Protein AF-L1J9S9-F1 (afdb_monomer)

Solvent-accessible surface area (backbone atoms only — not comparable to full-atom values): 36642 Å² total; per-residue (Å²): 139,91,81,81,84,86,80,83,86,82,77,84,55,73,70,60,57,53,50,54,49,52,50,37,76,75,37,66,78,52,50,69,70,53,58,80,76,63,51,85,86,54,51,68,65,55,55,65,68,54,70,79,75,67,93,77,90,81,83,90,79,88,79,83,82,85,89,77,93,75,84,88,78,93,73,94,77,82,90,71,84,79,78,76,86,69,84,76,85,69,81,66,91,80,67,87,73,53,40,72,52,71,50,77,28,82,33,38,38,61,54,53,38,47,58,76,40,38,57,81,51,35,60,79,54,38,89,49,40,74,43,60,46,78,76,38,64,78,45,73,72,40,53,31,27,36,38,38,30,30,62,51,96,94,40,79,46,44,35,30,34,39,44,50,80,47,85,56,43,33,40,35,39,33,56,78,47,62,56,51,70,39,42,38,38,35,45,37,42,42,72,71,56,97,46,22,17,39,40,34,42,37,42,32,78,35,71,67,66,96,64,61,75,86,49,49,58,53,50,52,45,47,53,53,52,49,53,54,52,34,50,38,53,51,53,59,32,67,67,48,42,52,50,54,68,72,46,74,70,56,64,62,49,76,77,55,87,80,87,88,84,88,86,88,88,86,86,89,86,91,82,77,72,87,78,62,60,69,67,56,57,62,65,51,56,79,74,43,43,73,51,72,49,79,31,79,33,39,38,59,58,54,38,47,60,77,40,38,57,83,53,35,62,80,51,40,89,46,40,74,44,60,46,76,76,38,65,78,45,75,72,41,53,30,28,34,39,36,30,30,57,52,96,94,41,80,45,43,35,28,34,40,44,49,81,45,86,54,44,32,40,35,39,34,58,78,46,62,60,54,69,38,44,39,36,35,45,38,44,42,74,72,56,96,47,24,16,37,43,36,39,35,43,27,77,36,66,68,63,96,61,61,77,86,46,46,62,54,49,50,45,47,52,52,52,48,54,52,52,34,51,39,57,51,56,59,31,69,68,46,42,53,52,56,69,72,48,77,69,57,61,63,49,78,76,53,74,76,82,86,84,91,84,90,88,88,85,89,84,90,86,89,86,90,87,74,75,71,69,63,58,63,66,48,60,82,71,46,45,74,52,70,49,79,32,81,37,40,41,64,57,55,39,48,59,75,44,40,57,82,52,35,62,80,54,39,90,49,39,73,44,60,46,77,75,37,66,78,46,96,77,40,54,30,28,36,39,38,32,30,62,51,96,95,41,80,44,44,35,27,34,39,45,49,81,46,84,57,44,32,39,35,40,33,56,78,45,61,59,51,68,37,42,39,38,33,45,36,43,42,75,71,55,96,46,23,17,38,42,35,42,36,44,25,77,36,68,68,64,97,63,60,74,79,50,47,61,53,48,52,50,48,51,55,53,46,54,52,52,34,49,41,55,51,57,50,55,60,61,80,77,114

Sequence (622 aa):
MSEAPHRPRRFIGSRRLHQIKNDIAHNPSKWKDHKKLLGSRRLGYAYHTWRGAVNLSMPIEIIAAPTQQHQYNHHDVKIKKKESATSSFDEPQGATDSVEKSIEIEAGIEQCYRVACGFEDYPKWAGSVQHVKVLEEEAPGLGRRVEYAIGAFGQRLEYTLEYAHEAPERVQWRAVDGSVKLLVGSYRFEALGEGRTRVTYKLAIDPGFPVPGLLKQASTKLIVSTALNELKRYTELPSTRAALEAAQPAWREAAKTEEEPVKTEAKSAEAKLHRQDTATLEAAATDSVEKSIEIEAGIEQCYRVACGFEDYPKWAGSVQHVKVLEEEAPGLGRRVEYAIGAFGQRLEYTLEYAHEAPERVRWRAVDGSVKLLVGSYRFEALGEGRTRVTYKLAIDPGFPVPGLLKQASTKLIVSTALNELKRYTELPSTRAALEAAQPAWREAAKTEEEPVKTEAKSAEAKLHRQDTTTLEAAATDSVEKSIEIEAGIEQCYRVACGFEDYPKWAGSVQHVKVLEEEAPGLGRRVEYAIGAFGQRLEYTLEYAHEAPERVRWRAVDGSVKLLVGSYRFEALGEGRTRVTYKLAIDPGFPVPGLLKQASTKLIVSTALNELKKYVERSQVST

Structure (mmCIF, N/CA/C/O backbone):
data_AF-L1J9S9-F1
#
_entry.id   AF-L1J9S9-F1
#
loop_
_atom_site.group_PDB
_atom_site.id
_atom_site.type_symbol
_atom_site.label_atom_id
_atom_site.label_alt_id
_atom_site.label_comp_id
_atom_site.label_asym_id
_atom_site.label_entity_id
_atom_site.label_seq_id
_atom_site.pdbx_PDB_ins_code
_atom_site.Cartn_x
_atom_site.Cartn_y
_atom_site.Cartn_z
_atom_site.occupancy
_atom_site.B_iso_or_equiv
_atom_site.auth_seq_id
_atom_site.auth_comp_id
_atom_site.auth_asym_id
_atom_site.auth_atom_id
_atom_site.pdbx_PDB_model_num
ATOM 1 N N . MET A 1 1 ? -54.709 44.059 13.680 1.00 36.06 1 MET A N 1
ATOM 2 C CA . MET A 1 1 ? -53.432 43.393 13.334 1.00 36.06 1 MET A CA 1
ATOM 3 C C . MET A 1 1 ? -53.680 41.894 13.491 1.00 36.06 1 MET A C 1
ATOM 5 O O . MET A 1 1 ? -53.750 41.440 14.615 1.00 36.06 1 MET A O 1
ATOM 9 N N . SER A 1 2 ? -54.279 41.197 12.522 1.00 36.50 2 SER A N 1
ATOM 10 C CA . SER A 1 2 ? -53.719 40.628 11.281 1.00 36.50 2 SER A CA 1
ATOM 11 C C . SER A 1 2 ? -52.545 39.665 11.496 1.00 36.50 2 SER A C 1
ATOM 13 O O . SER A 1 2 ? -51.408 40.034 11.227 1.00 36.50 2 SER A O 1
ATOM 15 N N . GLU A 1 3 ? -52.847 38.419 11.859 1.00 32.22 3 GLU A N 1
ATOM 16 C CA . GLU A 1 3 ? -52.046 37.250 11.475 1.00 32.22 3 GLU A CA 1
ATOM 17 C C . GLU A 1 3 ? -52.981 36.190 10.876 1.00 32.22 3 GLU A C 1
ATOM 19 O O . GLU A 1 3 ? -53.980 35.796 11.478 1.00 32.22 3 GLU A O 1
ATOM 24 N N . ALA A 1 4 ? -52.697 35.802 9.632 1.00 36.19 4 ALA A N 1
ATOM 25 C CA . ALA A 1 4 ? -53.466 34.837 8.853 1.00 36.19 4 ALA A CA 1
ATOM 26 C C . ALA A 1 4 ? -52.918 33.406 9.050 1.00 36.19 4 ALA A C 1
ATOM 28 O O . ALA A 1 4 ? -51.704 33.233 9.177 1.00 36.19 4 ALA A O 1
ATOM 29 N N . PRO A 1 5 ? -53.770 32.362 9.023 1.00 39.66 5 PRO A N 1
ATOM 30 C CA . PRO A 1 5 ? -53.364 30.998 9.345 1.00 39.66 5 PRO A CA 1
ATOM 31 C C . PRO A 1 5 ? -52.604 30.307 8.199 1.00 39.66 5 PRO A C 1
ATOM 33 O O . PRO A 1 5 ? -52.946 30.415 7.018 1.00 39.66 5 PRO A O 1
ATOM 36 N N . HIS A 1 6 ? -51.576 29.543 8.579 1.00 33.66 6 HIS A N 1
ATOM 37 C CA . HIS A 1 6 ? -50.771 28.670 7.724 1.00 33.66 6 HIS A CA 1
ATOM 38 C C . HIS A 1 6 ? -51.624 27.644 6.950 1.00 33.66 6 HIS A C 1
ATOM 40 O O . HIS A 1 6 ? -52.349 26.841 7.535 1.00 33.66 6 HIS A O 1
ATOM 46 N N . ARG A 1 7 ? -51.485 27.614 5.615 1.00 31.91 7 ARG A N 1
ATOM 47 C CA . ARG A 1 7 ? -52.023 26.540 4.759 1.00 31.91 7 ARG A CA 1
ATOM 48 C C . ARG A 1 7 ? -51.142 25.280 4.842 1.00 31.91 7 ARG A C 1
ATOM 50 O O . ARG A 1 7 ? -49.938 25.386 4.603 1.00 31.91 7 ARG A O 1
ATOM 57 N N . PRO A 1 8 ? -51.708 24.076 5.041 1.00 33.06 8 PRO A N 1
ATOM 58 C CA . PRO A 1 8 ? -50.953 22.827 4.948 1.00 33.06 8 PRO A CA 1
ATOM 59 C C . PRO A 1 8 ? -50.607 22.475 3.488 1.00 33.06 8 PRO A C 1
ATOM 61 O O . PRO A 1 8 ? -51.423 22.623 2.573 1.00 33.06 8 PRO A O 1
ATOM 64 N N . ARG A 1 9 ? -49.382 21.980 3.258 1.00 37.62 9 ARG A N 1
ATOM 65 C CA . ARG A 1 9 ? -48.916 21.478 1.951 1.00 37.62 9 ARG A CA 1
ATOM 66 C C . ARG A 1 9 ? -49.711 20.223 1.556 1.00 37.62 9 ARG A C 1
ATOM 68 O O . ARG A 1 9 ? -49.594 19.187 2.201 1.00 37.62 9 ARG A O 1
ATOM 75 N N . ARG A 1 10 ? -50.494 20.295 0.471 1.00 36.56 10 ARG A N 1
ATOM 76 C CA . ARG A 1 10 ? -51.196 19.137 -0.119 1.00 36.56 10 ARG A CA 1
ATOM 77 C C . ARG A 1 10 ? -50.190 18.143 -0.717 1.00 36.56 10 ARG A C 1
ATOM 79 O O . ARG A 1 10 ? -49.476 18.482 -1.658 1.00 36.56 10 ARG A O 1
ATOM 86 N N . PHE A 1 11 ? -50.175 16.910 -0.215 1.00 41.00 11 PHE A N 1
ATOM 87 C CA . PHE A 1 11 ? -49.496 15.782 -0.858 1.00 41.00 11 PHE A CA 1
ATOM 88 C C . PHE A 1 11 ? -50.244 15.364 -2.135 1.00 41.00 11 PHE A C 1
ATOM 90 O O . PHE A 1 11 ? -51.472 15.290 -2.158 1.00 41.00 11 PHE A O 1
ATOM 97 N N . ILE A 1 12 ? -49.506 15.096 -3.216 1.00 48.91 12 ILE A N 1
ATOM 98 C CA . ILE A 1 12 ? -50.066 14.553 -4.460 1.00 48.91 12 ILE A CA 1
ATOM 99 C C . ILE A 1 12 ? -50.298 13.049 -4.260 1.00 48.91 12 ILE A C 1
ATOM 101 O O . ILE A 1 12 ? -49.344 12.304 -4.055 1.00 48.91 12 ILE A O 1
ATOM 105 N N . GLY A 1 13 ? -51.559 12.611 -4.306 1.00 46.75 13 GLY A N 1
ATOM 106 C CA . GLY A 1 13 ? -51.937 11.200 -4.169 1.00 46.75 13 GLY A CA 1
ATOM 107 C C . GLY A 1 13 ? -51.538 10.336 -5.375 1.00 46.75 13 GLY A C 1
ATOM 108 O O . GLY A 1 13 ? -51.441 10.822 -6.505 1.00 46.75 13 GLY A O 1
ATOM 109 N N . SER A 1 14 ? -51.359 9.035 -5.132 1.00 53.50 14 SER A N 1
ATOM 110 C CA . SER A 1 14 ? -50.872 8.015 -6.082 1.00 53.50 14 SER A CA 1
ATOM 111 C C . SER A 1 14 ? -51.615 7.970 -7.425 1.00 53.50 14 SER A C 1
ATOM 113 O O . SER A 1 14 ? -50.987 7.779 -8.466 1.00 53.50 14 SER A O 1
ATOM 115 N N . ARG A 1 15 ? -52.929 8.236 -7.444 1.00 51.16 15 ARG A N 1
ATOM 116 C CA . ARG A 1 15 ? -53.729 8.294 -8.685 1.00 51.16 15 ARG A CA 1
ATOM 117 C C . ARG A 1 15 ? -53.256 9.376 -9.658 1.00 51.16 15 ARG A C 1
ATOM 119 O O . ARG A 1 15 ? -53.260 9.162 -10.864 1.00 51.16 15 ARG A O 1
ATOM 126 N N . ARG A 1 16 ? -52.799 10.523 -9.147 1.00 58.97 16 ARG A N 1
ATOM 127 C CA . ARG A 1 16 ? -52.380 11.657 -9.985 1.00 58.97 16 ARG A CA 1
ATOM 128 C C . ARG A 1 16 ? -51.010 11.419 -10.628 1.00 58.97 16 ARG A C 1
ATOM 130 O O . ARG A 1 16 ? -50.783 11.862 -11.746 1.00 58.97 16 ARG A O 1
ATOM 137 N N . LEU A 1 17 ? -50.130 10.672 -9.955 1.00 60.31 17 LEU A N 1
ATOM 138 C CA . LEU A 1 17 ? -48.864 10.195 -10.528 1.00 60.31 17 LEU A CA 1
ATOM 139 C C . LEU A 1 17 ? -49.099 9.158 -11.633 1.00 60.31 17 LEU A C 1
ATOM 141 O O . LEU A 1 17 ? -48.418 9.191 -12.654 1.00 60.31 17 LEU A O 1
ATOM 145 N N . HIS A 1 18 ? -50.098 8.289 -11.462 1.00 58.44 18 HIS A N 1
ATOM 146 C CA . HIS A 1 18 ? -50.494 7.328 -12.493 1.00 58.44 18 HIS A CA 1
ATOM 147 C C . HIS A 1 18 ? -51.084 8.008 -13.738 1.00 58.44 18 HIS A C 1
ATOM 149 O O . HIS A 1 18 ? -50.839 7.573 -14.856 1.00 58.44 18 HIS A O 1
ATOM 155 N N . GLN A 1 19 ? -51.813 9.110 -13.567 1.00 64.62 19 GLN A N 1
ATOM 156 C CA . GLN A 1 19 ? -52.346 9.863 -14.701 1.00 64.62 19 GLN A CA 1
ATOM 157 C C . GLN A 1 19 ? -51.241 10.596 -15.477 1.00 64.62 19 GLN A C 1
ATOM 159 O O . GLN A 1 19 ? -51.189 10.496 -16.697 1.00 64.62 19 GLN A O 1
ATOM 164 N N . ILE A 1 20 ? -50.284 11.210 -14.768 1.00 64.81 20 ILE A N 1
ATOM 165 C CA . ILE A 1 20 ? -49.086 11.815 -15.379 1.00 64.81 20 ILE A CA 1
ATOM 166 C C . ILE A 1 20 ? -48.263 10.759 -16.139 1.00 64.81 20 ILE A C 1
ATOM 168 O O . ILE A 1 20 ? -47.744 11.052 -17.215 1.00 64.81 20 ILE A O 1
ATOM 172 N N . LYS A 1 21 ? -48.188 9.517 -15.625 1.00 61.50 21 LYS A N 1
ATOM 173 C CA . LYS A 1 21 ? -47.574 8.376 -16.330 1.00 61.50 21 LYS A CA 1
ATOM 174 C C . LYS A 1 21 ? -48.187 8.155 -17.696 1.00 61.50 21 LYS A C 1
ATOM 176 O O . LYS A 1 21 ? -47.473 8.105 -18.694 1.00 61.50 21 LYS A O 1
ATOM 181 N N . ASN A 1 22 ? -49.505 8.020 -17.713 1.00 65.50 22 ASN A N 1
ATOM 182 C CA . ASN A 1 22 ? -50.230 7.695 -18.926 1.00 65.50 22 ASN A CA 1
ATOM 183 C C . ASN A 1 22 ? -50.190 8.857 -19.922 1.00 65.50 22 ASN A C 1
ATOM 185 O O . ASN A 1 22 ? -50.004 8.609 -21.110 1.00 65.50 22 ASN A O 1
ATOM 189 N N . ASP A 1 23 ? -50.268 10.105 -19.454 1.00 66.56 23 ASP A N 1
ATOM 190 C CA . ASP A 1 23 ? -50.193 11.288 -20.317 1.00 66.56 23 ASP A CA 1
ATOM 191 C C . ASP A 1 23 ? -48.833 11.418 -21.023 1.00 66.56 23 ASP A C 1
ATOM 193 O O . ASP A 1 23 ? -48.795 11.704 -22.219 1.00 66.56 23 ASP A O 1
ATOM 197 N N . ILE A 1 24 ? -47.722 11.163 -20.318 1.00 66.94 24 ILE A N 1
ATOM 198 C CA . ILE A 1 24 ? -46.371 11.207 -20.907 1.00 66.94 24 ILE A CA 1
ATOM 199 C C . ILE A 1 24 ? -46.142 10.024 -21.855 1.00 66.94 24 ILE A C 1
ATOM 201 O O . ILE A 1 24 ? -45.527 10.203 -22.903 1.00 66.94 24 ILE A O 1
ATOM 205 N N . ALA A 1 25 ? -46.652 8.836 -21.514 1.00 60.00 25 ALA A N 1
ATOM 206 C CA . ALA A 1 25 ? -46.520 7.648 -22.357 1.00 60.00 25 ALA A CA 1
ATOM 207 C C . ALA A 1 25 ? -47.243 7.798 -23.709 1.00 60.00 25 ALA A C 1
ATOM 209 O O . ALA A 1 25 ? -46.759 7.285 -24.711 1.00 60.00 25 ALA A O 1
ATOM 210 N N . HIS A 1 26 ? -48.370 8.519 -23.746 1.00 51.91 26 HIS A N 1
ATOM 211 C CA . HIS A 1 26 ? -49.139 8.741 -24.978 1.00 51.91 26 HIS A CA 1
ATOM 212 C C . HIS A 1 26 ? -48.744 10.021 -25.727 1.00 51.91 26 HIS A C 1
ATOM 214 O O . HIS A 1 26 ? -48.913 10.091 -26.941 1.00 51.91 26 HIS A O 1
ATOM 220 N N . ASN A 1 27 ? -48.239 11.051 -25.039 1.00 62.38 27 ASN A N 1
ATOM 221 C CA . ASN A 1 27 ? -47.738 12.267 -25.677 1.00 62.38 27 ASN A CA 1
ATOM 222 C C . ASN A 1 27 ? -46.519 12.829 -24.917 1.00 62.38 27 ASN A C 1
ATOM 224 O O . ASN A 1 27 ? -46.679 13.613 -23.972 1.00 62.38 27 ASN A O 1
ATOM 228 N N . PRO A 1 28 ? -45.294 12.505 -25.370 1.00 59.41 28 PRO A N 1
ATOM 229 C CA . PRO A 1 28 ? -44.055 12.916 -24.711 1.00 59.41 28 PRO A CA 1
ATOM 230 C C . PRO A 1 28 ? -43.879 14.440 -24.585 1.00 59.41 28 PRO A C 1
ATOM 232 O O . PRO A 1 28 ? -43.186 14.912 -23.682 1.00 59.41 28 PRO A O 1
ATOM 235 N N . SER A 1 29 ? -44.538 15.242 -25.435 1.00 60.06 29 SER A N 1
ATOM 236 C CA . SER A 1 29 ? -44.441 16.711 -25.393 1.00 60.06 29 SER A CA 1
ATOM 237 C C . SER A 1 29 ? -45.048 17.332 -24.121 1.00 60.06 29 SER A C 1
ATOM 239 O O . SER A 1 29 ? -44.577 18.378 -23.665 1.00 60.06 29 SER A O 1
ATOM 241 N N . LYS A 1 30 ? -45.999 16.640 -23.470 1.00 60.09 30 LYS A N 1
ATOM 242 C CA . LYS A 1 30 ? -46.642 17.068 -22.209 1.00 60.09 30 LYS A CA 1
ATOM 243 C C . LYS A 1 30 ? -45.710 17.027 -20.989 1.00 60.09 30 LYS A C 1
ATOM 245 O O . LYS A 1 30 ? -46.057 17.520 -19.914 1.00 60.09 30 LYS A O 1
ATOM 250 N N . TRP A 1 31 ? -44.493 16.495 -21.141 1.00 55.78 31 TRP A N 1
ATOM 251 C CA . TRP A 1 31 ? -43.450 16.501 -20.109 1.00 55.78 31 TRP A CA 1
ATOM 252 C C . TRP A 1 31 ? -43.157 17.907 -19.561 1.00 55.78 31 TRP A C 1
ATOM 254 O O . TRP A 1 31 ? -42.970 18.087 -18.353 1.00 55.78 31 TRP A O 1
ATOM 264 N N . LYS A 1 32 ? -43.152 18.927 -20.433 1.00 58.69 32 LYS A N 1
ATOM 265 C CA . LYS A 1 32 ? -42.859 20.314 -20.035 1.00 58.69 32 LYS A CA 1
ATOM 266 C C . LYS A 1 32 ? -43.942 20.899 -19.122 1.00 58.69 32 LYS A C 1
ATOM 268 O O . LYS A 1 32 ? -43.601 21.627 -18.187 1.00 58.69 32 LYS A O 1
ATOM 273 N N . ASP A 1 33 ? -45.198 20.511 -19.316 1.00 64.44 33 ASP A N 1
ATOM 274 C CA . ASP A 1 33 ? -46.334 21.015 -18.539 1.00 64.44 33 ASP A CA 1
ATOM 275 C C . ASP A 1 33 ? -46.369 20.421 -17.123 1.00 64.44 33 ASP A C 1
ATOM 277 O O . ASP A 1 33 ? -46.640 21.120 -16.142 1.00 64.44 33 ASP A O 1
ATOM 281 N N . HIS A 1 34 ? -45.989 19.148 -16.972 1.00 61.41 34 HIS A N 1
ATOM 282 C CA . HIS A 1 34 ? -45.937 18.481 -15.666 1.00 61.41 34 HIS A CA 1
ATOM 283 C C . HIS A 1 34 ? -44.669 18.787 -14.853 1.00 61.41 34 HIS A C 1
ATOM 285 O O . HIS A 1 34 ? -44.664 18.610 -13.629 1.00 61.41 34 HIS A O 1
ATOM 291 N N . LYS A 1 35 ? -43.621 19.340 -15.482 1.00 54.69 35 LYS A N 1
ATOM 292 C CA . LYS A 1 35 ? -42.365 19.736 -14.819 1.00 54.69 35 LYS A CA 1
ATOM 293 C C . LYS A 1 35 ? -42.571 20.792 -13.721 1.00 54.69 35 LYS A C 1
ATOM 295 O O . LYS A 1 35 ? -41.870 20.764 -12.710 1.00 54.69 35 LYS A O 1
ATOM 300 N N . LYS A 1 36 ? -43.566 21.679 -13.861 1.00 54.88 36 LYS A N 1
ATOM 301 C CA . LYS A 1 36 ? -43.919 22.684 -12.835 1.00 54.88 36 LYS A CA 1
ATOM 302 C C . LYS A 1 36 ? -44.635 22.100 -11.608 1.00 54.88 36 LYS A C 1
ATOM 304 O O . LYS A 1 36 ? -44.624 22.732 -10.557 1.00 54.88 36 LYS A O 1
ATOM 309 N N . LEU A 1 37 ? -45.236 20.910 -11.713 1.00 53.66 37 LEU A N 1
ATOM 310 C CA . LEU A 1 37 ? -46.048 20.302 -10.649 1.00 53.66 37 LEU A CA 1
ATOM 311 C C . LEU A 1 37 ? -45.256 19.398 -9.684 1.00 53.66 37 LEU A C 1
ATOM 313 O O . LEU A 1 37 ? -45.723 19.176 -8.569 1.00 53.66 37 LEU A O 1
ATOM 317 N N . LEU A 1 38 ? -44.090 18.870 -10.082 1.00 56.06 38 LEU A N 1
ATOM 318 C CA . LEU A 1 38 ? -43.406 17.789 -9.345 1.00 56.06 38 LEU A CA 1
ATOM 319 C C . LEU A 1 38 ? -42.223 18.221 -8.456 1.00 56.06 38 LEU A C 1
ATOM 321 O O . LEU A 1 38 ? -41.914 17.514 -7.499 1.00 56.06 38 LEU A O 1
ATOM 325 N N . GLY A 1 39 ? -41.611 19.387 -8.694 1.00 44.97 39 GLY A N 1
ATOM 326 C CA . GLY A 1 39 ? -40.498 19.905 -7.883 1.00 44.97 39 GLY A CA 1
ATOM 327 C C . GLY A 1 39 ? -39.183 19.109 -8.021 1.00 44.97 39 GLY A C 1
ATOM 328 O O . GLY A 1 39 ? -39.158 17.882 -8.088 1.00 44.97 39 GLY A O 1
ATOM 329 N N . SER A 1 40 ? -38.051 19.814 -8.046 1.00 47.56 40 SER A N 1
ATOM 330 C CA . SER A 1 40 ? -36.735 19.300 -8.471 1.00 47.56 40 SER A CA 1
ATOM 331 C C . SER A 1 40 ? -36.156 18.138 -7.647 1.00 47.56 40 SER A C 1
ATOM 333 O O . SER A 1 40 ? -35.374 17.361 -8.182 1.00 47.56 40 SER A O 1
ATOM 335 N N . ARG A 1 41 ? -36.557 17.945 -6.383 1.00 43.09 41 ARG A N 1
ATOM 336 C CA . ARG A 1 41 ? -36.010 16.876 -5.517 1.00 43.09 41 ARG A CA 1
ATOM 337 C C . ARG A 1 41 ? -36.656 15.494 -5.686 1.00 43.09 41 ARG A C 1
ATOM 339 O O . ARG A 1 41 ? -36.108 14.522 -5.183 1.00 43.09 41 ARG A O 1
ATOM 346 N N . ARG A 1 42 ? -37.795 15.371 -6.378 1.00 47.56 42 ARG A N 1
ATOM 347 C CA . ARG A 1 42 ? -38.487 14.074 -6.581 1.00 47.56 42 ARG A CA 1
ATOM 348 C C . ARG A 1 42 ? -38.315 13.483 -7.986 1.00 47.56 42 ARG A C 1
ATOM 350 O O . ARG A 1 42 ? -38.785 12.378 -8.239 1.00 47.56 42 ARG A O 1
ATOM 357 N N . LEU A 1 43 ? -37.607 14.186 -8.875 1.00 45.25 43 LEU A N 1
ATOM 358 C CA . LEU A 1 43 ? -37.338 13.757 -10.253 1.00 45.25 43 LEU A CA 1
ATOM 359 C C . LEU A 1 43 ? -36.309 12.621 -10.354 1.00 45.25 43 LEU A C 1
ATOM 361 O O . LEU A 1 43 ? -36.461 11.765 -11.219 1.00 45.25 43 LEU A O 1
ATOM 365 N N . GLY A 1 44 ? -35.321 12.563 -9.454 1.00 40.69 44 GLY A N 1
ATOM 366 C CA . GLY A 1 44 ? -34.305 11.501 -9.473 1.00 40.69 44 GLY A CA 1
ATOM 367 C C . GLY A 1 44 ? -34.891 10.113 -9.201 1.00 40.69 44 GLY A C 1
ATOM 368 O O . GLY A 1 44 ? -34.591 9.160 -9.911 1.00 40.69 44 GLY A O 1
ATOM 369 N N . TYR A 1 45 ? -35.813 10.011 -8.238 1.00 38.06 45 TYR A N 1
ATOM 370 C CA . TYR A 1 45 ? -36.393 8.722 -7.851 1.00 38.06 45 TYR A CA 1
ATOM 371 C C . TYR A 1 45 ? -37.349 8.167 -8.922 1.00 38.06 45 TYR A C 1
ATOM 373 O O . TYR A 1 45 ? -37.311 6.981 -9.218 1.00 38.06 45 TYR A O 1
ATOM 381 N N . ALA A 1 46 ? -38.153 9.020 -9.574 1.00 43.69 46 ALA A N 1
ATOM 382 C CA . ALA A 1 46 ? -39.106 8.587 -10.604 1.00 43.69 46 ALA A CA 1
ATOM 383 C C . ALA A 1 46 ? -38.446 8.228 -11.952 1.00 43.69 46 ALA A C 1
ATOM 385 O O . ALA A 1 46 ? -38.945 7.354 -12.660 1.00 43.69 46 ALA A O 1
ATOM 386 N N . TYR A 1 47 ? -37.323 8.871 -12.300 1.00 42.56 47 TYR A N 1
ATOM 387 C CA . TYR A 1 47 ? -36.591 8.588 -13.539 1.00 42.56 47 TYR A CA 1
ATOM 388 C C . TYR A 1 47 ? -35.971 7.180 -13.526 1.00 42.56 47 TYR A C 1
ATOM 390 O O . TYR A 1 47 ? -36.053 6.460 -14.521 1.00 42.56 47 TYR A O 1
ATOM 398 N N . HIS A 1 48 ? -35.443 6.741 -12.377 1.00 42.78 48 HIS A N 1
ATOM 399 C CA . HIS A 1 48 ? -34.874 5.399 -12.229 1.00 42.78 48 HIS A CA 1
ATOM 400 C C . HIS A 1 48 ? -35.929 4.286 -12.206 1.00 42.78 48 HIS A C 1
ATOM 402 O O . HIS A 1 48 ? -35.682 3.211 -12.746 1.00 42.78 48 HIS A O 1
ATOM 408 N N . THR A 1 49 ? -37.125 4.524 -11.656 1.00 43.03 49 THR A N 1
ATOM 409 C CA . THR A 1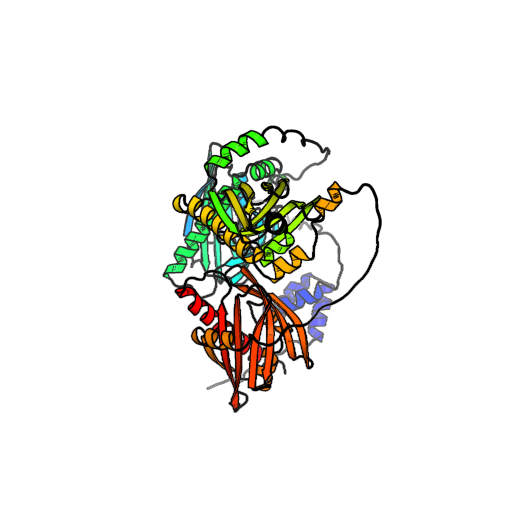 49 ? -38.156 3.472 -11.576 1.00 43.03 49 THR A CA 1
ATOM 410 C C . THR A 1 49 ? -38.848 3.189 -12.916 1.00 43.03 49 THR A C 1
ATOM 412 O O . THR A 1 49 ? -39.431 2.123 -13.081 1.00 43.03 49 THR A O 1
ATOM 415 N N . TRP A 1 50 ? -38.846 4.121 -13.878 1.00 46.84 50 TRP A N 1
ATOM 416 C CA . TRP A 1 50 ? -39.630 3.969 -15.120 1.00 46.84 50 TRP A CA 1
ATOM 417 C C . TRP A 1 50 ? -38.824 3.621 -16.366 1.00 46.84 50 TRP A C 1
ATOM 419 O O . TRP A 1 50 ? -39.407 3.146 -17.339 1.00 46.84 50 TRP A O 1
ATOM 429 N N . ARG A 1 51 ? -37.497 3.770 -16.336 1.00 42.84 51 ARG A N 1
ATOM 430 C CA . ARG A 1 51 ? -36.635 3.350 -17.451 1.00 42.84 51 ARG A CA 1
ATOM 431 C C . ARG A 1 51 ? -36.493 1.825 -17.573 1.00 42.84 51 ARG A C 1
ATOM 433 O O . ARG A 1 51 ? -36.005 1.349 -18.587 1.00 42.84 51 ARG A O 1
ATOM 440 N N . GLY A 1 52 ? -36.957 1.068 -16.576 1.00 33.38 52 GLY A N 1
ATOM 441 C CA . GLY A 1 52 ? -36.938 -0.398 -16.577 1.00 33.38 52 GLY A CA 1
ATOM 442 C C . GLY A 1 52 ? -38.151 -1.086 -17.218 1.00 33.38 52 GLY A C 1
ATOM 443 O O . GLY A 1 52 ? -38.194 -2.309 -17.201 1.00 33.38 52 GLY A O 1
ATOM 444 N N . ALA A 1 53 ? -39.149 -0.357 -17.743 1.00 37.47 53 ALA A N 1
ATOM 445 C CA . ALA A 1 53 ? -40.438 -0.960 -18.123 1.00 37.47 53 ALA A CA 1
ATOM 446 C C . ALA A 1 53 ? -40.888 -0.772 -19.584 1.00 37.47 53 ALA A C 1
ATOM 448 O O . ALA A 1 53 ? -41.975 -1.235 -19.921 1.00 37.47 53 ALA A O 1
ATOM 449 N N . VAL A 1 54 ? -40.115 -0.127 -20.465 1.00 33.44 54 VAL A N 1
ATOM 450 C CA . VAL A 1 54 ? -40.501 -0.018 -21.885 1.00 33.44 54 VAL A CA 1
ATOM 451 C C . VAL A 1 54 ? -39.271 -0.137 -22.782 1.00 33.44 54 VAL A C 1
ATOM 453 O O . VAL A 1 54 ? -38.417 0.745 -22.807 1.00 33.44 54 VAL A O 1
ATOM 456 N N . ASN A 1 55 ? -39.200 -1.247 -23.513 1.00 35.19 55 ASN A N 1
ATOM 457 C CA . ASN A 1 55 ? -38.239 -1.481 -24.582 1.00 35.19 55 ASN A CA 1
ATOM 458 C C . ASN A 1 55 ? -38.738 -0.715 -25.821 1.00 35.19 55 ASN A C 1
ATOM 460 O O . ASN A 1 55 ? -39.680 -1.155 -26.475 1.00 35.19 55 ASN A O 1
ATOM 464 N N . LEU A 1 56 ? -38.186 0.468 -26.093 1.00 30.81 56 LEU A N 1
ATOM 465 C CA . LEU A 1 56 ? -38.468 1.230 -27.314 1.00 30.81 56 LEU A CA 1
ATOM 466 C C . LEU A 1 56 ? -37.148 1.562 -28.004 1.00 30.81 56 LEU A C 1
ATOM 468 O O . LEU A 1 56 ? -36.500 2.567 -27.729 1.00 30.81 56 LEU A O 1
ATOM 472 N N . SER A 1 57 ? -36.768 0.670 -28.904 1.00 32.69 57 SER A N 1
ATOM 473 C CA . SER A 1 57 ? -35.854 0.903 -30.010 1.00 32.69 57 SER A CA 1
ATOM 474 C C . SER A 1 57 ? -36.617 1.624 -31.122 1.00 32.69 57 SER A C 1
ATOM 476 O O . SER A 1 57 ? -37.435 0.977 -31.760 1.00 32.69 57 SER A O 1
ATOM 478 N N . MET A 1 58 ? -36.373 2.920 -31.370 1.00 25.67 58 MET A N 1
ATOM 479 C CA . MET A 1 58 ? -36.625 3.560 -32.678 1.00 25.67 58 MET A CA 1
ATOM 480 C C . MET A 1 58 ? -35.790 4.847 -32.888 1.00 25.67 58 MET A C 1
ATOM 482 O O . MET A 1 58 ? -35.433 5.504 -31.907 1.00 25.67 58 MET A O 1
ATOM 486 N N . PRO A 1 59 ? -35.448 5.170 -34.156 1.00 29.09 59 PRO A N 1
ATOM 487 C CA . PRO A 1 59 ? -34.429 6.145 -34.552 1.00 29.09 59 PRO A CA 1
ATOM 488 C C . PRO A 1 59 ? -34.952 7.591 -34.607 1.00 29.09 59 PRO A C 1
ATOM 490 O O . PRO A 1 59 ? -36.148 7.839 -34.740 1.00 29.09 59 PRO A O 1
ATOM 493 N N . ILE A 1 60 ? -34.034 8.557 -34.516 1.00 27.62 60 ILE A N 1
ATOM 494 C CA . ILE A 1 60 ? -34.324 9.992 -34.632 1.00 27.62 60 ILE A CA 1
ATOM 495 C C . ILE A 1 60 ? -34.385 10.358 -36.122 1.00 27.62 60 ILE A C 1
ATOM 497 O O . ILE A 1 60 ? -33.347 10.465 -36.769 1.00 27.62 60 ILE A O 1
ATOM 501 N N . GLU A 1 61 ? -35.588 10.575 -36.659 1.00 26.97 61 GLU A N 1
ATOM 502 C CA . GLU A 1 61 ? -35.772 11.265 -37.941 1.00 26.97 61 GLU A CA 1
ATOM 503 C C . GLU A 1 61 ? -35.787 12.788 -37.751 1.00 26.97 61 GLU A C 1
ATOM 505 O O . GLU A 1 61 ? -36.435 13.348 -36.863 1.00 26.97 61 GLU A O 1
ATOM 510 N N . ILE A 1 62 ? -35.033 13.446 -38.628 1.00 32.50 62 ILE A N 1
ATOM 511 C CA . ILE A 1 62 ? -34.895 14.889 -38.799 1.00 32.50 62 ILE A CA 1
ATOM 512 C C . ILE A 1 62 ? -36.234 15.465 -39.282 1.00 32.50 62 ILE A C 1
ATOM 514 O O . ILE A 1 62 ? -36.714 15.093 -40.348 1.00 32.50 62 ILE A O 1
ATOM 518 N N . ILE A 1 63 ? -36.806 16.429 -38.552 1.00 26.56 63 ILE A N 1
ATOM 519 C CA . ILE A 1 63 ? -37.921 17.249 -39.052 1.00 26.56 63 ILE A CA 1
ATOM 520 C C . ILE A 1 63 ? -37.425 18.679 -39.271 1.00 26.56 63 ILE A C 1
ATOM 522 O O . ILE A 1 63 ? -37.208 19.443 -38.329 1.00 26.56 63 ILE A O 1
ATOM 526 N N . ALA A 1 64 ? -37.260 19.017 -40.549 1.00 27.22 64 ALA A N 1
ATOM 527 C CA . ALA A 1 64 ? -37.126 20.373 -41.060 1.00 27.22 64 ALA A CA 1
ATOM 528 C C . ALA A 1 64 ? -38.414 21.179 -40.800 1.00 27.22 64 ALA A C 1
ATOM 530 O O . ALA A 1 64 ? -39.521 20.675 -40.990 1.00 27.22 64 ALA A O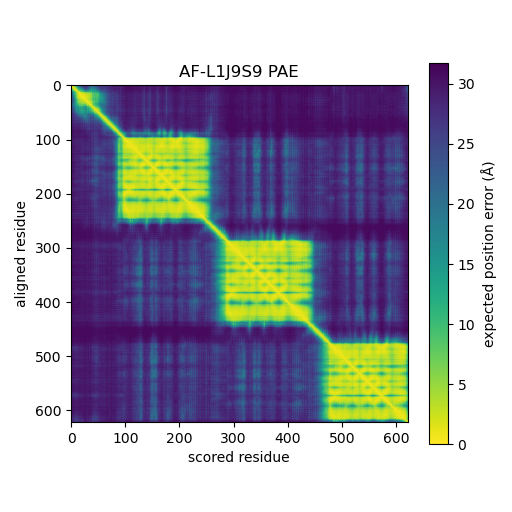 1
ATOM 531 N N . ALA A 1 65 ? -38.273 22.439 -40.385 1.00 26.06 65 ALA A N 1
ATOM 532 C CA . ALA A 1 65 ? -39.386 23.379 -40.242 1.00 26.06 65 ALA A CA 1
ATOM 533 C C . ALA A 1 65 ? -39.540 24.254 -41.508 1.00 26.06 65 ALA A C 1
ATOM 535 O O . ALA A 1 65 ? -38.542 24.531 -42.177 1.00 26.06 65 ALA A O 1
ATOM 536 N N . PRO A 1 66 ? -40.771 24.689 -41.845 1.00 27.45 66 PRO A N 1
ATOM 537 C CA . PRO A 1 66 ? -41.112 25.209 -43.163 1.00 27.45 66 PRO A CA 1
ATOM 538 C C . PRO A 1 66 ? -40.743 26.681 -43.376 1.00 27.45 66 PRO A C 1
ATOM 540 O O . PRO A 1 66 ? -40.805 27.523 -42.481 1.00 27.45 66 PRO A O 1
ATOM 543 N N . THR A 1 67 ? -40.427 26.965 -44.633 1.00 27.94 67 THR A N 1
ATOM 544 C CA . THR A 1 67 ? -40.195 28.263 -45.261 1.00 27.94 67 THR A CA 1
ATOM 545 C C . THR A 1 67 ? -41.440 29.155 -45.182 1.00 27.94 67 THR A C 1
ATOM 547 O O . THR A 1 67 ? -42.507 28.772 -45.657 1.00 27.94 67 THR A O 1
ATOM 550 N N . GLN A 1 68 ? -41.301 30.382 -44.672 1.00 27.75 68 GLN A N 1
ATOM 551 C CA . GLN A 1 68 ? -42.211 31.485 -44.997 1.00 27.75 68 GLN A CA 1
ATOM 552 C C . GLN A 1 68 ? -41.423 32.624 -45.646 1.00 27.75 68 GLN A C 1
ATOM 554 O O . GLN A 1 68 ? -40.474 33.158 -45.077 1.00 27.75 68 GLN A O 1
ATOM 559 N N . GLN A 1 69 ? -41.827 32.956 -46.872 1.00 27.00 69 GLN A N 1
ATOM 560 C CA . GLN A 1 69 ? -41.358 34.092 -47.655 1.00 27.00 69 GLN A CA 1
ATOM 561 C C . GLN A 1 69 ? -41.867 35.403 -47.047 1.00 27.00 69 GLN A C 1
ATOM 563 O O . GLN A 1 69 ? -43.074 35.638 -47.019 1.00 27.00 69 GLN A O 1
ATOM 568 N N . HIS A 1 70 ? -40.955 36.305 -46.689 1.00 26.81 70 HIS A N 1
ATOM 569 C CA . HIS A 1 70 ? -41.229 37.740 -46.683 1.00 26.81 70 HIS A CA 1
ATOM 570 C C . HIS A 1 70 ? -40.111 38.497 -47.404 1.00 26.81 70 HIS A C 1
ATOM 572 O O . HIS A 1 70 ? -38.934 38.162 -47.300 1.00 26.81 70 HIS A O 1
ATOM 578 N N . GLN A 1 71 ? -40.556 39.447 -48.227 1.00 24.38 71 GLN A N 1
ATOM 579 C CA . GLN A 1 71 ? -39.820 40.165 -49.261 1.00 24.38 71 GLN A CA 1
ATOM 580 C C . GLN A 1 71 ? -38.599 40.923 -48.730 1.00 24.38 71 GLN A C 1
ATOM 582 O O . GLN A 1 71 ? -38.651 41.598 -47.704 1.00 24.38 71 GLN A O 1
ATOM 587 N N . TYR A 1 72 ? -37.523 40.855 -49.512 1.00 22.25 72 TYR A N 1
ATOM 588 C CA . TYR A 1 72 ? -36.333 41.684 -49.388 1.00 22.25 72 TYR A CA 1
ATOM 589 C C . TYR A 1 72 ? -36.646 43.144 -49.739 1.00 22.25 72 TYR A C 1
ATOM 591 O O . TYR A 1 72 ? -37.073 43.427 -50.855 1.00 22.25 72 TYR A O 1
ATOM 599 N N . ASN A 1 73 ? -36.313 44.064 -48.833 1.00 26.06 73 ASN A N 1
ATOM 600 C CA . ASN A 1 73 ? -35.866 45.405 -49.200 1.00 26.06 73 ASN A CA 1
ATOM 601 C C . ASN A 1 73 ? -34.371 45.502 -48.878 1.00 26.06 73 ASN A C 1
ATOM 603 O O . ASN A 1 73 ? -33.946 45.266 -47.748 1.00 26.06 73 ASN A O 1
ATOM 607 N N . HIS A 1 74 ? -33.583 45.809 -49.906 1.00 29.23 74 HIS A N 1
ATOM 608 C CA . HIS A 1 74 ? -32.149 46.061 -49.834 1.00 29.23 74 HIS A CA 1
ATOM 609 C C . HIS A 1 74 ? -31.862 47.307 -48.985 1.00 29.23 74 HIS A C 1
ATOM 611 O O . HIS A 1 74 ? -32.283 48.393 -49.365 1.00 29.23 74 HIS A O 1
ATOM 617 N N . HIS A 1 75 ? -31.080 47.166 -47.912 1.00 26.75 75 HIS A N 1
ATOM 618 C CA . HIS A 1 75 ? -30.051 48.145 -47.548 1.00 26.75 75 HIS A CA 1
ATOM 619 C C . HIS A 1 75 ? -28.969 47.513 -46.660 1.00 26.75 75 HIS A C 1
ATOM 621 O O . HIS A 1 75 ? -29.250 46.693 -45.789 1.00 26.75 75 HIS A O 1
ATOM 627 N N . ASP A 1 76 ? -27.724 47.887 -46.961 1.00 32.66 76 ASP A N 1
ATOM 628 C CA . ASP A 1 76 ? -26.458 47.446 -46.377 1.00 32.66 76 ASP A CA 1
ATOM 629 C C . ASP A 1 76 ? -26.459 47.273 -44.854 1.00 32.66 76 ASP A C 1
ATOM 631 O O . ASP A 1 76 ? -26.646 48.240 -44.114 1.00 32.66 76 ASP A O 1
ATOM 635 N N . VAL A 1 77 ? -26.090 46.079 -44.372 1.00 25.56 77 VAL A N 1
ATOM 636 C CA . VAL A 1 77 ? -25.563 45.907 -43.010 1.00 25.56 77 VAL A CA 1
ATOM 637 C C . VAL A 1 77 ? -24.410 44.900 -43.009 1.00 25.56 77 VAL A C 1
ATOM 639 O O . VAL A 1 77 ? -24.550 43.741 -43.390 1.00 25.56 77 VAL A O 1
ATOM 642 N N . LYS A 1 78 ? -23.255 45.393 -42.549 1.00 25.41 78 LYS A N 1
ATOM 643 C CA . LYS A 1 78 ? -21.975 44.705 -42.337 1.00 25.41 78 LYS A CA 1
ATOM 644 C C . LYS A 1 78 ? -22.127 43.316 -41.705 1.00 25.41 78 LYS A C 1
ATOM 646 O O . LYS A 1 78 ? -22.791 43.153 -40.682 1.00 25.41 78 LYS A O 1
ATOM 651 N N . ILE A 1 79 ? -21.390 42.353 -42.255 1.00 25.53 79 ILE A N 1
ATOM 652 C CA . ILE A 1 79 ? -21.197 41.009 -41.701 1.00 25.53 79 ILE A CA 1
ATOM 653 C C . ILE A 1 79 ? -20.582 41.128 -40.297 1.00 25.53 79 ILE A C 1
ATOM 655 O O . ILE A 1 79 ? -19.400 41.436 -40.148 1.00 25.53 79 ILE A O 1
ATOM 659 N N . LYS A 1 80 ? -21.377 40.857 -39.256 1.00 24.08 80 LYS A N 1
ATOM 660 C CA . LYS A 1 80 ? -20.866 40.450 -37.942 1.00 24.08 80 LYS A CA 1
ATOM 661 C C . LYS A 1 80 ? -20.780 38.928 -37.928 1.00 24.08 80 LYS A C 1
ATOM 663 O O . LYS A 1 80 ? -21.789 38.238 -38.054 1.00 24.08 80 LYS A O 1
ATOM 668 N N . LYS A 1 81 ? -19.550 38.431 -37.799 1.00 25.92 81 LYS A N 1
ATOM 669 C CA . LYS A 1 81 ? -19.208 37.025 -37.576 1.00 25.92 81 LYS A CA 1
ATOM 670 C C . LYS A 1 81 ? -20.035 36.518 -36.387 1.00 25.92 81 LYS A C 1
ATOM 672 O O . LYS A 1 81 ? -19.965 37.088 -35.303 1.00 25.92 81 LYS A O 1
ATOM 677 N N . LYS A 1 82 ? -20.869 35.506 -36.621 1.00 25.61 82 LYS A N 1
ATOM 678 C CA . LYS A 1 82 ? -21.675 34.846 -35.593 1.00 25.61 82 LYS A CA 1
ATOM 679 C C . LYS A 1 82 ? -20.704 34.031 -34.735 1.00 25.61 82 LYS A C 1
ATOM 681 O O . LYS A 1 82 ? -20.142 33.056 -35.225 1.00 25.61 82 LYS A O 1
ATOM 686 N N . GLU A 1 83 ? -20.447 34.486 -33.514 1.00 25.67 83 GLU A N 1
ATOM 687 C CA . GLU A 1 83 ? -19.715 33.721 -32.506 1.00 25.67 83 GLU A CA 1
ATOM 688 C C . GLU A 1 83 ? -20.453 32.398 -32.272 1.00 25.67 83 GLU A C 1
ATOM 690 O O . GLU A 1 83 ? -21.642 32.374 -31.943 1.00 25.67 83 GLU A O 1
ATOM 695 N N . SER A 1 84 ? -19.755 31.290 -32.514 1.00 26.81 84 SER A N 1
ATOM 696 C CA . SER A 1 84 ? -20.154 29.976 -32.033 1.00 26.81 84 SER A CA 1
ATOM 697 C C . SER A 1 84 ? -20.142 30.023 -30.511 1.00 26.81 84 SER A C 1
ATOM 699 O O . SER A 1 84 ? -19.136 30.407 -29.919 1.00 26.81 84 SER A O 1
ATOM 701 N N . ALA A 1 85 ? -21.256 29.657 -29.885 1.00 26.56 85 ALA A N 1
ATOM 702 C CA . ALA A 1 85 ? -21.376 29.576 -28.439 1.00 26.56 85 ALA A CA 1
ATOM 703 C C . ALA A 1 85 ? -20.493 28.437 -27.903 1.00 26.56 85 ALA A C 1
ATOM 705 O O . ALA A 1 85 ? -20.942 27.303 -27.749 1.00 26.56 85 ALA A O 1
ATOM 706 N N . THR A 1 86 ? -19.227 28.745 -27.641 1.00 28.09 86 THR A N 1
ATOM 707 C CA . THR A 1 86 ? -18.343 27.952 -26.792 1.00 28.09 86 THR A CA 1
ATOM 708 C C . THR A 1 86 ? -18.901 28.049 -25.374 1.00 28.09 86 THR A C 1
ATOM 710 O O . THR A 1 86 ? -19.008 29.142 -24.821 1.00 28.09 86 THR A O 1
ATOM 713 N N . SER A 1 87 ? -19.328 26.929 -24.794 1.00 33.25 87 SER A N 1
ATOM 714 C CA . SER A 1 87 ? -19.696 26.854 -23.377 1.00 33.25 87 SER A CA 1
ATOM 715 C C . SER A 1 87 ? -18.474 27.248 -22.542 1.00 33.25 87 SER A C 1
ATOM 717 O O . SER A 1 87 ? -17.553 26.443 -22.412 1.00 33.25 87 SER A O 1
ATOM 719 N N . SER A 1 88 ? -18.425 28.475 -22.015 1.00 36.56 88 SER A N 1
ATOM 720 C CA . SER A 1 88 ? -17.276 28.944 -21.242 1.00 36.56 88 SER A CA 1
ATOM 721 C C . SER A 1 88 ? -17.179 28.183 -19.917 1.00 36.56 88 SER A C 1
ATOM 723 O O . SER A 1 88 ? -18.085 28.184 -19.083 1.00 36.56 88 SER A O 1
ATOM 725 N N . PHE A 1 89 ? -16.057 27.493 -19.725 1.00 47.97 89 PHE A N 1
ATOM 726 C CA . PHE A 1 89 ? -15.572 27.087 -18.409 1.00 47.97 89 PHE A CA 1
ATOM 727 C C . PHE A 1 89 ? -15.066 28.360 -17.711 1.00 47.97 89 PHE A C 1
ATOM 729 O O . PHE A 1 89 ? -13.873 28.653 -17.718 1.00 47.97 89 PHE A O 1
ATOM 736 N N . ASP A 1 90 ? -15.978 29.180 -17.184 1.00 48.28 90 ASP A N 1
ATOM 737 C CA . ASP A 1 90 ? -15.591 30.373 -16.426 1.00 48.28 90 ASP A CA 1
ATOM 738 C C . ASP A 1 90 ? -14.805 29.962 -15.169 1.00 48.28 90 ASP A C 1
ATOM 740 O O . ASP A 1 90 ? -15.189 29.038 -14.443 1.00 48.28 90 ASP A O 1
ATOM 744 N N . GLU A 1 91 ? -13.690 30.652 -14.915 1.00 46.06 91 GLU A N 1
ATOM 745 C CA . GLU A 1 91 ? -12.819 30.403 -13.765 1.00 46.06 91 GLU A CA 1
ATOM 746 C C . GLU A 1 91 ? -13.631 30.616 -12.467 1.00 46.06 91 GLU A C 1
ATOM 748 O O . GLU A 1 91 ? -14.172 31.707 -12.251 1.00 46.06 91 GLU A O 1
ATOM 753 N N . PRO A 1 92 ? -13.786 29.601 -11.595 1.00 44.56 92 PRO A N 1
ATOM 754 C CA . PRO A 1 92 ? -14.636 29.745 -10.424 1.00 44.56 92 PRO A CA 1
ATOM 755 C C . PRO A 1 92 ? -14.037 30.777 -9.462 1.00 44.56 92 PRO A C 1
ATOM 757 O O . PRO A 1 92 ? -12.927 30.611 -8.947 1.00 44.56 92 PRO A O 1
ATOM 760 N N . GLN A 1 93 ? -14.798 31.840 -9.187 1.00 40.84 93 GLN A N 1
ATOM 761 C CA . GLN A 1 93 ? -14.472 32.826 -8.156 1.00 40.84 93 GLN A CA 1
ATOM 762 C C . GLN A 1 93 ? -14.360 32.115 -6.795 1.00 40.84 93 GLN A C 1
ATOM 764 O O . GLN A 1 93 ? -15.356 31.654 -6.240 1.00 40.84 93 GLN A O 1
ATOM 769 N N . GLY A 1 94 ? -13.128 31.987 -6.289 1.00 43.44 94 GLY A N 1
ATOM 770 C CA . GLY A 1 94 ? -12.800 31.265 -5.049 1.00 43.44 94 GLY A CA 1
ATOM 771 C C . GLY A 1 94 ? -11.478 30.479 -5.074 1.00 43.44 94 GLY A C 1
ATOM 772 O O . GLY A 1 94 ? -11.035 30.008 -4.030 1.00 43.44 94 GLY A O 1
ATOM 773 N N . ALA A 1 95 ? -10.815 30.352 -6.230 1.00 49.75 95 ALA A N 1
ATOM 774 C CA . ALA A 1 95 ? -9.557 29.610 -6.389 1.00 49.75 95 ALA A CA 1
ATOM 775 C C . ALA A 1 95 ? -8.292 30.390 -5.951 1.00 49.75 95 ALA A C 1
ATOM 777 O O . ALA A 1 95 ? -7.316 30.462 -6.694 1.00 49.75 95 ALA A O 1
ATOM 778 N N . THR A 1 96 ? -8.269 30.983 -4.753 1.00 50.66 96 THR A N 1
ATOM 779 C CA . THR A 1 96 ? -7.110 31.783 -4.294 1.00 50.66 96 THR A CA 1
ATOM 780 C C . THR A 1 96 ? -5.870 30.952 -3.931 1.00 50.66 96 THR A C 1
ATOM 782 O O . THR A 1 96 ? -4.784 31.514 -3.834 1.00 50.66 96 THR A O 1
ATOM 785 N N . ASP A 1 97 ? -5.999 29.624 -3.803 1.00 68.31 97 ASP A N 1
ATOM 786 C CA . ASP A 1 97 ? -4.922 28.720 -3.358 1.00 68.31 97 ASP A CA 1
ATOM 787 C C . ASP A 1 97 ? -4.460 27.724 -4.451 1.00 68.31 97 ASP A C 1
ATOM 789 O O . ASP A 1 97 ? -3.984 26.629 -4.136 1.00 68.31 97 ASP A O 1
ATOM 793 N N . SER A 1 98 ? -4.627 28.044 -5.742 1.00 80.81 98 SER A N 1
ATOM 794 C CA . SER A 1 98 ? -4.177 27.149 -6.822 1.00 80.81 98 SER A CA 1
ATOM 795 C C . SER A 1 98 ? -2.650 27.050 -6.884 1.00 80.81 98 SER A C 1
ATOM 797 O O . SER A 1 98 ? -1.956 28.062 -6.777 1.00 80.81 98 SER A O 1
ATOM 799 N N . VAL A 1 99 ? -2.121 25.851 -7.128 1.00 83.06 99 VAL A N 1
ATOM 800 C CA . VAL A 1 99 ? -0.699 25.632 -7.416 1.00 83.06 99 VAL A CA 1
ATOM 801 C C . VAL A 1 99 ? -0.519 25.353 -8.900 1.00 83.06 99 VAL A C 1
ATOM 803 O O . VAL A 1 99 ? -1.222 24.520 -9.465 1.00 83.06 99 VAL A O 1
ATOM 806 N N . GLU A 1 100 ? 0.459 26.020 -9.504 1.00 90.88 100 GLU A N 1
ATOM 807 C CA . GLU A 1 100 ? 0.841 25.847 -10.901 1.00 90.88 100 GLU A CA 1
ATOM 808 C C . GLU A 1 100 ? 2.324 25.478 -11.003 1.00 90.88 100 GLU A C 1
ATOM 810 O O . GLU A 1 100 ? 3.166 26.030 -10.287 1.00 90.88 100 GLU A O 1
ATOM 815 N N . LYS A 1 101 ? 2.644 24.522 -11.877 1.00 88.00 101 LYS A N 1
ATOM 816 C CA . LYS A 1 101 ? 4.017 24.183 -12.265 1.00 88.00 101 LYS A CA 1
ATOM 817 C C . LYS A 1 101 ? 4.072 23.754 -13.721 1.00 88.00 101 LYS A C 1
ATOM 819 O O . LYS A 1 101 ? 3.080 23.274 -14.261 1.00 88.00 101 LYS A O 1
ATOM 824 N N . SER A 1 102 ? 5.267 23.820 -14.294 1.00 93.56 102 SER A N 1
ATOM 825 C CA . SER A 1 102 ? 5.542 23.314 -15.635 1.00 93.56 102 SER A CA 1
ATOM 826 C C . SER A 1 102 ? 6.731 22.361 -15.633 1.00 93.56 102 SER A C 1
ATOM 828 O O . SER A 1 102 ? 7.647 22.500 -14.818 1.00 93.56 102 SER A O 1
ATOM 830 N N . ILE A 1 103 ? 6.717 21.407 -16.558 1.00 93.62 103 ILE A N 1
ATOM 831 C CA . ILE A 1 103 ? 7.849 20.538 -16.889 1.00 93.62 103 ILE A CA 1
ATOM 832 C C . ILE A 1 103 ? 7.976 20.434 -18.409 1.00 93.62 103 ILE A C 1
ATOM 834 O O . ILE A 1 103 ? 7.021 20.703 -19.136 1.00 93.62 103 ILE A O 1
ATOM 838 N N . GLU A 1 104 ? 9.146 20.039 -18.893 1.00 95.69 104 GLU A N 1
ATOM 839 C CA . GLU A 1 104 ? 9.369 19.722 -20.303 1.00 95.69 104 GLU A CA 1
ATOM 840 C C . GLU A 1 104 ? 9.384 18.204 -20.482 1.00 95.69 104 GLU A C 1
ATOM 842 O O . GLU A 1 104 ? 10.017 17.490 -19.701 1.00 95.69 104 GLU A O 1
ATOM 847 N N . ILE A 1 105 ? 8.665 17.711 -21.485 1.00 92.19 105 ILE A N 1
ATOM 848 C CA . ILE A 1 105 ? 8.547 16.298 -21.848 1.00 92.19 105 ILE A CA 1
ATOM 849 C C . ILE A 1 105 ? 9.120 16.124 -23.254 1.00 92.19 105 ILE A C 1
ATOM 851 O O . ILE A 1 105 ? 8.775 16.876 -24.165 1.00 92.19 105 ILE A O 1
ATOM 855 N N . GLU A 1 106 ? 9.969 15.116 -23.434 1.00 92.38 106 GLU A N 1
ATOM 856 C CA . GLU A 1 106 ? 10.595 14.722 -24.701 1.00 92.38 106 GLU A CA 1
ATOM 857 C C . GLU A 1 106 ? 9.610 13.947 -25.590 1.00 92.38 106 GLU A C 1
ATOM 859 O O . GLU A 1 106 ? 9.896 12.843 -26.048 1.00 92.38 106 GLU A O 1
ATOM 864 N N . ALA A 1 107 ? 8.406 14.482 -25.768 1.00 91.12 107 ALA A N 1
ATOM 865 C CA . ALA A 1 107 ? 7.381 13.931 -26.639 1.00 91.12 107 ALA A CA 1
ATOM 866 C C . ALA A 1 107 ? 6.603 15.056 -27.334 1.00 91.12 107 ALA A C 1
ATOM 868 O O . ALA A 1 107 ? 6.506 16.180 -26.828 1.00 91.12 107 ALA A O 1
ATOM 869 N N . GLY A 1 108 ? 6.029 14.753 -28.499 1.00 92.69 108 GLY A N 1
ATOM 870 C CA . GLY A 1 108 ? 5.192 15.688 -29.242 1.00 92.69 108 GLY A CA 1
ATOM 871 C C . GLY A 1 108 ? 3.949 16.100 -28.449 1.00 92.69 108 GLY A C 1
ATOM 872 O O . GLY A 1 108 ? 3.467 15.358 -27.589 1.00 92.69 108 GLY A O 1
ATOM 873 N N . ILE A 1 109 ? 3.406 17.277 -28.766 1.00 94.19 109 ILE A N 1
ATOM 874 C CA . ILE A 1 109 ? 2.255 17.856 -28.054 1.00 94.19 109 ILE A CA 1
ATOM 875 C C . ILE A 1 109 ? 1.057 16.897 -28.029 1.00 94.19 109 ILE A C 1
ATOM 877 O O . ILE A 1 109 ? 0.448 16.676 -26.987 1.00 94.19 109 ILE A O 1
ATOM 881 N N . GLU A 1 110 ? 0.812 16.228 -29.154 1.00 89.94 110 GLU A N 1
ATOM 882 C CA . GLU A 1 110 ? -0.223 15.206 -29.326 1.00 89.94 110 GLU A CA 1
ATOM 883 C C . GLU A 1 110 ? -0.023 13.989 -28.417 1.00 89.94 110 GLU A C 1
ATOM 885 O O . GLU A 1 110 ? -0.978 13.457 -27.856 1.00 89.94 110 GLU A O 1
ATOM 890 N N . GLN A 1 111 ? 1.222 13.541 -28.243 1.00 91.44 111 GLN A N 1
ATOM 891 C CA . GLN A 1 111 ? 1.537 12.403 -27.380 1.00 91.44 111 GLN A CA 1
ATOM 892 C C . GLN A 1 111 ? 1.270 12.765 -25.916 1.00 91.44 111 GLN A C 1
ATOM 894 O O . GLN A 1 111 ? 0.596 12.014 -25.214 1.00 91.44 111 GLN A O 1
ATOM 899 N N . CYS A 1 112 ? 1.720 13.945 -25.481 1.00 92.75 112 CYS A N 1
ATOM 900 C CA . CYS A 1 112 ? 1.487 14.433 -24.121 1.00 92.75 112 CYS A CA 1
ATOM 901 C C . CYS A 1 112 ? -0.011 14.601 -23.826 1.00 92.75 112 CYS A C 1
ATOM 903 O O . CYS A 1 112 ? -0.488 14.167 -22.777 1.00 92.75 112 CYS A O 1
ATOM 905 N N . TYR A 1 113 ? -0.756 15.188 -24.768 1.00 93.00 113 TYR A N 1
ATOM 906 C CA . TYR A 1 113 ? -2.198 15.378 -24.649 1.00 93.00 113 TYR A CA 1
ATOM 907 C C . TYR A 1 113 ? -2.945 14.045 -24.538 1.00 93.00 113 TYR A C 1
ATOM 909 O O . TYR A 1 113 ? -3.799 13.876 -23.668 1.00 93.00 113 TYR A O 1
ATOM 917 N N . ARG A 1 114 ? -2.598 13.069 -25.386 1.00 89.56 114 ARG A N 1
ATOM 918 C CA . ARG A 1 114 ? -3.237 11.748 -25.392 1.00 89.56 114 ARG A CA 1
ATOM 919 C C . ARG A 1 114 ? -2.981 10.966 -24.119 1.00 89.56 114 ARG A C 1
ATOM 921 O O . ARG A 1 114 ? -3.914 10.366 -23.606 1.00 89.56 114 ARG A O 1
ATOM 928 N N . VAL A 1 115 ? -1.763 11.002 -23.581 1.00 91.75 115 VAL A N 1
ATOM 929 C CA . VAL A 1 115 ? -1.486 10.373 -22.283 1.00 91.75 115 VAL A CA 1
ATOM 930 C C . VAL A 1 115 ? -2.322 11.026 -21.180 1.00 91.75 115 VAL A C 1
ATOM 932 O O . VAL A 1 115 ? -2.926 10.326 -20.373 1.00 91.75 115 VAL A O 1
ATOM 935 N N . ALA A 1 116 ? -2.424 12.357 -21.179 1.00 91.75 116 ALA A N 1
ATOM 936 C CA . ALA A 1 116 ? -3.230 13.095 -20.208 1.00 91.75 116 ALA A CA 1
ATOM 937 C C . ALA A 1 116 ? -4.754 12.945 -20.394 1.00 91.75 116 ALA A C 1
ATOM 939 O O . ALA A 1 116 ? -5.510 13.373 -19.529 1.00 91.75 116 ALA A O 1
ATOM 940 N N . CYS A 1 117 ? -5.223 12.374 -21.504 1.00 91.19 117 CYS A N 1
ATOM 941 C CA . CYS A 1 117 ? -6.636 12.031 -21.716 1.00 91.19 117 CYS A CA 1
ATOM 942 C C . CYS A 1 117 ? -6.874 10.509 -21.714 1.00 91.19 117 CYS A C 1
ATOM 944 O O . CYS A 1 117 ? -8.015 10.061 -21.788 1.00 91.19 117 CYS A O 1
ATOM 946 N N . GLY A 1 118 ? -5.813 9.704 -21.595 1.00 89.12 118 GLY A N 1
ATOM 947 C CA . GLY A 1 118 ? -5.853 8.244 -21.510 1.00 89.12 118 GLY A CA 1
ATOM 948 C C . GLY A 1 118 ? -6.269 7.779 -20.120 1.00 89.12 118 GLY A C 1
ATOM 949 O O . GLY A 1 118 ? -5.496 7.129 -19.422 1.00 89.12 118 GLY A O 1
ATOM 950 N N . PHE A 1 119 ? -7.471 8.162 -19.691 1.00 89.62 119 PHE A N 1
ATOM 951 C CA . PHE A 1 119 ? -7.944 8.021 -18.313 1.00 89.62 119 PHE A CA 1
ATOM 952 C C . PHE A 1 119 ? -7.866 6.586 -17.776 1.00 89.62 119 PHE A C 1
ATOM 954 O O . PHE A 1 119 ? -7.468 6.380 -16.632 1.00 89.62 119 PHE A O 1
ATOM 961 N N . GLU A 1 120 ? -8.190 5.590 -18.599 1.00 85.94 120 GLU A N 1
ATOM 962 C CA . GLU A 1 120 ? -8.151 4.171 -18.214 1.00 85.94 120 GLU A CA 1
ATOM 963 C C . GLU A 1 120 ? -6.731 3.656 -17.937 1.00 85.94 120 GLU A C 1
ATOM 965 O O . GLU A 1 120 ? -6.555 2.692 -17.193 1.00 85.94 120 GLU A O 1
ATOM 970 N N . ASP A 1 121 ? -5.709 4.325 -18.476 1.00 85.38 121 ASP A N 1
ATOM 971 C CA . ASP A 1 121 ? -4.310 3.986 -18.234 1.00 85.38 121 ASP A CA 1
ATOM 972 C C . ASP A 1 121 ? -3.761 4.626 -16.958 1.00 85.38 121 ASP A C 1
ATOM 974 O O . ASP A 1 121 ? -2.670 4.264 -16.526 1.00 85.38 121 ASP A O 1
ATOM 978 N N . TYR A 1 122 ? -4.490 5.538 -16.308 1.00 82.62 122 TYR A N 1
ATOM 979 C CA . TYR A 1 122 ? -3.999 6.230 -15.111 1.00 82.62 122 TYR A CA 1
ATOM 980 C C . TYR A 1 122 ? -3.574 5.270 -13.992 1.00 82.62 122 TYR A C 1
ATOM 982 O O . TYR A 1 122 ? -2.500 5.493 -13.440 1.00 82.62 122 TYR A O 1
ATOM 990 N N . PRO A 1 123 ? -4.300 4.177 -13.672 1.00 84.25 123 PRO A N 1
ATOM 991 C CA . PRO A 1 123 ? -3.829 3.204 -12.684 1.00 84.25 123 PRO A CA 1
ATOM 992 C C . PRO A 1 123 ? -2.477 2.559 -13.033 1.00 84.25 123 PRO A C 1
ATOM 994 O O . PRO A 1 123 ? -1.788 2.071 -12.143 1.00 84.25 123 PRO A O 1
ATOM 997 N N . LYS A 1 124 ? -2.070 2.563 -14.312 1.00 80.31 124 LYS A N 1
ATOM 998 C CA . LYS A 1 124 ? -0.783 2.010 -14.762 1.00 80.31 124 LYS A CA 1
ATOM 999 C C . LYS A 1 124 ? 0.399 2.926 -14.441 1.00 80.31 124 LYS A C 1
ATOM 1001 O O . LYS A 1 124 ? 1.529 2.445 -14.400 1.00 80.31 124 LYS A O 1
ATOM 1006 N N . TRP A 1 125 ? 0.178 4.234 -14.271 1.00 80.75 125 TRP A N 1
ATOM 1007 C CA . TRP A 1 125 ? 1.281 5.203 -14.191 1.00 80.75 125 TRP A CA 1
ATOM 1008 C C . TRP A 1 125 ? 1.127 6.332 -13.168 1.00 80.75 125 TRP A C 1
ATOM 1010 O O . TRP A 1 125 ? 2.141 6.877 -12.735 1.00 80.75 125 TRP A O 1
ATOM 1020 N N . ALA A 1 126 ? -0.091 6.673 -12.757 1.00 77.69 126 ALA A N 1
ATOM 1021 C CA . ALA A 1 126 ? -0.369 7.671 -11.734 1.00 77.69 126 ALA A CA 1
ATOM 1022 C C . ALA A 1 126 ? -0.548 6.974 -10.377 1.00 77.69 126 ALA A C 1
ATOM 1024 O O . ALA A 1 126 ? -1.635 6.498 -10.048 1.00 77.69 126 ALA A O 1
ATOM 1025 N N . GLY A 1 127 ? 0.508 6.914 -9.559 1.00 61.50 127 GLY A N 1
ATOM 1026 C CA . GLY A 1 127 ? 0.590 5.994 -8.414 1.00 61.50 127 GLY A CA 1
ATOM 1027 C C . GLY A 1 127 ? -0.421 6.227 -7.281 1.00 61.50 127 GLY A C 1
ATOM 1028 O O . GLY A 1 127 ? -0.576 5.381 -6.403 1.00 61.50 127 GLY A O 1
ATOM 1029 N N . SER A 1 128 ? -1.122 7.364 -7.279 1.00 70.00 128 SER A N 1
ATOM 1030 C CA . SER A 1 128 ? -2.200 7.660 -6.317 1.00 70.00 128 SER A CA 1
ATOM 1031 C C . SER A 1 128 ? -3.585 7.180 -6.766 1.00 70.00 128 SER A C 1
ATOM 1033 O O . SER A 1 128 ? -4.515 7.129 -5.953 1.00 70.00 128 SER A O 1
ATOM 1035 N N . VAL A 1 129 ? -3.730 6.823 -8.043 1.00 74.75 129 VAL A N 1
ATOM 1036 C CA . VAL A 1 129 ? -4.998 6.457 -8.668 1.00 74.75 129 VAL A CA 1
ATOM 1037 C C . VAL A 1 129 ? -5.219 4.954 -8.538 1.00 74.75 129 VAL A C 1
ATOM 1039 O O . VAL A 1 129 ? -4.451 4.154 -9.057 1.00 74.75 129 VAL A O 1
ATOM 1042 N N . GLN A 1 130 ? -6.281 4.566 -7.832 1.00 78.38 130 GLN A N 1
ATOM 1043 C CA . GLN A 1 130 ? -6.622 3.162 -7.579 1.00 78.38 130 GLN A CA 1
ATOM 1044 C C . GLN A 1 130 ? -7.653 2.638 -8.579 1.00 78.38 130 GLN A C 1
ATOM 1046 O O . GLN A 1 130 ? -7.613 1.473 -8.963 1.00 78.38 130 GLN A O 1
ATOM 1051 N N . HIS A 1 131 ? -8.606 3.484 -8.971 1.00 80.50 131 HIS A N 1
ATOM 1052 C CA . HIS A 1 131 ? -9.644 3.144 -9.937 1.00 80.50 131 HIS A CA 1
ATOM 1053 C C . HIS A 1 131 ? -9.982 4.357 -10.795 1.00 80.50 131 HIS A C 1
ATOM 1055 O O . HIS A 1 131 ? -10.019 5.481 -10.286 1.00 80.50 131 HIS A O 1
ATOM 1061 N N . VAL A 1 132 ? -10.260 4.109 -12.073 1.00 88.31 132 VAL A N 1
ATOM 1062 C CA . VAL A 1 132 ? -10.792 5.097 -13.010 1.00 88.31 132 VAL A CA 1
ATOM 1063 C C . VAL A 1 132 ? -11.873 4.443 -13.842 1.00 88.31 132 VAL A C 1
ATOM 1065 O O . VAL A 1 132 ? -11.711 3.306 -14.285 1.00 88.31 132 VAL A O 1
ATOM 1068 N N . LYS A 1 133 ? -12.959 5.175 -14.072 1.00 89.69 133 LYS A N 1
ATOM 1069 C CA . LYS A 1 133 ? -14.036 4.750 -14.955 1.00 89.69 133 LYS A CA 1
ATOM 1070 C C . LYS A 1 133 ? -14.551 5.933 -15.762 1.00 89.69 133 LYS A C 1
ATOM 1072 O O . LYS A 1 133 ? -15.041 6.911 -15.200 1.00 89.69 133 LYS A O 1
ATOM 1077 N N . VAL A 1 134 ? -14.474 5.838 -17.085 1.00 91.81 134 VAL A N 1
ATOM 1078 C CA . VAL A 1 134 ? -15.072 6.833 -17.982 1.00 91.81 134 VAL A CA 1
ATOM 1079 C C . VAL A 1 134 ? -16.588 6.615 -18.008 1.00 91.81 134 VAL A C 1
ATOM 1081 O O . VAL A 1 134 ? -17.067 5.520 -18.294 1.00 91.81 134 VAL A O 1
ATOM 1084 N N . LEU A 1 135 ? -17.353 7.639 -17.629 1.00 88.31 135 LEU A N 1
ATOM 1085 C CA . LEU A 1 135 ? -18.818 7.593 -17.538 1.00 88.31 135 LEU A CA 1
ATOM 1086 C C . LEU A 1 135 ? -19.494 8.148 -18.793 1.00 88.31 135 LEU A C 1
ATOM 1088 O O . LEU A 1 135 ? -20.561 7.678 -19.185 1.00 88.31 135 LEU A O 1
ATOM 1092 N N . GLU A 1 136 ? -18.899 9.180 -19.385 1.00 87.12 136 GLU A N 1
ATOM 1093 C CA . GLU A 1 136 ? -19.389 9.847 -20.589 1.00 87.12 136 GLU A CA 1
ATOM 1094 C C . GLU A 1 136 ? -18.186 10.272 -21.427 1.00 87.12 136 GLU A C 1
ATOM 1096 O O . GLU A 1 136 ? -17.230 10.824 -20.884 1.00 87.12 136 GLU A O 1
ATOM 1101 N N . GLU A 1 137 ? -18.251 10.052 -22.735 1.00 85.88 137 GLU A N 1
ATOM 1102 C CA . GLU A 1 137 ? -17.258 10.502 -23.712 1.00 85.88 137 GLU A CA 1
ATOM 1103 C C . GLU A 1 137 ? -17.882 11.556 -24.628 1.00 85.88 137 GLU A C 1
ATOM 1105 O O . GLU A 1 137 ? -19.035 11.424 -25.038 1.00 85.88 137 GLU A O 1
ATOM 1110 N N . GLU A 1 138 ? -17.129 12.609 -24.943 1.00 76.25 138 GLU A N 1
ATOM 1111 C CA . GLU A 1 138 ? -17.515 13.596 -25.961 1.00 76.25 138 GLU A CA 1
ATOM 1112 C C . GLU A 1 138 ? -17.094 13.136 -27.366 1.00 76.25 138 GLU A C 1
ATOM 1114 O O . GLU A 1 138 ? -17.802 13.368 -28.345 1.00 76.25 138 GLU A O 1
ATOM 1119 N N . ALA A 1 139 ? -15.968 12.427 -27.450 1.00 74.25 139 ALA A N 1
ATOM 1120 C CA . ALA A 1 139 ? -15.474 11.721 -28.628 1.00 74.25 139 ALA A CA 1
ATOM 1121 C C . ALA A 1 139 ? -14.609 10.531 -28.167 1.00 74.25 139 ALA A C 1
ATOM 1123 O O . ALA A 1 139 ? -14.181 10.530 -27.010 1.00 74.25 139 ALA A O 1
ATOM 1124 N N . PRO A 1 140 ? -14.297 9.546 -29.033 1.00 72.81 140 PRO A N 1
ATOM 1125 C CA . PRO A 1 140 ? -13.472 8.403 -28.643 1.00 72.81 140 PRO A CA 1
ATOM 1126 C C . PRO A 1 140 ? -12.134 8.840 -28.023 1.00 72.81 140 PRO A C 1
ATOM 1128 O O . PRO A 1 140 ? -11.327 9.516 -28.670 1.00 72.81 140 PRO A O 1
ATOM 1131 N N . GLY A 1 141 ? -11.910 8.472 -26.757 1.00 72.75 141 GLY A N 1
ATOM 1132 C CA . GLY A 1 141 ? -10.721 8.854 -25.983 1.00 72.75 141 GLY A CA 1
ATOM 1133 C C . GLY A 1 141 ? -10.739 10.268 -25.377 1.00 72.75 141 GLY A C 1
ATOM 1134 O O . GLY A 1 141 ? -9.751 10.670 -24.766 1.00 72.75 141 GLY A O 1
ATOM 1135 N N . LEU A 1 142 ? -11.836 11.023 -25.518 1.00 83.38 142 LEU A N 1
ATOM 1136 C CA . LEU A 1 142 ? -12.077 12.315 -24.861 1.00 83.38 142 LEU A CA 1
ATOM 1137 C C . LEU A 1 142 ? -13.223 12.168 -23.852 1.00 83.38 142 LEU A C 1
ATOM 1139 O O . LEU A 1 142 ? -14.383 12.489 -24.125 1.00 83.38 142 LEU A O 1
ATOM 1143 N N . GLY A 1 143 ? -12.894 11.622 -22.683 1.00 87.06 143 GLY A N 1
ATOM 1144 C CA . GLY A 1 143 ? -13.834 11.456 -21.576 1.00 87.06 143 GLY A CA 1
ATOM 1145 C C . GLY A 1 143 ? -14.361 12.799 -21.069 1.00 87.06 143 GLY A C 1
ATOM 1146 O O . GLY A 1 143 ? -13.609 13.589 -20.519 1.00 87.06 143 GLY A O 1
ATOM 1147 N N . ARG A 1 144 ? -15.669 13.029 -21.184 1.00 88.00 144 ARG A N 1
ATOM 1148 C CA . ARG A 1 144 ? -16.367 14.207 -20.657 1.00 88.00 144 ARG A CA 1
ATOM 1149 C C . ARG A 1 144 ? -16.640 14.096 -19.163 1.00 88.00 144 ARG A C 1
ATOM 1151 O O . ARG A 1 144 ? -16.566 15.094 -18.454 1.00 88.00 144 ARG A O 1
ATOM 1158 N N . ARG A 1 145 ? -16.982 12.902 -18.670 1.00 90.44 145 ARG A N 1
ATOM 1159 C CA . ARG A 1 145 ? -17.164 12.630 -17.235 1.00 90.44 145 ARG A CA 1
ATOM 1160 C C . ARG A 1 145 ? -16.416 11.379 -16.844 1.00 90.44 145 ARG A C 1
ATOM 1162 O O . ARG A 1 145 ? -16.629 10.330 -17.444 1.00 90.44 145 ARG A O 1
ATOM 1169 N N . VAL A 1 146 ? -15.579 11.489 -15.822 1.00 91.88 146 VAL A N 1
ATOM 1170 C CA . VAL A 1 146 ? -14.710 10.398 -15.382 1.00 91.88 146 VAL A CA 1
ATOM 1171 C C . VAL A 1 146 ? -14.762 10.288 -13.865 1.00 91.88 146 VAL A C 1
ATOM 1173 O O . VAL A 1 146 ? -14.569 11.270 -13.147 1.00 91.88 146 VAL A O 1
ATOM 1176 N N . GLU A 1 147 ? -15.055 9.086 -13.390 1.00 90.56 147 GLU A N 1
ATOM 1177 C CA . GLU A 1 147 ? -15.053 8.715 -11.981 1.00 90.56 147 GLU A CA 1
ATOM 1178 C C . GLU A 1 147 ? -13.659 8.241 -11.567 1.00 90.56 147 GLU A C 1
ATOM 1180 O O . GLU A 1 147 ? -13.001 7.489 -12.289 1.00 90.56 147 GLU A O 1
ATOM 1185 N N . TYR A 1 148 ? -13.230 8.670 -10.385 1.00 87.75 148 TYR A N 1
ATOM 1186 C CA . TYR A 1 148 ? -11.946 8.336 -9.789 1.00 87.75 148 TYR A CA 1
ATOM 1187 C C . TYR A 1 148 ? -12.132 7.772 -8.390 1.00 87.75 148 TYR A C 1
ATOM 1189 O O . TYR A 1 148 ? -12.921 8.296 -7.603 1.00 87.75 148 TYR A O 1
ATOM 1197 N N . ALA A 1 149 ? -11.298 6.790 -8.051 1.00 79.62 149 ALA A N 1
ATOM 1198 C CA . ALA A 1 149 ? -10.976 6.468 -6.672 1.00 79.62 149 ALA A CA 1
ATOM 1199 C C . ALA A 1 149 ? -9.471 6.597 -6.445 1.00 79.62 149 ALA A C 1
ATOM 1201 O O . ALA A 1 149 ? -8.671 5.958 -7.135 1.00 79.62 149 ALA A O 1
ATOM 1202 N N . ILE A 1 150 ? -9.087 7.410 -5.465 1.00 77.50 150 ILE A N 1
ATOM 1203 C CA . ILE A 1 150 ? -7.684 7.670 -5.139 1.00 77.50 150 ILE A CA 1
ATOM 1204 C C . ILE A 1 150 ? -7.398 7.402 -3.664 1.00 77.50 150 ILE A C 1
ATOM 1206 O O . ILE A 1 150 ? -8.248 7.607 -2.793 1.00 77.50 150 ILE A O 1
ATOM 1210 N N . GLY A 1 151 ? -6.170 6.978 -3.377 1.00 60.28 151 GLY A N 1
ATOM 1211 C CA . GLY A 1 151 ? -5.650 6.920 -2.014 1.00 60.28 151 GLY A CA 1
ATOM 1212 C C . GLY A 1 151 ? -4.982 8.243 -1.655 1.00 60.28 151 GLY A C 1
ATOM 1213 O O . GLY A 1 151 ? -3.938 8.574 -2.213 1.00 60.28 151 GLY A O 1
ATOM 1214 N N . ALA A 1 152 ? -5.548 9.004 -0.718 1.00 64.50 152 ALA A N 1
ATOM 1215 C CA . ALA A 1 152 ? -4.981 10.279 -0.286 1.00 64.50 152 ALA A CA 1
ATOM 1216 C C . ALA A 1 152 ? -5.218 10.518 1.208 1.00 64.50 152 ALA A C 1
ATOM 1218 O O . ALA A 1 152 ? -6.284 10.228 1.740 1.00 64.50 152 ALA A O 1
ATOM 1219 N N . PHE A 1 153 ? -4.218 11.073 1.901 1.00 54.75 153 PHE A N 1
ATOM 1220 C CA . PHE A 1 153 ? -4.314 11.427 3.328 1.00 54.75 153 PHE A CA 1
ATOM 1221 C C . PHE A 1 153 ? -4.707 10.256 4.255 1.00 54.75 153 PHE A C 1
ATOM 1223 O O . PHE A 1 153 ? -5.361 10.456 5.275 1.00 54.75 153 PHE A O 1
ATOM 1230 N N . GLY A 1 154 ? -4.313 9.026 3.903 1.00 54.59 154 GLY A N 1
ATOM 1231 C CA . GLY A 1 154 ? -4.682 7.819 4.654 1.00 54.59 154 GLY A CA 1
ATOM 1232 C C . GLY A 1 154 ? -6.156 7.425 4.518 1.00 54.59 154 GLY A C 1
ATOM 1233 O O . GLY A 1 154 ? -6.634 6.597 5.285 1.00 54.59 154 GLY A O 1
ATOM 1234 N N . GLN A 1 155 ? -6.871 8.019 3.562 1.00 57.84 155 GLN A N 1
ATOM 1235 C CA . GLN A 1 155 ? -8.269 7.747 3.254 1.00 57.84 155 GLN A CA 1
ATOM 1236 C C . GLN A 1 155 ? -8.419 7.416 1.768 1.00 57.84 155 GLN A C 1
ATOM 1238 O O . GLN A 1 155 ? -7.537 7.689 0.949 1.00 57.84 155 GLN A O 1
ATOM 1243 N N . ARG A 1 156 ? -9.565 6.836 1.422 1.00 75.25 156 ARG A N 1
ATOM 1244 C CA . ARG A 1 156 ? -9.995 6.669 0.038 1.00 75.25 156 ARG A CA 1
ATOM 1245 C C . ARG A 1 156 ? -10.931 7.818 -0.319 1.00 75.25 156 ARG A C 1
ATOM 1247 O O . ARG A 1 156 ? -11.911 8.044 0.387 1.00 75.25 156 ARG A O 1
ATOM 1254 N N . LEU A 1 157 ? -10.606 8.552 -1.379 1.00 72.69 157 LEU A N 1
ATOM 1255 C CA . LEU A 1 157 ? -11.456 9.605 -1.930 1.00 72.69 157 LEU A CA 1
ATOM 1256 C C . LEU A 1 157 ? -12.064 9.112 -3.236 1.00 72.69 157 LEU A C 1
ATOM 1258 O O . LEU A 1 157 ? -11.346 8.569 -4.074 1.00 72.69 157 LEU A O 1
ATOM 1262 N N . GLU A 1 158 ? -13.364 9.329 -3.403 1.00 80.25 158 GLU A N 1
ATOM 1263 C CA . GLU A 1 158 ? -14.115 8.934 -4.594 1.00 80.25 158 GLU A CA 1
ATOM 1264 C C . GLU A 1 158 ? -14.849 10.152 -5.140 1.00 80.25 158 GLU A C 1
ATOM 1266 O O . GLU A 1 158 ? -15.585 10.817 -4.408 1.00 80.25 158 GLU A O 1
ATOM 1271 N N . TYR A 1 159 ? -14.609 10.496 -6.402 1.00 86.38 159 TYR A N 1
ATOM 1272 C CA . TYR A 1 159 ? -15.189 11.687 -7.015 1.00 86.38 159 TYR A CA 1
ATOM 1273 C C . TYR A 1 159 ? -15.287 11.586 -8.530 1.00 86.38 159 TYR A C 1
ATOM 1275 O O . TYR A 1 159 ? -14.521 10.875 -9.174 1.00 86.38 159 TYR A O 1
ATOM 1283 N N . THR A 1 160 ? -16.222 12.343 -9.102 1.00 90.38 160 THR A N 1
ATOM 1284 C CA . THR A 1 160 ? -16.410 12.460 -10.551 1.00 90.38 160 THR A CA 1
ATOM 1285 C C . THR A 1 160 ? -15.977 13.837 -11.024 1.00 90.38 160 THR A C 1
ATOM 1287 O O . THR A 1 160 ? -16.408 14.862 -10.482 1.00 90.38 160 THR A O 1
ATOM 1290 N N . LEU A 1 161 ? -15.141 13.858 -12.059 1.00 92.31 161 LEU A N 1
ATOM 1291 C CA . LEU A 1 161 ? -14.689 15.067 -12.735 1.00 92.31 161 LEU A CA 1
ATOM 1292 C C . LEU A 1 161 ? -15.406 15.220 -14.074 1.00 92.31 161 LEU A C 1
ATOM 1294 O O . LEU A 1 161 ? -15.580 14.248 -14.805 1.00 92.31 161 LEU A O 1
ATOM 1298 N N . GLU A 1 162 ? -15.811 16.447 -14.385 1.00 86.81 162 GLU A N 1
ATOM 1299 C CA . GLU A 1 162 ? -16.276 16.848 -15.711 1.00 86.81 162 GLU A CA 1
ATOM 1300 C C . GLU A 1 162 ? -15.150 17.599 -16.423 1.00 86.81 162 GLU A C 1
ATOM 1302 O O . GLU A 1 162 ? -14.579 18.537 -15.856 1.00 86.81 162 GLU A O 1
ATOM 1307 N N . TYR A 1 163 ? -14.835 17.165 -17.640 1.00 91.62 163 TYR A N 1
ATOM 1308 C CA . TYR A 1 163 ? -13.733 17.647 -18.462 1.00 91.62 163 TYR A CA 1
ATOM 1309 C C . TYR A 1 163 ? -14.234 18.514 -19.619 1.00 91.62 163 TYR A C 1
ATOM 1311 O O . TYR A 1 163 ? -15.310 18.285 -20.172 1.00 91.62 163 TYR A O 1
ATOM 1319 N N . ALA A 1 164 ? -13.419 19.494 -19.998 1.00 85.44 164 ALA A N 1
ATOM 1320 C CA . ALA A 1 164 ? -13.497 20.201 -21.266 1.00 85.44 164 ALA A CA 1
ATOM 1321 C C . ALA A 1 164 ? -12.166 20.093 -22.004 1.00 85.44 164 ALA A C 1
ATOM 1323 O O . ALA A 1 164 ? -11.091 20.283 -21.423 1.00 85.44 164 ALA A O 1
ATOM 1324 N N . HIS A 1 165 ? -12.271 19.815 -23.298 1.00 88.75 165 HIS A N 1
ATOM 1325 C CA . HIS A 1 165 ? -11.154 19.508 -24.173 1.00 88.75 165 HIS A CA 1
ATOM 1326 C C . HIS A 1 165 ? -10.977 20.602 -25.232 1.00 88.75 165 HIS A C 1
ATOM 1328 O O . HIS A 1 165 ? -11.898 20.925 -25.973 1.00 88.75 165 HIS A O 1
ATOM 1334 N N . GLU A 1 166 ? -9.763 21.134 -25.335 1.00 88.81 166 GLU A N 1
ATOM 1335 C CA . GLU A 1 166 ? -9.286 21.984 -26.430 1.00 88.81 166 GLU A CA 1
ATOM 1336 C C . GLU A 1 166 ? -8.060 21.277 -27.030 1.00 88.81 166 GLU A C 1
ATOM 1338 O O . GLU A 1 166 ? -6.912 21.619 -26.745 1.00 88.81 166 GLU A O 1
ATOM 1343 N N . ALA A 1 167 ? -8.294 20.185 -27.763 1.00 86.50 167 ALA A N 1
ATOM 1344 C CA . ALA A 1 167 ? -7.220 19.316 -28.242 1.00 86.50 167 ALA A CA 1
ATOM 1345 C C . ALA A 1 167 ? -6.335 20.003 -29.308 1.00 86.50 167 ALA A C 1
ATOM 1347 O O . ALA A 1 167 ? -6.881 20.644 -30.209 1.00 86.50 167 ALA A O 1
ATOM 1348 N N . PRO A 1 168 ? -4.995 19.833 -29.275 1.00 91.31 168 PRO A N 1
ATOM 1349 C CA . PRO A 1 168 ? -4.180 19.171 -28.244 1.00 91.31 168 PRO A CA 1
ATOM 1350 C C . PRO A 1 168 ? -3.633 20.138 -27.169 1.00 91.31 168 PRO A C 1
ATOM 1352 O O . PRO A 1 168 ? -2.764 19.771 -26.382 1.00 91.31 168 PRO A O 1
ATOM 1355 N N . GLU A 1 169 ? -4.077 21.394 -27.151 1.00 90.81 169 GLU A N 1
ATOM 1356 C CA . GLU A 1 169 ? -3.435 22.485 -26.405 1.00 90.81 169 GLU A CA 1
ATOM 1357 C C . GLU A 1 169 ? -3.831 22.533 -24.927 1.00 90.81 169 GLU A C 1
ATOM 1359 O O . GLU A 1 169 ? -3.041 22.967 -24.080 1.00 90.81 169 GLU A O 1
ATOM 1364 N N . ARG A 1 170 ? -5.044 22.093 -24.581 1.00 91.25 170 ARG A N 1
ATOM 1365 C CA . ARG A 1 170 ? -5.550 22.188 -23.210 1.00 91.25 170 ARG A CA 1
ATOM 1366 C C . ARG A 1 170 ? -6.600 21.133 -22.894 1.00 91.25 170 ARG A C 1
ATOM 1368 O O . ARG A 1 170 ? -7.467 20.798 -23.696 1.00 91.25 170 ARG A O 1
ATOM 1375 N N . VAL A 1 171 ? -6.550 20.650 -21.660 1.00 92.00 171 VAL A N 1
ATOM 1376 C CA . VAL A 1 171 ? -7.660 19.943 -21.020 1.00 92.00 171 VAL A CA 1
ATOM 1377 C C . VAL A 1 171 ? -7.861 20.529 -19.631 1.00 92.00 171 VAL A C 1
ATOM 1379 O O . VAL A 1 171 ? -6.898 20.791 -18.909 1.00 92.00 171 VAL A O 1
ATOM 1382 N N . GLN A 1 172 ? -9.108 20.773 -19.258 1.00 89.62 172 GLN A N 1
ATOM 1383 C CA . GLN A 1 172 ? -9.468 21.348 -17.966 1.00 89.62 172 GLN A CA 1
ATOM 1384 C C . GLN A 1 172 ? -10.636 20.600 -17.359 1.00 89.62 172 GLN A C 1
ATOM 1386 O O . GLN A 1 172 ? -11.426 19.992 -18.073 1.00 89.62 172 GLN A O 1
ATOM 1391 N N . TRP A 1 173 ? -10.734 20.631 -16.038 1.00 93.06 173 TRP A N 1
ATOM 1392 C CA . TRP A 1 173 ? -11.735 19.854 -15.332 1.00 93.06 173 TRP A CA 1
ATOM 1393 C C . TRP A 1 173 ? -12.186 20.508 -14.042 1.00 93.06 173 TRP A C 1
ATOM 1395 O O . TRP A 1 173 ? -11.517 21.365 -13.453 1.00 93.06 173 TRP A O 1
ATOM 1405 N N . ARG A 1 174 ? -13.332 20.026 -13.571 1.00 86.38 174 ARG A N 1
ATOM 1406 C CA . ARG A 1 174 ? -13.892 20.353 -12.266 1.00 86.38 174 ARG A CA 1
ATOM 1407 C C . ARG A 1 174 ? -14.587 19.145 -11.658 1.00 86.38 174 ARG A C 1
ATOM 1409 O O . ARG A 1 174 ? -15.238 18.384 -12.365 1.00 86.38 174 ARG A O 1
ATOM 1416 N N . ALA A 1 175 ? -14.510 19.005 -10.341 1.00 88.31 175 ALA A N 1
ATOM 1417 C CA . ALA A 1 175 ? -15.356 18.070 -9.619 1.00 88.31 175 ALA A CA 1
ATOM 1418 C C . ALA A 1 175 ? -16.824 18.482 -9.737 1.00 88.31 175 ALA A C 1
ATOM 1420 O O . ALA A 1 175 ? -17.181 19.652 -9.554 1.00 88.31 175 ALA A O 1
ATOM 1421 N N . VAL A 1 176 ? -17.656 17.495 -10.055 1.00 86.38 176 VAL A N 1
ATOM 1422 C CA . VAL A 1 176 ? -19.113 17.630 -10.167 1.00 86.38 176 VAL A CA 1
ATOM 1423 C C . VAL A 1 176 ? -19.860 16.712 -9.203 1.00 86.38 176 VAL A C 1
ATOM 1425 O O . VAL A 1 176 ? -21.024 16.985 -8.918 1.00 86.38 176 VAL A O 1
ATOM 1428 N N . ASP A 1 177 ? -19.200 15.677 -8.671 1.00 77.81 177 ASP A N 1
ATOM 1429 C CA . ASP A 1 177 ? -19.763 14.769 -7.668 1.00 77.81 177 ASP A CA 1
ATOM 1430 C C . ASP A 1 177 ? -18.672 14.119 -6.793 1.00 77.81 177 ASP A C 1
ATOM 1432 O O . ASP A 1 177 ? -17.503 14.064 -7.188 1.00 77.81 177 ASP A O 1
ATOM 1436 N N . GLY A 1 178 ? -19.063 13.599 -5.627 1.00 84.44 178 GLY A N 1
ATOM 1437 C CA . GLY A 1 178 ? -18.227 12.793 -4.732 1.00 84.44 178 GLY A CA 1
ATOM 1438 C C . GLY A 1 178 ? -17.698 13.487 -3.475 1.00 84.44 178 GLY A C 1
ATOM 1439 O O . GLY A 1 178 ? -18.259 14.461 -2.978 1.00 84.44 178 GLY A O 1
ATOM 1440 N N . SER A 1 179 ? -16.627 12.927 -2.906 1.00 79.38 179 SER A N 1
ATOM 1441 C CA . SER A 1 179 ? -16.155 13.217 -1.547 1.00 79.38 179 SER A CA 1
ATOM 1442 C C . SER A 1 179 ? -15.305 14.487 -1.411 1.00 79.38 179 SER A C 1
ATOM 1444 O O . SER A 1 179 ? -15.003 14.892 -0.290 1.00 79.38 179 SER A O 1
ATOM 1446 N N . VAL A 1 180 ? -14.900 15.117 -2.519 1.00 79.44 180 VAL A N 1
ATOM 1447 C CA . VAL A 1 180 ? -14.100 16.356 -2.520 1.00 79.44 180 VAL A CA 1
ATOM 1448 C C . VAL A 1 180 ? -15.004 17.589 -2.557 1.00 79.44 180 VAL A C 1
ATOM 1450 O O . VAL A 1 180 ? -15.983 17.630 -3.296 1.00 79.44 180 VAL A O 1
ATOM 1453 N N . LYS A 1 181 ? -14.675 18.626 -1.778 1.00 79.00 181 LYS A N 1
ATOM 1454 C CA . LYS A 1 181 ? -15.437 19.890 -1.782 1.00 79.00 181 LYS A CA 1
ATOM 1455 C C . LYS A 1 181 ? -15.100 20.770 -2.977 1.00 79.00 181 LYS A C 1
ATOM 1457 O O . LYS A 1 181 ? -15.980 21.436 -3.514 1.00 79.00 181 LYS A O 1
ATOM 1462 N N . LEU A 1 182 ? -13.829 20.798 -3.365 1.00 81.88 182 LEU A N 1
ATOM 1463 C CA . LEU A 1 182 ? -13.340 21.523 -4.529 1.00 81.88 182 LEU A CA 1
ATOM 1464 C C . LEU A 1 182 ? -12.236 20.695 -5.170 1.00 81.88 182 LEU A C 1
ATOM 1466 O O . LEU A 1 182 ? -11.298 20.279 -4.496 1.00 81.88 182 LEU A O 1
ATOM 1470 N N . LEU A 1 183 ? -12.317 20.495 -6.475 1.00 84.81 183 LEU A N 1
ATOM 1471 C CA . LEU A 1 183 ? -11.191 20.008 -7.252 1.00 84.81 183 LEU A CA 1
ATOM 1472 C C . LEU A 1 183 ? -11.318 20.588 -8.650 1.00 84.81 183 LEU A C 1
ATOM 1474 O O . LEU A 1 183 ? -12.218 20.215 -9.392 1.00 84.81 183 LEU A O 1
ATOM 1478 N N . VAL A 1 184 ? -10.470 21.553 -8.976 1.00 83.38 184 VAL A N 1
ATOM 1479 C CA . VAL A 1 184 ? -10.439 22.196 -10.292 1.00 83.38 184 VAL A CA 1
ATOM 1480 C C . VAL A 1 184 ? -9.006 22.234 -10.777 1.00 83.38 184 VAL A C 1
ATOM 1482 O O . VAL A 1 184 ? -8.086 22.470 -9.991 1.00 83.38 184 VAL A O 1
ATOM 1485 N N . GLY A 1 185 ? -8.801 21.981 -12.059 1.00 87.56 185 GLY A N 1
ATOM 1486 C CA . GLY A 1 185 ? -7.460 21.945 -12.610 1.00 87.56 185 GLY A CA 1
ATOM 1487 C C . GLY A 1 185 ? -7.437 21.993 -14.123 1.00 87.56 185 GLY A C 1
ATOM 1488 O O . GLY A 1 185 ? -8.473 21.948 -14.786 1.00 87.56 185 GLY A O 1
ATOM 1489 N N . SER A 1 186 ? -6.232 22.123 -14.657 1.00 89.06 186 SER A N 1
ATOM 1490 C CA . SER A 1 186 ? -5.997 22.140 -16.093 1.00 89.06 186 SER A CA 1
ATOM 1491 C C . SER A 1 186 ? -4.582 21.705 -16.429 1.00 89.06 186 SER A C 1
ATOM 1493 O O . SER A 1 186 ? -3.635 22.143 -15.767 1.00 89.06 186 SER A O 1
ATOM 1495 N N . TYR A 1 187 ? -4.444 20.958 -17.519 1.00 93.94 187 TYR A N 1
ATOM 1496 C CA . TYR A 1 187 ? -3.197 20.831 -18.257 1.00 93.94 187 TYR A CA 1
ATOM 1497 C C . TYR A 1 187 ? -3.208 21.777 -19.457 1.00 93.94 187 TYR A C 1
ATOM 1499 O O . TYR A 1 187 ? -4.202 21.867 -20.181 1.00 93.94 187 TYR A O 1
ATOM 1507 N N . ARG A 1 188 ? -2.084 22.455 -19.682 1.00 94.88 188 ARG A N 1
ATOM 1508 C CA . ARG A 1 188 ? -1.772 23.168 -20.923 1.00 94.88 188 ARG A CA 1
ATOM 1509 C C . ARG A 1 188 ? -0.526 22.552 -21.539 1.00 94.88 188 ARG A C 1
ATOM 1511 O O . ARG A 1 188 ? 0.449 22.325 -20.823 1.00 94.88 188 ARG A O 1
ATOM 1518 N N . PHE A 1 189 ? -0.555 22.332 -22.844 1.00 95.06 189 PHE A N 1
ATOM 1519 C CA . PHE A 1 189 ? 0.539 21.756 -23.610 1.00 95.06 189 PHE A CA 1
ATOM 1520 C C . PHE A 1 189 ? 1.028 22.778 -24.634 1.00 95.06 189 PHE A C 1
ATOM 1522 O O . PHE A 1 189 ? 0.242 23.322 -25.403 1.00 95.06 189 PHE A O 1
ATOM 1529 N N . GLU A 1 190 ? 2.328 23.053 -24.640 1.00 96.62 190 GLU A N 1
ATOM 1530 C CA . GLU A 1 190 ? 2.957 24.017 -25.542 1.00 96.62 190 GLU A CA 1
ATOM 1531 C C . GLU A 1 190 ? 4.106 23.323 -26.277 1.00 96.62 190 GLU A C 1
ATOM 1533 O O . GLU A 1 190 ? 5.047 22.826 -25.653 1.00 96.62 190 GLU A O 1
ATOM 1538 N N . ALA A 1 191 ? 4.037 23.261 -27.607 1.00 95.75 191 ALA A N 1
ATOM 1539 C CA . ALA A 1 191 ? 5.104 22.672 -28.409 1.00 95.75 191 ALA A CA 1
ATOM 1540 C C . ALA A 1 191 ? 6.369 23.545 -28.340 1.00 95.75 191 ALA A C 1
ATOM 1542 O O . ALA A 1 191 ? 6.317 24.743 -28.615 1.00 95.75 191 ALA A O 1
ATOM 1543 N N . LEU A 1 192 ? 7.511 22.938 -28.006 1.00 93.06 192 LEU A N 1
ATOM 1544 C CA . LEU A 1 192 ? 8.815 23.614 -27.957 1.00 93.06 192 LEU A CA 1
ATOM 1545 C C . LEU A 1 192 ? 9.663 23.376 -29.221 1.00 93.06 192 LEU A C 1
ATOM 1547 O O . LEU A 1 192 ? 10.700 24.011 -29.388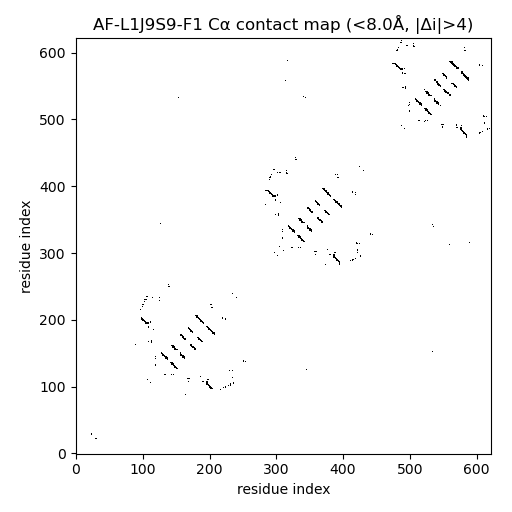 1.00 93.06 192 LEU A O 1
ATOM 1551 N N . GLY A 1 193 ? 9.218 22.483 -30.111 1.00 84.81 193 GLY A N 1
ATOM 1552 C CA . GLY A 1 193 ? 9.972 22.023 -31.283 1.00 84.81 193 GLY A CA 1
ATOM 1553 C C . GLY A 1 193 ? 10.724 20.712 -31.024 1.00 84.81 193 GLY A C 1
ATOM 1554 O O . GLY A 1 193 ? 10.831 20.268 -29.886 1.00 84.81 193 GLY A O 1
ATOM 1555 N N . GLU A 1 194 ? 11.199 20.057 -32.091 1.00 85.75 194 GLU A N 1
ATOM 1556 C CA . GLU A 1 194 ? 12.021 18.825 -32.024 1.00 85.75 194 GLU A CA 1
ATOM 1557 C C . GLU A 1 194 ? 11.380 17.657 -31.247 1.00 85.75 194 GLU A C 1
ATOM 1559 O O . GLU A 1 194 ? 12.070 16.835 -30.656 1.00 85.75 194 GLU A O 1
ATOM 1564 N N . GLY A 1 195 ? 10.045 17.579 -31.229 1.00 88.75 195 GLY A N 1
ATOM 1565 C CA . GLY A 1 195 ? 9.340 16.550 -30.461 1.00 88.75 195 GLY A CA 1
ATOM 1566 C C . GLY A 1 195 ? 9.378 16.778 -28.949 1.00 88.75 195 GLY A C 1
ATOM 1567 O O . GLY A 1 195 ? 9.246 15.814 -28.208 1.00 88.75 195 GLY A O 1
ATOM 1568 N N . ARG A 1 196 ? 9.542 18.026 -28.490 1.00 93.88 196 ARG A N 1
ATOM 1569 C CA . ARG A 1 196 ? 9.454 18.424 -27.078 1.00 93.88 196 ARG A CA 1
ATOM 1570 C C . ARG A 1 196 ? 8.210 19.259 -26.800 1.00 93.88 196 ARG A C 1
ATOM 1572 O O . ARG A 1 196 ? 7.796 20.079 -27.624 1.00 93.88 196 ARG A O 1
ATOM 1579 N N . THR A 1 197 ? 7.656 19.096 -25.603 1.00 97.06 197 THR A N 1
ATOM 1580 C CA . THR A 1 197 ? 6.450 19.795 -25.146 1.00 97.06 197 THR A CA 1
ATOM 1581 C C . THR A 1 197 ? 6.637 20.308 -23.727 1.00 97.06 197 THR A C 1
ATOM 1583 O O . THR A 1 197 ? 7.036 19.560 -22.836 1.00 97.06 197 THR A O 1
ATOM 1586 N N . ARG A 1 198 ? 6.299 21.574 -23.483 1.00 96.56 198 ARG A N 1
ATOM 1587 C CA . ARG A 1 198 ? 6.109 22.094 -22.130 1.00 96.56 198 ARG A CA 1
ATOM 1588 C C . ARG A 1 198 ? 4.700 21.767 -21.671 1.00 96.56 198 ARG A C 1
ATOM 1590 O O . ARG A 1 198 ? 3.730 22.158 -22.314 1.00 96.56 198 ARG A O 1
ATOM 1597 N N . VAL A 1 199 ? 4.593 21.072 -20.547 1.00 96.56 199 VAL A N 1
ATOM 1598 C CA . VAL A 1 199 ? 3.316 20.764 -19.906 1.00 96.56 199 VAL A CA 1
ATOM 1599 C C . VAL A 1 199 ? 3.197 21.575 -18.632 1.00 96.56 199 VAL A C 1
ATOM 1601 O O . VAL A 1 199 ? 4.012 21.427 -17.722 1.00 96.56 199 VAL A O 1
ATOM 1604 N N . THR A 1 200 ? 2.174 22.419 -18.566 1.00 90.50 200 THR A N 1
ATOM 1605 C CA . THR A 1 200 ? 1.830 23.220 -17.390 1.00 90.50 200 THR A CA 1
ATOM 1606 C C . THR A 1 200 ? 0.609 22.618 -16.718 1.00 90.50 200 THR A C 1
ATOM 1608 O O . THR A 1 200 ? -0.433 22.463 -17.350 1.00 90.50 200 THR A O 1
ATOM 1611 N N . TYR A 1 201 ? 0.732 22.293 -15.434 1.00 92.19 201 TYR A N 1
ATOM 1612 C CA . TYR A 1 201 ? -0.344 21.761 -14.613 1.00 92.19 201 TYR A CA 1
ATOM 1613 C C . TYR A 1 201 ? -0.720 22.759 -13.518 1.00 92.19 201 TYR A C 1
ATOM 1615 O O . TYR A 1 201 ? 0.112 23.101 -12.673 1.00 92.19 201 TYR A O 1
ATOM 1623 N N . LYS A 1 202 ? -1.983 23.199 -13.530 1.00 88.62 202 LYS A N 1
ATOM 1624 C CA . LYS A 1 202 ? -2.610 24.032 -12.495 1.00 88.62 202 LYS A CA 1
ATOM 1625 C C . LYS A 1 202 ? -3.656 23.204 -11.751 1.00 88.62 202 LYS A C 1
ATOM 1627 O O . LYS A 1 202 ? -4.496 22.575 -12.390 1.00 88.62 202 LYS A O 1
ATOM 1632 N N . LEU A 1 203 ? -3.624 23.214 -10.419 1.00 88.75 203 LEU A N 1
ATOM 1633 C CA . LEU A 1 203 ? -4.577 22.491 -9.570 1.00 88.75 203 LEU A CA 1
ATOM 1634 C C . LEU A 1 203 ? -4.950 23.315 -8.333 1.00 88.75 203 LEU A C 1
ATOM 1636 O O . LEU A 1 203 ? -4.079 23.854 -7.651 1.00 88.75 203 LEU A O 1
ATOM 1640 N N . ALA A 1 204 ? -6.237 23.343 -7.999 1.00 81.50 204 ALA A N 1
ATOM 1641 C CA . ALA A 1 204 ? -6.747 23.764 -6.700 1.00 81.50 204 ALA A CA 1
ATOM 1642 C C . ALA A 1 204 ? -7.640 22.663 -6.116 1.00 81.50 204 ALA A C 1
ATOM 1644 O O . ALA A 1 204 ? -8.519 22.138 -6.803 1.00 81.50 204 ALA A O 1
ATOM 1645 N N . ILE A 1 205 ? -7.417 22.324 -4.845 1.00 84.19 205 ILE A N 1
ATOM 1646 C CA . ILE A 1 205 ? -8.114 21.231 -4.165 1.00 84.19 205 ILE A CA 1
ATOM 1647 C C . ILE A 1 205 ? -8.539 21.620 -2.741 1.00 84.19 205 ILE A C 1
ATOM 1649 O O . ILE A 1 205 ? -7.771 22.198 -1.971 1.00 84.19 205 ILE A O 1
ATOM 1653 N N . ASP A 1 206 ? -9.771 21.258 -2.393 1.00 81.38 206 ASP A N 1
ATOM 1654 C CA . ASP A 1 206 ? -10.302 21.167 -1.035 1.00 81.38 206 ASP A CA 1
ATOM 1655 C C . ASP A 1 206 ? -10.873 19.749 -0.851 1.00 81.38 206 ASP A C 1
ATOM 1657 O O . ASP A 1 206 ? -11.913 19.416 -1.434 1.00 81.38 206 ASP A O 1
ATOM 1661 N N . PRO A 1 207 ? -10.212 18.894 -0.054 1.00 73.69 207 PRO A N 1
ATOM 1662 C CA . PRO A 1 207 ? -10.611 17.502 0.103 1.00 73.69 207 PRO A CA 1
ATOM 1663 C C . PRO A 1 207 ? -11.832 17.315 1.019 1.00 73.69 207 PRO A C 1
ATOM 1665 O O . PRO A 1 207 ? -12.273 16.193 1.226 1.00 73.69 207 PRO A O 1
ATOM 1668 N N . GLY A 1 208 ? -12.398 18.386 1.582 1.00 74.00 208 GLY A N 1
ATOM 1669 C CA . GLY A 1 208 ? -13.646 18.334 2.338 1.00 74.00 208 GLY A CA 1
ATOM 1670 C C . GLY A 1 208 ? -13.515 18.141 3.846 1.00 74.00 208 GLY A C 1
ATOM 1671 O O . GLY A 1 208 ? -14.487 18.378 4.570 1.00 74.00 208 GLY A O 1
ATOM 1672 N N . PHE A 1 209 ? -12.315 17.834 4.332 1.00 75.69 209 PHE A N 1
ATOM 1673 C CA . PHE A 1 209 ? -11.965 17.725 5.748 1.00 75.69 209 PHE A CA 1
ATOM 1674 C C . PHE A 1 209 ? -10.896 18.760 6.142 1.00 75.69 209 PHE A C 1
ATOM 1676 O O . PHE A 1 209 ? -10.175 19.264 5.279 1.00 75.69 209 PHE A O 1
ATOM 1683 N N . PRO A 1 210 ? -10.785 19.119 7.436 1.00 63.50 210 PRO A N 1
ATOM 1684 C CA . PRO A 1 210 ? -9.824 20.123 7.881 1.00 63.50 210 PRO A CA 1
ATOM 1685 C C . PRO A 1 210 ? -8.380 19.656 7.655 1.00 63.50 210 PRO A C 1
ATOM 1687 O O . PRO A 1 210 ? -7.908 18.716 8.293 1.00 63.50 210 PRO A O 1
ATOM 1690 N N . VAL A 1 211 ? -7.668 20.353 6.768 1.00 62.81 211 VAL A N 1
ATOM 1691 C CA . VAL A 1 211 ? -6.222 20.209 6.555 1.00 62.81 211 VAL A CA 1
ATOM 1692 C C . VAL A 1 211 ? -5.512 21.367 7.266 1.00 62.81 211 VAL A C 1
ATOM 1694 O O . VAL A 1 211 ? -5.906 22.519 7.062 1.00 62.81 211 VAL A O 1
ATOM 1697 N N . PRO A 1 212 ? -4.466 21.121 8.080 1.00 64.88 212 PRO A N 1
ATOM 1698 C CA . PRO A 1 212 ? -3.675 22.198 8.674 1.00 64.88 212 PRO A CA 1
ATOM 1699 C C . PRO A 1 212 ? -3.149 23.164 7.602 1.00 64.88 212 PRO A C 1
ATOM 1701 O O . PRO A 1 212 ? -2.597 22.722 6.594 1.00 64.88 212 PRO A O 1
ATOM 1704 N N . GLY A 1 213 ? -3.276 24.478 7.819 1.00 59.00 213 GLY A N 1
ATOM 1705 C CA . GLY A 1 213 ? -2.961 25.497 6.802 1.00 59.00 213 GLY A CA 1
ATOM 1706 C C . GLY A 1 213 ? -1.542 25.399 6.223 1.00 59.00 213 GLY A C 1
ATOM 1707 O O . GLY A 1 213 ? -1.364 25.525 5.015 1.00 59.00 213 GLY A O 1
ATOM 1708 N N . LEU A 1 214 ? -0.551 25.050 7.054 1.00 58.03 214 LEU A N 1
ATOM 1709 C CA . LEU A 1 214 ? 0.840 24.814 6.633 1.00 58.03 214 LEU A CA 1
ATOM 1710 C C . LEU A 1 214 ? 0.991 23.651 5.632 1.00 58.03 214 LEU A C 1
ATOM 1712 O O . LEU A 1 214 ? 1.932 23.630 4.843 1.00 58.03 214 LEU A O 1
ATOM 1716 N N . LEU A 1 215 ? 0.075 22.680 5.651 1.00 62.06 215 LEU A N 1
ATOM 1717 C CA . LEU A 1 215 ? 0.125 21.480 4.814 1.00 62.06 215 LEU A CA 1
ATOM 1718 C C . LEU A 1 215 ? -0.721 21.599 3.543 1.00 62.06 215 LEU A C 1
ATOM 1720 O O . LEU A 1 215 ? -0.475 20.853 2.597 1.00 62.06 215 LEU A O 1
ATOM 1724 N N . LYS A 1 216 ? -1.687 22.524 3.472 1.00 67.75 216 LYS A N 1
ATOM 1725 C CA . LYS A 1 216 ? -2.613 22.640 2.328 1.00 67.75 216 LYS A CA 1
ATOM 1726 C C . LYS A 1 216 ? -1.877 22.952 1.019 1.00 67.75 216 LYS A C 1
ATOM 1728 O O . LYS A 1 216 ? -1.995 22.219 0.038 1.00 67.75 216 LYS A O 1
ATOM 1733 N N . GLN A 1 217 ? -1.043 23.990 1.019 1.00 71.62 217 GLN A N 1
ATOM 1734 C CA . GLN A 1 217 ? -0.293 24.385 -0.176 1.00 71.62 217 GLN A CA 1
ATOM 1735 C C . GLN A 1 217 ? 0.863 23.414 -0.470 1.00 71.62 217 GLN A C 1
ATOM 1737 O O . GLN A 1 217 ? 1.135 23.100 -1.628 1.00 71.62 217 GLN A O 1
ATOM 1742 N N . ALA A 1 218 ? 1.520 22.893 0.572 1.00 64.25 218 ALA A N 1
ATOM 1743 C CA . ALA A 1 218 ? 2.616 21.936 0.433 1.00 64.25 218 ALA A CA 1
ATOM 1744 C C . ALA A 1 218 ? 2.151 20.598 -0.173 1.00 64.25 218 ALA A C 1
ATOM 1746 O O . ALA A 1 218 ? 2.792 20.090 -1.091 1.00 64.25 218 ALA A O 1
ATOM 1747 N N . SER A 1 219 ? 1.014 20.063 0.285 1.00 63.81 219 SER A N 1
ATOM 1748 C CA . SER A 1 219 ? 0.407 18.842 -0.266 1.00 63.81 219 SER A CA 1
ATOM 1749 C C . SER A 1 219 ? -0.076 19.041 -1.703 1.00 63.81 219 SER A C 1
ATOM 1751 O O . SER A 1 219 ? 0.250 18.229 -2.562 1.00 63.81 219 SER A O 1
ATOM 1753 N N . THR A 1 220 ? -0.741 20.161 -2.007 1.00 74.62 220 THR A N 1
ATOM 1754 C CA . THR A 1 220 ? -1.144 20.498 -3.387 1.00 74.62 220 THR A CA 1
ATOM 1755 C C . THR A 1 220 ? 0.073 20.601 -4.313 1.00 74.62 220 THR A C 1
ATOM 1757 O O . THR A 1 220 ? 0.081 20.044 -5.408 1.00 74.62 220 THR A O 1
ATOM 1760 N N . LYS A 1 221 ? 1.160 21.235 -3.855 1.00 73.81 221 LYS A N 1
ATOM 1761 C CA . LYS A 1 221 ? 2.420 21.326 -4.606 1.00 73.81 221 LYS A CA 1
ATOM 1762 C C . LYS A 1 221 ? 3.074 19.965 -4.823 1.00 73.81 221 LYS A C 1
ATOM 1764 O O . LYS A 1 221 ? 3.655 19.750 -5.888 1.00 73.81 221 LYS A O 1
ATOM 1769 N N . LEU A 1 222 ? 2.993 19.067 -3.843 1.00 69.75 222 LEU A N 1
ATOM 1770 C CA . LEU A 1 222 ? 3.473 17.696 -3.980 1.00 69.75 222 LEU A CA 1
ATOM 1771 C C . LEU A 1 222 ? 2.671 16.954 -5.055 1.00 69.75 222 LEU A C 1
ATOM 1773 O O . LEU A 1 222 ? 3.284 16.437 -5.979 1.00 69.75 222 LEU A O 1
ATOM 1777 N N . ILE A 1 223 ? 1.335 17.004 -5.003 1.00 77.81 223 ILE A N 1
ATOM 1778 C CA . ILE A 1 223 ? 0.446 16.384 -6.002 1.00 77.81 223 ILE A CA 1
ATOM 1779 C C . ILE A 1 223 ? 0.779 16.881 -7.413 1.00 77.81 223 ILE A C 1
ATOM 1781 O O . ILE A 1 223 ? 1.031 16.073 -8.303 1.00 77.81 223 ILE A O 1
ATOM 1785 N N . VAL A 1 224 ? 0.851 18.204 -7.609 1.00 75.19 224 VAL A N 1
ATOM 1786 C CA . VAL A 1 224 ? 1.171 18.805 -8.917 1.00 75.19 224 VAL A CA 1
ATOM 1787 C C . VAL A 1 224 ? 2.539 18.345 -9.425 1.00 75.19 224 VAL A C 1
ATOM 1789 O O . VAL A 1 224 ? 2.687 18.006 -10.596 1.00 75.19 224 VAL A O 1
ATOM 1792 N N . SER A 1 225 ? 3.545 18.304 -8.547 1.00 70.81 225 SER A N 1
ATOM 1793 C CA . SER A 1 225 ? 4.902 17.894 -8.932 1.00 70.81 225 SER A CA 1
ATOM 1794 C C . SER A 1 225 ? 4.967 16.410 -9.290 1.00 70.81 225 SER A C 1
ATOM 1796 O O . SER A 1 225 ? 5.597 16.052 -10.280 1.00 70.81 225 SER A O 1
ATOM 1798 N N . THR A 1 226 ? 4.324 15.556 -8.494 1.00 75.50 226 THR A N 1
ATOM 1799 C CA . THR A 1 226 ? 4.284 14.110 -8.722 1.00 75.50 226 THR A CA 1
ATOM 1800 C C . THR A 1 226 ? 3.570 13.792 -10.028 1.00 75.50 226 THR A C 1
ATOM 1802 O O . THR A 1 226 ? 4.161 13.134 -10.874 1.00 75.50 226 THR A O 1
ATOM 1805 N N . ALA A 1 227 ? 2.378 14.353 -10.253 1.00 79.12 227 ALA A N 1
ATOM 1806 C CA . ALA A 1 227 ? 1.608 14.110 -11.470 1.00 79.12 227 ALA A CA 1
ATOM 1807 C C . ALA A 1 227 ? 2.359 14.541 -12.742 1.00 79.12 227 ALA A C 1
ATOM 1809 O O . ALA A 1 227 ? 2.351 13.817 -13.731 1.00 79.12 227 ALA A O 1
ATOM 1810 N N . LEU A 1 228 ? 3.050 15.690 -12.722 1.00 85.06 228 LEU A N 1
ATOM 1811 C CA . LEU A 1 228 ? 3.881 16.131 -13.852 1.00 85.06 228 LEU A CA 1
ATOM 1812 C C . LEU A 1 228 ? 5.057 15.180 -14.121 1.00 85.06 228 LEU A C 1
ATOM 1814 O O . LEU A 1 228 ? 5.361 14.889 -15.276 1.00 85.06 228 LEU A O 1
ATOM 1818 N N . ASN A 1 229 ? 5.712 14.689 -13.068 1.00 80.25 229 ASN A N 1
ATOM 1819 C CA . ASN A 1 229 ? 6.832 13.758 -13.201 1.00 80.25 229 ASN A CA 1
ATOM 1820 C C . ASN A 1 229 ? 6.382 12.373 -13.688 1.00 80.25 229 ASN A C 1
ATOM 1822 O O . ASN A 1 229 ? 7.056 11.774 -14.524 1.00 80.25 229 ASN A O 1
ATOM 1826 N N . GLU A 1 230 ? 5.257 11.869 -13.182 1.00 80.19 230 GLU A N 1
ATOM 1827 C CA . GLU A 1 230 ? 4.662 10.600 -13.608 1.00 80.19 230 GLU A CA 1
ATOM 1828 C C . GLU A 1 230 ? 4.191 10.676 -15.067 1.00 80.19 230 GLU A C 1
ATOM 1830 O O . GLU A 1 230 ? 4.537 9.799 -15.860 1.00 80.19 230 GLU A O 1
ATOM 1835 N N . LEU A 1 231 ? 3.526 11.775 -15.453 1.00 88.00 231 LEU A N 1
ATOM 1836 C CA . LEU A 1 231 ? 3.131 12.048 -16.837 1.00 88.00 231 LEU A CA 1
ATOM 1837 C C . LEU A 1 231 ? 4.349 12.077 -17.769 1.00 88.00 231 LEU A C 1
ATOM 1839 O O . LEU A 1 231 ? 4.344 11.405 -18.801 1.00 88.00 231 LEU A O 1
ATOM 1843 N N . LYS A 1 232 ? 5.415 12.805 -17.397 1.00 88.38 232 LYS A N 1
ATOM 1844 C CA . LYS A 1 232 ? 6.678 12.836 -18.154 1.00 88.38 232 LYS A CA 1
ATOM 1845 C C . LYS A 1 232 ? 7.249 11.433 -18.326 1.00 88.38 232 LYS A C 1
ATOM 1847 O O . LYS A 1 232 ? 7.493 11.010 -19.452 1.00 88.38 232 LYS A O 1
ATOM 1852 N N . ARG A 1 233 ? 7.422 10.701 -17.221 1.00 83.62 233 ARG A N 1
ATOM 1853 C CA . ARG A 1 233 ? 8.012 9.357 -17.231 1.00 83.62 233 ARG A CA 1
ATOM 1854 C C . ARG A 1 233 ? 7.229 8.417 -18.138 1.00 83.62 233 ARG A C 1
ATOM 1856 O O . ARG A 1 233 ? 7.841 7.737 -18.951 1.00 83.62 233 ARG A O 1
ATOM 1863 N N . TYR A 1 234 ? 5.906 8.377 -17.999 1.00 88.12 234 TYR A N 1
ATOM 1864 C CA . TYR A 1 234 ? 5.072 7.457 -18.763 1.00 88.12 234 TYR A CA 1
ATOM 1865 C C . TYR A 1 234 ? 5.021 7.809 -20.251 1.00 88.12 234 TYR A C 1
ATOM 1867 O O . TYR A 1 234 ? 5.140 6.918 -21.088 1.00 88.12 234 TYR A O 1
ATOM 1875 N N . THR A 1 235 ? 4.924 9.100 -20.584 1.00 89.38 235 THR A N 1
ATOM 1876 C CA . THR A 1 235 ? 4.930 9.575 -21.979 1.00 89.38 235 THR A CA 1
ATOM 1877 C C . THR A 1 235 ? 6.262 9.272 -22.675 1.00 89.38 235 THR A C 1
ATOM 1879 O O . THR A 1 235 ? 6.303 8.998 -23.873 1.00 89.38 235 THR A O 1
ATOM 1882 N N . GLU A 1 236 ? 7.372 9.288 -21.934 1.00 88.56 236 GLU A N 1
ATOM 1883 C CA . GLU A 1 236 ? 8.710 9.052 -22.482 1.00 88.56 236 GLU A CA 1
ATOM 1884 C C . GLU A 1 236 ? 9.091 7.573 -22.625 1.00 88.56 236 GLU A C 1
ATOM 1886 O O . GLU A 1 236 ? 10.112 7.281 -23.251 1.00 88.56 236 GLU A O 1
ATOM 1891 N N . LEU A 1 237 ? 8.289 6.637 -22.105 1.00 84.06 237 LEU A N 1
ATOM 1892 C CA . LEU A 1 237 ? 8.558 5.205 -22.251 1.00 84.06 237 LEU A CA 1
ATOM 1893 C C . LEU A 1 237 ? 8.556 4.788 -23.733 1.00 84.06 237 LEU A C 1
ATOM 1895 O O . LEU A 1 237 ? 7.610 5.119 -24.452 1.00 84.06 237 LEU A O 1
ATOM 1899 N N . PRO A 1 238 ? 9.544 3.994 -24.197 1.00 82.25 238 PRO A N 1
ATOM 1900 C CA . PRO A 1 238 ? 9.570 3.499 -25.574 1.00 82.25 238 PRO A CA 1
ATOM 1901 C C . PRO A 1 238 ? 8.314 2.710 -25.959 1.00 82.25 238 PRO A C 1
ATOM 1903 O O . PRO A 1 238 ? 7.820 2.858 -27.071 1.00 82.25 238 PRO A O 1
ATOM 1906 N N . SER A 1 239 ? 7.771 1.913 -25.034 1.00 80.62 239 SER A N 1
ATOM 1907 C CA . SER A 1 239 ? 6.529 1.157 -25.234 1.00 80.62 239 SER A CA 1
ATOM 1908 C C . SER A 1 239 ? 5.319 2.074 -25.408 1.00 80.62 239 SER A C 1
ATOM 1910 O O . SER A 1 239 ? 4.535 1.872 -26.332 1.00 80.62 239 SER A O 1
ATOM 1912 N N . THR A 1 240 ? 5.193 3.113 -24.578 1.00 83.56 240 THR A N 1
ATOM 1913 C CA . THR A 1 240 ? 4.133 4.121 -24.703 1.00 83.56 240 THR A CA 1
ATOM 1914 C C . THR A 1 240 ? 4.263 4.887 -26.014 1.00 83.56 240 THR A C 1
ATOM 1916 O O . THR A 1 240 ? 3.277 5.053 -26.722 1.00 83.56 240 THR A O 1
ATOM 1919 N N . ARG A 1 241 ? 5.477 5.306 -26.393 1.00 82.25 241 ARG A N 1
ATOM 1920 C CA . ARG A 1 241 ? 5.719 5.980 -27.678 1.00 82.25 241 ARG A CA 1
ATOM 1921 C C . ARG A 1 241 ? 5.339 5.099 -28.860 1.00 82.25 241 ARG A C 1
ATOM 1923 O O . ARG A 1 241 ? 4.580 5.549 -29.709 1.00 82.25 241 ARG A O 1
ATOM 1930 N N . ALA A 1 242 ? 5.787 3.846 -28.867 1.00 78.62 242 ALA A N 1
ATOM 1931 C CA . ALA A 1 242 ? 5.448 2.887 -29.912 1.00 78.62 242 ALA A CA 1
ATOM 1932 C C . ALA A 1 242 ? 3.931 2.642 -29.992 1.00 78.62 242 ALA A C 1
ATOM 1934 O O . ALA A 1 242 ? 3.370 2.615 -31.085 1.00 78.62 242 ALA A O 1
ATOM 1935 N N . ALA A 1 243 ? 3.246 2.527 -28.849 1.00 80.19 243 ALA A N 1
ATOM 1936 C CA . ALA A 1 243 ? 1.792 2.378 -28.803 1.00 80.19 243 ALA A CA 1
ATOM 1937 C C . ALA A 1 243 ? 1.058 3.626 -29.330 1.00 80.19 243 ALA A C 1
ATOM 1939 O O . ALA A 1 243 ? 0.100 3.507 -30.093 1.00 80.19 243 ALA A O 1
ATOM 1940 N N . LEU A 1 244 ? 1.521 4.827 -28.969 1.00 81.88 244 LEU A N 1
ATOM 1941 C CA . LEU A 1 244 ? 0.953 6.094 -29.438 1.00 81.88 244 LEU A CA 1
ATOM 1942 C C . LEU A 1 244 ? 1.234 6.353 -30.924 1.00 81.88 244 LEU A C 1
ATOM 1944 O O . LEU A 1 244 ? 0.403 6.965 -31.586 1.00 81.88 244 LEU A O 1
ATOM 1948 N N . GLU A 1 245 ? 2.375 5.908 -31.448 1.00 78.19 245 GLU A N 1
ATOM 1949 C CA . GLU A 1 245 ? 2.705 5.969 -32.877 1.00 78.19 245 GLU A CA 1
ATOM 1950 C C . GLU A 1 245 ? 1.872 4.974 -33.693 1.00 78.19 245 GLU A C 1
ATOM 1952 O O . GLU A 1 245 ? 1.396 5.316 -34.774 1.00 78.19 245 GLU A O 1
ATOM 1957 N N . ALA A 1 246 ? 1.644 3.770 -33.158 1.00 73.56 246 ALA A N 1
ATOM 1958 C CA . ALA A 1 246 ? 0.811 2.751 -33.794 1.00 73.56 246 ALA A CA 1
ATOM 1959 C C . ALA A 1 246 ? -0.681 3.130 -33.810 1.00 73.56 246 ALA A C 1
ATOM 1961 O O . ALA A 1 246 ? -1.390 2.823 -34.767 1.00 73.56 246 ALA A O 1
ATOM 1962 N N . ALA A 1 247 ? -1.167 3.805 -32.766 1.00 67.62 247 ALA A N 1
ATOM 1963 C CA . ALA A 1 247 ? -2.553 4.246 -32.663 1.00 67.62 247 ALA A CA 1
ATOM 1964 C C . ALA A 1 247 ? -2.706 5.692 -33.163 1.00 67.62 247 ALA A C 1
ATOM 1966 O O . ALA A 1 247 ? -2.327 6.627 -32.461 1.00 67.62 247 ALA A O 1
ATOM 1967 N N . GLN A 1 248 ? -3.305 5.909 -34.337 1.00 60.41 248 GLN A N 1
ATOM 1968 C CA . GLN A 1 248 ? -3.676 7.260 -34.785 1.00 60.41 248 GLN A CA 1
ATOM 1969 C C . GLN A 1 248 ? -4.761 7.876 -33.868 1.00 60.41 248 GLN A C 1
ATOM 1971 O O . GLN A 1 248 ? -5.574 7.144 -33.302 1.00 60.41 248 GLN A O 1
ATOM 1976 N N . PRO A 1 249 ? -4.794 9.211 -33.671 1.00 61.59 249 PRO A N 1
ATOM 1977 C CA . PRO A 1 249 ? -5.769 9.846 -32.784 1.00 61.59 249 PRO A CA 1
ATOM 1978 C C . PRO A 1 249 ? -7.195 9.774 -33.355 1.00 61.59 249 PRO A C 1
ATOM 1980 O O . PRO A 1 249 ? -7.489 10.365 -34.393 1.00 61.59 249 PRO A O 1
ATOM 1983 N N . ALA A 1 250 ? -8.098 9.110 -32.631 1.00 56.44 250 ALA A N 1
ATOM 1984 C CA . ALA A 1 250 ? -9.481 8.858 -33.049 1.00 56.44 250 ALA A CA 1
ATOM 1985 C C . ALA A 1 250 ? -10.336 10.130 -33.251 1.00 56.44 250 ALA A C 1
ATOM 1987 O O . ALA A 1 250 ? -11.284 10.131 -34.032 1.00 56.44 250 ALA A O 1
ATOM 1988 N N . TRP A 1 251 ? -9.985 11.257 -32.626 1.00 61.84 251 TRP A N 1
ATOM 1989 C CA . TRP A 1 251 ? -10.689 12.529 -32.832 1.00 61.84 251 TRP A CA 1
ATOM 1990 C C . TRP A 1 251 ? -10.361 13.208 -34.178 1.00 61.84 251 TRP A C 1
ATOM 1992 O O . TRP A 1 251 ? -11.053 14.149 -34.565 1.00 61.84 251 TRP A O 1
ATOM 2002 N N . ARG A 1 252 ? -9.367 12.715 -34.941 1.00 52.41 252 ARG A N 1
ATOM 2003 C CA . ARG A 1 252 ? -9.182 13.095 -36.358 1.00 52.41 252 ARG A CA 1
ATOM 2004 C C . ARG A 1 252 ? -10.160 12.387 -37.298 1.00 52.41 252 ARG A C 1
ATOM 2006 O O . ARG A 1 252 ? -10.515 12.967 -38.320 1.00 52.41 252 ARG A O 1
ATOM 2013 N N . GLU A 1 253 ? -10.607 11.183 -36.945 1.00 47.53 253 GLU A N 1
ATOM 2014 C CA . GLU A 1 253 ? -11.586 10.393 -37.711 1.00 47.53 253 GLU A CA 1
ATOM 2015 C C . GLU A 1 253 ? -12.999 10.980 -37.557 1.00 47.53 253 GLU A C 1
ATOM 2017 O O . GLU A 1 253 ? -13.733 11.120 -38.530 1.00 47.53 253 GLU A O 1
ATOM 2022 N N . ALA A 1 254 ? -13.353 11.454 -36.357 1.00 43.56 254 ALA A N 1
ATOM 2023 C CA . ALA A 1 254 ? -14.636 12.122 -36.107 1.00 43.56 254 ALA A CA 1
ATOM 2024 C C . ALA A 1 254 ? -14.798 13.465 -36.858 1.00 43.56 254 ALA A C 1
ATOM 2026 O O . ALA A 1 254 ? -15.919 13.919 -37.074 1.00 43.56 254 ALA A O 1
ATOM 2027 N N . ALA A 1 255 ? -13.695 14.091 -37.291 1.00 43.62 255 ALA A N 1
ATOM 2028 C CA . ALA A 1 255 ? -13.703 15.282 -38.149 1.00 43.62 255 ALA A CA 1
ATOM 2029 C C . ALA A 1 255 ? -13.766 14.951 -39.656 1.00 43.62 255 ALA A C 1
ATOM 2031 O O . ALA A 1 255 ? -13.891 15.855 -40.483 1.00 43.62 255 ALA A O 1
ATOM 2032 N N . LYS A 1 256 ? -13.662 13.669 -40.019 1.00 43.34 256 LYS A N 1
ATOM 2033 C CA . LYS A 1 256 ? -13.651 13.163 -41.393 1.00 43.34 256 LYS A CA 1
ATOM 2034 C C . LYS A 1 256 ? -14.590 11.967 -41.513 1.00 43.34 256 LYS A C 1
ATOM 2036 O O . LYS A 1 256 ? -14.168 10.839 -41.727 1.00 43.34 256 LYS A O 1
ATOM 2041 N N . THR A 1 257 ? -15.888 12.209 -41.395 1.00 31.61 257 THR A N 1
ATOM 2042 C CA . THR A 1 257 ? -16.872 11.251 -41.903 1.00 31.61 257 THR A CA 1
ATOM 2043 C C . THR A 1 257 ? -17.008 11.463 -43.408 1.00 31.61 257 THR A C 1
ATOM 2045 O O . THR A 1 257 ? -17.681 12.399 -43.817 1.00 31.61 257 THR A O 1
ATOM 2048 N N . GLU A 1 258 ? -16.322 10.644 -44.208 1.00 36.25 258 GLU A N 1
ATOM 2049 C CA . GLU A 1 258 ? -16.873 9.989 -45.407 1.00 36.25 258 GLU A CA 1
ATOM 2050 C C . GLU A 1 258 ? -15.855 8.980 -45.993 1.00 36.25 258 GLU A C 1
ATOM 2052 O O . GLU A 1 258 ? -14.744 9.346 -46.368 1.00 36.25 258 GLU A O 1
ATOM 2057 N N . GLU A 1 259 ? -16.313 7.721 -46.060 1.00 31.81 259 GLU A N 1
ATOM 2058 C CA . GLU A 1 259 ? -15.862 6.563 -46.866 1.00 31.81 259 GLU A CA 1
ATOM 2059 C C . GLU A 1 259 ? -14.741 5.604 -46.357 1.00 31.81 259 GLU A C 1
ATOM 2061 O O . GLU A 1 259 ? -13.552 5.906 -46.326 1.00 31.81 259 GLU A O 1
ATOM 2066 N N . GLU A 1 260 ? -15.185 4.376 -46.027 1.00 31.14 260 GLU A N 1
ATOM 2067 C CA . GLU A 1 260 ? -14.478 3.080 -45.841 1.00 31.14 260 GLU A CA 1
ATOM 2068 C C . GLU A 1 260 ? -14.060 2.419 -47.199 1.00 31.14 260 GLU A C 1
ATOM 2070 O O . GLU A 1 260 ? -14.472 2.964 -48.225 1.00 31.14 260 GLU A O 1
ATOM 2075 N N . PRO A 1 261 ? -13.364 1.235 -47.310 1.00 35.59 261 PRO A N 1
ATOM 2076 C CA . PRO A 1 261 ? -13.074 0.187 -46.301 1.00 35.59 261 PRO A CA 1
ATOM 2077 C C . PRO A 1 261 ? -11.651 -0.465 -46.264 1.00 35.59 261 PRO A C 1
ATOM 2079 O O . PRO A 1 261 ? -10.927 -0.577 -47.249 1.00 35.59 261 PRO A O 1
ATOM 2082 N N . VAL A 1 262 ? -11.339 -0.991 -45.068 1.00 30.02 262 VAL A N 1
ATOM 2083 C CA . VAL A 1 262 ? -10.658 -2.243 -44.623 1.00 30.02 262 VAL A CA 1
ATOM 2084 C C . VAL A 1 262 ? -9.754 -3.068 -45.573 1.00 30.02 262 VAL A C 1
ATOM 2086 O O . VAL A 1 262 ? -10.208 -3.560 -46.604 1.00 30.02 262 VAL A O 1
ATOM 2089 N N . LYS A 1 263 ? -8.552 -3.445 -45.078 1.00 24.36 263 LYS A N 1
ATOM 2090 C CA . LYS A 1 263 ? -8.004 -4.828 -45.144 1.00 24.36 263 LYS A CA 1
ATOM 2091 C C . LYS A 1 263 ? -6.918 -5.127 -44.091 1.00 24.36 263 LYS A C 1
ATOM 2093 O O . LYS A 1 263 ? -6.066 -4.303 -43.784 1.00 24.36 263 LYS A O 1
ATOM 2098 N N . THR A 1 264 ? -7.025 -6.337 -43.551 1.00 24.52 264 THR A N 1
ATOM 2099 C CA . THR A 1 264 ? -6.284 -7.014 -42.475 1.00 24.52 264 THR A CA 1
ATOM 2100 C C . THR A 1 264 ? -4.884 -7.463 -42.909 1.00 24.52 264 THR A C 1
ATOM 2102 O O . THR A 1 264 ? -4.745 -7.877 -44.051 1.00 24.52 264 THR A O 1
ATOM 2105 N N . GLU A 1 265 ? -3.903 -7.508 -41.995 1.00 24.64 265 GLU A N 1
ATOM 2106 C CA . GLU A 1 265 ? -3.072 -8.709 -41.757 1.00 24.64 265 GLU A CA 1
ATOM 2107 C C . GLU A 1 265 ? -2.108 -8.547 -40.568 1.00 24.64 265 GLU A C 1
ATOM 2109 O O . GLU A 1 265 ? -1.506 -7.501 -40.341 1.00 24.64 265 GLU A O 1
ATOM 2114 N N . ALA A 1 266 ? -1.993 -9.625 -39.795 1.00 24.73 266 ALA A N 1
ATOM 2115 C CA . ALA A 1 266 ? -1.129 -9.783 -38.636 1.00 24.73 266 ALA A CA 1
ATOM 2116 C C . ALA A 1 266 ? 0.042 -10.715 -38.978 1.00 24.73 266 ALA A C 1
ATOM 2118 O O . ALA A 1 266 ? -0.193 -11.742 -39.610 1.00 24.73 266 ALA A O 1
ATOM 2119 N N . LYS A 1 267 ? 1.247 -10.423 -38.462 1.00 23.28 267 LYS A N 1
ATOM 2120 C CA . LYS A 1 267 ? 2.099 -11.322 -37.643 1.00 23.28 267 LYS A CA 1
ATOM 2121 C C . LYS A 1 267 ? 3.604 -11.051 -37.775 1.00 23.28 267 LYS A C 1
ATOM 2123 O O . LYS A 1 267 ? 4.144 -10.849 -38.854 1.00 23.28 267 LYS A O 1
ATOM 2128 N N . SER A 1 268 ? 4.248 -11.309 -36.635 1.00 24.81 268 SER A N 1
ATOM 2129 C CA . SER A 1 268 ? 5.616 -11.802 -36.424 1.00 24.81 268 SER A CA 1
ATOM 2130 C C . SER A 1 268 ? 6.751 -10.780 -36.310 1.00 24.81 268 SER A C 1
ATOM 2132 O O . SER A 1 268 ? 7.226 -10.217 -37.288 1.00 24.81 268 SER A O 1
ATOM 2134 N N . ALA A 1 269 ? 7.252 -10.640 -35.079 1.00 25.41 269 ALA A N 1
ATOM 2135 C CA . ALA A 1 269 ? 8.635 -10.259 -34.798 1.00 25.41 269 ALA A CA 1
ATOM 2136 C C . ALA A 1 269 ? 9.087 -10.786 -33.417 1.00 25.41 269 ALA A C 1
ATOM 2138 O O . ALA A 1 269 ? 9.668 -10.061 -32.617 1.00 25.41 269 ALA A O 1
ATOM 2139 N N . GLU A 1 270 ? 8.839 -12.065 -33.131 1.00 26.67 270 GLU A N 1
ATOM 2140 C CA . GLU A 1 270 ? 9.525 -12.796 -32.057 1.00 26.67 270 GLU A CA 1
ATOM 2141 C C . GLU A 1 270 ? 10.716 -13.537 -32.669 1.00 26.67 270 GLU A C 1
ATOM 2143 O O . GLU A 1 270 ? 10.560 -14.649 -33.155 1.00 26.67 270 GLU A O 1
ATOM 2148 N N . ALA A 1 271 ? 11.887 -12.896 -32.731 1.00 29.78 271 ALA A N 1
ATOM 2149 C CA . ALA A 1 271 ? 13.189 -13.559 -32.912 1.00 29.78 271 ALA A CA 1
ATOM 2150 C C . ALA A 1 271 ? 14.310 -12.515 -33.023 1.00 29.78 271 ALA A C 1
ATOM 2152 O O . ALA A 1 271 ? 14.852 -12.283 -34.102 1.00 29.78 271 ALA A O 1
ATOM 2153 N N . LYS A 1 272 ? 14.673 -11.855 -31.917 1.00 28.11 272 LYS A N 1
ATOM 2154 C CA . LYS A 1 272 ? 15.965 -11.137 -31.834 1.00 28.11 272 LYS A CA 1
ATOM 2155 C C . LYS A 1 272 ? 16.515 -10.913 -30.419 1.00 28.11 272 LYS A C 1
ATOM 2157 O O . LYS A 1 272 ? 17.549 -10.271 -30.282 1.00 28.11 272 LYS A O 1
ATOM 2162 N N . LEU A 1 273 ? 15.894 -11.485 -29.383 1.00 32.16 273 LEU A N 1
ATOM 2163 C CA . LEU A 1 273 ? 16.203 -11.143 -27.988 1.00 32.16 273 LEU A CA 1
ATOM 2164 C C . LEU A 1 273 ? 17.332 -11.970 -27.339 1.00 32.16 273 LEU A C 1
ATOM 2166 O O . LEU A 1 273 ? 17.807 -11.618 -26.273 1.00 32.16 273 LEU A O 1
ATOM 2170 N N . HIS A 1 274 ? 17.836 -13.038 -27.963 1.00 32.91 274 HIS A N 1
ATOM 2171 C CA . HIS A 1 274 ? 18.703 -13.981 -27.236 1.00 32.91 274 HIS A CA 1
ATOM 2172 C C . HIS A 1 274 ? 20.200 -13.630 -27.142 1.00 32.91 274 HIS A C 1
ATOM 2174 O O . HIS A 1 274 ? 20.937 -14.343 -26.469 1.00 32.91 274 HIS A O 1
ATOM 2180 N N . ARG A 1 275 ? 20.690 -12.563 -27.795 1.00 27.66 275 ARG A N 1
ATOM 2181 C CA . ARG A 1 275 ? 22.140 -12.254 -27.838 1.00 27.66 275 ARG A CA 1
ATOM 2182 C C . ARG A 1 275 ? 22.551 -10.987 -27.072 1.00 27.66 275 ARG A C 1
ATOM 2184 O O . ARG A 1 275 ? 23.742 -10.759 -26.901 1.00 27.66 275 ARG A O 1
ATOM 2191 N N . GLN A 1 276 ? 21.599 -10.177 -26.603 1.00 32.03 276 GLN A N 1
ATOM 2192 C CA . GLN A 1 276 ? 21.883 -8.957 -25.825 1.00 32.03 276 GLN A CA 1
ATOM 2193 C C . GLN A 1 276 ? 21.926 -9.184 -24.304 1.00 32.03 276 GLN A C 1
ATOM 2195 O O . GLN A 1 276 ? 22.459 -8.342 -23.586 1.00 32.03 276 GLN A O 1
ATOM 2200 N N . ASP A 1 277 ? 21.457 -10.335 -23.819 1.00 44.59 277 ASP A N 1
ATOM 2201 C CA . ASP A 1 277 ? 21.275 -10.599 -22.386 1.00 44.59 277 ASP A CA 1
ATOM 2202 C C . ASP A 1 277 ? 22.579 -10.725 -21.577 1.00 44.59 277 ASP A C 1
ATOM 2204 O O . ASP A 1 277 ? 22.614 -10.357 -20.405 1.00 44.59 277 ASP A O 1
ATOM 2208 N N . THR A 1 278 ? 23.678 -11.192 -22.172 1.00 32.50 278 THR A N 1
ATOM 2209 C CA . THR A 1 278 ? 24.919 -11.479 -21.429 1.00 32.50 278 THR A CA 1
ATOM 2210 C C . THR A 1 278 ? 25.743 -10.233 -21.098 1.00 32.50 278 THR A C 1
ATOM 2212 O O . THR A 1 278 ? 26.355 -10.178 -20.036 1.00 32.50 278 THR A O 1
ATOM 2215 N N . ALA A 1 279 ? 25.726 -9.203 -21.951 1.00 38.47 279 ALA A N 1
ATOM 2216 C CA . ALA A 1 279 ? 26.511 -7.979 -21.740 1.00 38.47 279 ALA A CA 1
ATOM 2217 C C . ALA A 1 279 ? 25.867 -7.022 -20.715 1.00 38.47 279 ALA A C 1
ATOM 2219 O O . ALA A 1 279 ? 26.560 -6.311 -19.988 1.00 38.47 279 ALA A O 1
ATOM 2220 N N . THR A 1 280 ? 24.534 -7.020 -20.615 1.00 45.16 280 THR A N 1
ATOM 2221 C CA . THR A 1 280 ? 23.792 -6.197 -19.645 1.00 45.16 280 THR A CA 1
ATOM 2222 C C . THR A 1 280 ? 23.898 -6.750 -18.217 1.00 45.16 280 THR A C 1
ATOM 2224 O O . THR A 1 280 ? 23.885 -5.978 -17.256 1.00 45.16 280 THR A O 1
ATOM 2227 N N . LEU A 1 281 ? 24.082 -8.067 -18.065 1.00 43.41 281 LEU A N 1
ATOM 2228 C CA . LEU A 1 281 ? 24.269 -8.736 -16.770 1.00 43.41 281 LEU A CA 1
ATOM 2229 C C . LEU A 1 281 ? 25.595 -8.361 -16.082 1.00 43.41 281 LEU A C 1
ATOM 2231 O O . LEU A 1 281 ? 25.615 -8.193 -14.863 1.00 43.41 281 LEU A O 1
ATOM 2235 N N . GLU A 1 282 ? 26.682 -8.170 -16.835 1.00 40.12 282 GLU A N 1
ATOM 2236 C CA . GLU A 1 282 ? 27.979 -7.757 -16.271 1.00 40.12 282 GLU A CA 1
ATOM 2237 C C . GLU A 1 282 ? 28.003 -6.268 -15.884 1.00 40.12 282 GLU A C 1
ATOM 2239 O O . GLU A 1 282 ? 28.561 -5.908 -14.849 1.00 40.12 282 GLU A O 1
ATOM 2244 N N . ALA A 1 283 ? 27.322 -5.400 -16.639 1.00 40.91 283 ALA A N 1
ATOM 2245 C CA . ALA A 1 283 ? 27.248 -3.968 -16.335 1.00 40.91 283 ALA A CA 1
ATOM 2246 C C . ALA A 1 283 ? 26.372 -3.650 -15.100 1.00 40.91 283 ALA A C 1
ATOM 2248 O O . ALA A 1 283 ? 26.678 -2.729 -14.336 1.00 40.91 283 ALA A O 1
ATOM 2249 N N . ALA A 1 284 ? 25.316 -4.438 -14.854 1.00 48.66 284 ALA A N 1
ATOM 2250 C CA . ALA A 1 284 ? 24.453 -4.313 -13.672 1.00 48.66 284 ALA A CA 1
ATOM 2251 C C . ALA A 1 284 ? 25.156 -4.712 -12.357 1.00 48.66 284 ALA A C 1
ATOM 2253 O O . ALA A 1 284 ? 24.727 -4.307 -11.273 1.00 48.66 284 ALA A O 1
ATOM 2254 N N . ALA A 1 285 ? 26.261 -5.465 -12.431 1.00 47.06 285 ALA A N 1
ATOM 2255 C CA . ALA A 1 285 ? 27.025 -5.892 -11.261 1.00 47.06 285 ALA A CA 1
ATOM 2256 C C . ALA A 1 285 ? 27.718 -4.725 -10.529 1.00 47.06 285 ALA A C 1
ATOM 2258 O O . ALA A 1 285 ? 27.956 -4.821 -9.323 1.00 47.06 285 ALA A O 1
ATOM 2259 N N . THR A 1 286 ? 27.992 -3.615 -11.219 1.00 47.94 286 THR A N 1
ATOM 2260 C CA . THR A 1 286 ? 28.764 -2.478 -10.684 1.00 47.94 286 THR A CA 1
ATOM 2261 C C . THR A 1 286 ? 28.037 -1.673 -9.597 1.00 47.94 286 THR A C 1
ATOM 2263 O O . THR A 1 286 ? 28.693 -1.025 -8.790 1.00 47.94 286 THR A O 1
ATOM 2266 N N . ASP A 1 287 ? 26.701 -1.746 -9.536 1.00 61.25 287 ASP A N 1
ATOM 2267 C CA . ASP A 1 287 ? 25.854 -1.006 -8.578 1.00 61.25 287 ASP A CA 1
ATOM 2268 C C . ASP A 1 287 ? 25.117 -1.947 -7.593 1.00 61.25 287 ASP A C 1
ATOM 2270 O O . ASP A 1 287 ? 24.165 -1.555 -6.914 1.00 61.25 287 ASP A O 1
ATOM 2274 N N . SER A 1 288 ? 25.543 -3.216 -7.535 1.00 75.12 288 SER A N 1
ATOM 2275 C CA . SER A 1 288 ? 24.942 -4.253 -6.688 1.00 75.12 288 SER A CA 1
ATOM 2276 C C . SER A 1 288 ? 25.397 -4.159 -5.228 1.00 75.12 288 SER A C 1
ATOM 2278 O O . SER A 1 288 ? 26.545 -3.825 -4.933 1.00 75.12 288 SER A O 1
ATOM 2280 N N . VAL A 1 289 ? 24.501 -4.487 -4.295 1.00 77.38 289 VAL A N 1
ATOM 2281 C CA . VAL A 1 289 ? 24.829 -4.653 -2.875 1.00 77.38 289 VAL A CA 1
ATOM 2282 C C . VAL A 1 289 ? 24.903 -6.135 -2.549 1.00 77.38 289 VAL A C 1
ATOM 2284 O O . VAL A 1 289 ? 23.999 -6.899 -2.882 1.00 77.38 289 VAL A O 1
ATOM 2287 N N . GLU A 1 290 ? 25.970 -6.527 -1.860 1.00 88.00 290 GLU A N 1
ATOM 2288 C CA . GLU A 1 290 ? 26.222 -7.899 -1.433 1.00 88.00 290 GLU A CA 1
ATOM 2289 C C . GLU A 1 290 ? 26.410 -7.950 0.086 1.00 88.00 290 GLU A C 1
ATOM 2291 O O . GLU A 1 290 ? 27.082 -7.098 0.676 1.00 88.00 290 GLU A O 1
ATOM 2296 N N . LYS A 1 291 ? 25.792 -8.936 0.739 1.00 83.81 291 LYS A N 1
ATOM 2297 C CA . LYS A 1 291 ? 25.979 -9.195 2.169 1.00 83.81 291 LYS A CA 1
ATOM 2298 C C . LYS A 1 291 ? 25.864 -10.686 2.452 1.00 83.81 291 LYS A C 1
ATOM 2300 O O . LYS A 1 291 ? 25.114 -11.389 1.782 1.00 83.81 291 LYS A O 1
ATOM 2305 N N . SER A 1 292 ? 26.554 -11.134 3.493 1.00 92.06 292 SER A N 1
ATOM 2306 C CA . SER A 1 292 ? 26.482 -12.509 3.979 1.00 92.06 292 SER A CA 1
ATOM 2307 C C . SER A 1 292 ? 26.058 -12.548 5.442 1.00 92.06 292 SER A C 1
ATOM 2309 O O . SER A 1 292 ? 26.398 -11.649 6.216 1.00 92.06 292 SER A O 1
ATOM 2311 N N . ILE A 1 293 ? 25.335 -13.598 5.814 1.00 91.56 293 ILE A N 1
ATOM 2312 C CA . ILE A 1 293 ? 25.028 -13.961 7.202 1.00 91.56 293 ILE A CA 1
ATOM 2313 C C . ILE A 1 293 ? 25.219 -15.466 7.399 1.00 91.56 293 ILE A C 1
ATOM 2315 O O . ILE A 1 293 ? 25.354 -16.212 6.429 1.00 91.56 293 ILE A O 1
ATOM 2319 N N . GLU A 1 294 ? 25.194 -15.912 8.650 1.00 95.50 294 GLU A N 1
ATOM 2320 C CA . GLU A 1 294 ? 25.218 -17.330 9.006 1.00 95.50 294 GLU A CA 1
ATOM 2321 C C . GLU A 1 294 ? 23.856 -17.745 9.567 1.00 95.50 294 GLU A C 1
ATOM 2323 O O . GLU A 1 294 ? 23.290 -17.069 10.435 1.00 95.50 294 GLU A O 1
ATOM 2328 N N . ILE A 1 295 ? 23.323 -18.845 9.046 1.00 92.31 295 ILE A N 1
ATOM 2329 C CA . ILE A 1 295 ? 22.059 -19.455 9.454 1.00 92.31 295 ILE A CA 1
ATOM 2330 C C . ILE A 1 295 ? 22.374 -20.817 10.070 1.00 92.31 295 ILE A C 1
ATOM 2332 O O . ILE A 1 295 ? 23.132 -21.606 9.503 1.00 92.31 295 ILE A O 1
ATOM 2336 N N . GLU A 1 296 ? 21.788 -21.099 11.228 1.00 93.75 296 GLU A N 1
ATOM 2337 C CA . GLU A 1 296 ? 21.844 -22.393 11.907 1.00 93.75 296 GLU A CA 1
ATOM 2338 C C . GLU A 1 296 ? 20.867 -23.371 11.248 1.00 93.75 296 GLU A C 1
ATOM 2340 O O . GLU A 1 296 ? 19.867 -23.789 11.825 1.00 93.75 296 GLU A O 1
ATOM 2345 N N . ALA A 1 297 ? 21.109 -23.679 9.983 1.00 91.50 297 ALA A N 1
ATOM 2346 C CA . ALA A 1 297 ? 20.403 -24.717 9.259 1.00 91.50 297 ALA A CA 1
ATOM 2347 C C . ALA A 1 297 ? 21.318 -25.311 8.186 1.00 91.50 297 ALA A C 1
ATOM 2349 O O . ALA A 1 297 ? 22.256 -24.660 7.710 1.00 91.50 297 ALA A O 1
ATOM 2350 N N . GLY A 1 298 ? 21.039 -26.551 7.788 1.00 92.25 298 GLY A N 1
ATOM 2351 C CA . GLY A 1 298 ? 21.735 -27.205 6.686 1.00 92.25 298 GLY A CA 1
ATOM 2352 C C . GLY A 1 298 ? 21.537 -26.458 5.365 1.00 92.25 298 GLY A C 1
ATOM 2353 O O . GLY A 1 298 ? 20.544 -25.751 5.172 1.00 92.25 298 GLY A O 1
ATOM 2354 N N . ILE A 1 299 ? 22.474 -26.643 4.434 1.00 94.06 299 ILE A N 1
ATOM 2355 C CA . ILE A 1 299 ? 22.464 -25.949 3.139 1.00 94.06 299 ILE A CA 1
ATOM 2356 C C . ILE A 1 299 ? 21.154 -26.184 2.374 1.00 94.06 299 ILE A C 1
ATOM 2358 O O . ILE A 1 299 ? 20.555 -25.245 1.857 1.00 94.06 299 ILE A O 1
ATOM 2362 N N . GLU A 1 300 ? 20.640 -27.417 2.401 1.00 89.44 300 GLU A N 1
ATOM 2363 C CA . GLU A 1 300 ? 19.377 -27.784 1.752 1.00 89.44 300 GLU A CA 1
ATOM 2364 C C . GLU A 1 300 ? 18.162 -27.111 2.394 1.00 89.44 300 GLU A C 1
ATOM 2366 O O . GLU A 1 300 ? 17.231 -26.730 1.692 1.00 89.44 300 GLU A O 1
ATOM 2371 N N . GLN A 1 301 ? 18.167 -26.933 3.717 1.00 91.00 301 GLN A N 1
ATOM 2372 C CA . GLN A 1 301 ? 17.087 -26.246 4.426 1.00 91.00 301 GLN A CA 1
ATOM 2373 C C . GLN A 1 301 ? 17.053 -24.768 4.025 1.00 91.00 301 GLN A C 1
ATOM 2375 O O . GLN A 1 301 ? 15.999 -24.263 3.646 1.00 91.00 301 GLN A O 1
ATOM 2380 N N . CYS A 1 302 ? 18.212 -24.101 4.017 1.00 91.56 302 CYS A N 1
ATOM 2381 C CA . CYS A 1 302 ? 18.322 -22.703 3.592 1.00 91.56 302 CYS A CA 1
ATOM 2382 C C . CYS A 1 302 ? 17.887 -22.515 2.132 1.00 91.56 302 CYS A C 1
ATOM 2384 O O . CYS A 1 302 ? 17.123 -21.600 1.826 1.00 91.56 302 CYS A O 1
ATOM 2386 N N . TYR A 1 303 ? 18.338 -23.406 1.242 1.00 92.19 303 TYR A N 1
ATOM 2387 C CA . TYR A 1 303 ? 17.979 -23.378 -0.173 1.00 92.19 303 TYR A CA 1
ATOM 2388 C C . TYR A 1 303 ? 16.472 -23.556 -0.391 1.00 92.19 303 TYR A C 1
ATOM 2390 O O . TYR A 1 303 ? 15.862 -22.812 -1.156 1.00 92.19 303 TYR A O 1
ATOM 2398 N N . ARG A 1 304 ? 15.852 -24.510 0.314 1.00 89.31 304 ARG A N 1
ATOM 2399 C CA . ARG A 1 304 ? 14.414 -24.785 0.204 1.00 89.31 304 ARG A CA 1
ATOM 2400 C C . ARG A 1 304 ? 13.561 -23.630 0.691 1.00 89.31 304 ARG A C 1
ATOM 2402 O O . ARG A 1 304 ? 12.591 -23.302 0.026 1.00 89.31 304 ARG A O 1
ATOM 2409 N N . VAL A 1 305 ? 13.925 -22.990 1.800 1.00 90.88 305 VAL A N 1
ATOM 2410 C CA . VAL A 1 305 ? 13.204 -21.795 2.261 1.00 90.88 305 VAL A CA 1
ATOM 2411 C C . VAL A 1 305 ? 13.310 -20.672 1.226 1.00 90.88 305 VAL A C 1
ATOM 2413 O O . VAL A 1 305 ? 12.309 -20.039 0.906 1.00 90.88 305 VAL A O 1
ATOM 2416 N N . ALA A 1 306 ? 14.494 -20.466 0.644 1.00 90.56 306 ALA A N 1
ATOM 2417 C CA . ALA A 1 306 ? 14.709 -19.455 -0.390 1.00 90.56 306 ALA A CA 1
ATOM 2418 C C . ALA A 1 306 ? 14.054 -19.778 -1.749 1.00 90.56 306 ALA A C 1
ATOM 2420 O O . ALA A 1 306 ? 13.975 -18.901 -2.599 1.00 90.56 306 ALA A O 1
ATOM 2421 N N . CYS A 1 307 ? 13.604 -21.013 -1.982 1.00 90.12 307 CYS A N 1
ATOM 2422 C CA . CYS A 1 307 ? 12.832 -21.388 -3.176 1.00 90.12 307 CYS A CA 1
ATOM 2423 C C . CYS A 1 307 ? 11.354 -21.671 -2.851 1.00 90.12 307 CYS A C 1
ATOM 2425 O O . CYS A 1 307 ? 10.560 -21.928 -3.749 1.00 90.12 307 CYS A O 1
ATOM 2427 N N . GLY A 1 308 ? 10.965 -21.604 -1.574 1.00 88.75 308 GLY A N 1
ATOM 2428 C CA . GLY A 1 308 ? 9.598 -21.792 -1.093 1.00 88.75 308 GLY A CA 1
ATOM 2429 C C . GLY A 1 308 ? 8.752 -20.548 -1.334 1.00 88.75 308 GLY A C 1
ATOM 2430 O O . GLY A 1 308 ? 8.319 -19.899 -0.386 1.00 88.75 308 GLY A O 1
ATOM 2431 N N . PHE A 1 309 ? 8.562 -20.183 -2.601 1.00 89.31 309 PHE A N 1
ATOM 2432 C CA . PHE A 1 309 ? 7.979 -18.907 -3.020 1.00 89.31 309 PHE A CA 1
ATOM 2433 C C . PHE A 1 309 ? 6.595 -18.628 -2.419 1.00 89.31 309 PHE A C 1
ATOM 2435 O O . PHE A 1 309 ? 6.323 -17.503 -2.008 1.00 89.31 309 PHE A O 1
ATOM 2442 N N . GLU A 1 310 ? 5.743 -19.646 -2.297 1.00 86.25 310 GLU A N 1
ATOM 2443 C CA . GLU A 1 310 ? 4.399 -19.520 -1.712 1.00 86.25 310 GLU A CA 1
ATOM 2444 C C . GLU A 1 310 ? 4.417 -19.158 -0.219 1.00 86.25 310 GLU A C 1
ATOM 2446 O O . GLU A 1 310 ? 3.466 -18.572 0.296 1.00 86.25 310 GLU A O 1
ATOM 2451 N N . ASP A 1 311 ? 5.517 -19.455 0.476 1.00 87.56 311 ASP A N 1
ATOM 2452 C CA . ASP A 1 311 ? 5.700 -19.109 1.882 1.00 87.56 311 ASP A CA 1
ATOM 2453 C C . ASP A 1 311 ? 6.233 -17.687 2.072 1.00 87.56 311 ASP A C 1
ATOM 2455 O O . ASP A 1 311 ? 6.232 -17.196 3.198 1.00 87.56 311 ASP A O 1
ATOM 2459 N N . TYR A 1 312 ? 6.670 -16.993 1.017 1.00 84.12 312 TYR A N 1
ATOM 2460 C CA . TYR A 1 312 ? 7.250 -15.651 1.146 1.00 84.12 312 TYR A CA 1
ATOM 2461 C C . TYR A 1 312 ? 6.320 -14.663 1.865 1.00 84.12 312 TYR A C 1
ATOM 2463 O O . TYR A 1 312 ? 6.812 -13.984 2.764 1.00 84.12 312 TYR A O 1
ATOM 2471 N N . PRO A 1 313 ? 4.999 -14.599 1.592 1.00 85.62 313 PRO A N 1
ATOM 2472 C CA . PRO A 1 313 ? 4.095 -13.736 2.358 1.00 85.62 313 PRO A CA 1
ATOM 2473 C C . PRO A 1 313 ? 4.058 -14.037 3.867 1.00 85.62 313 PRO A C 1
ATOM 2475 O O . PRO A 1 313 ? 3.692 -13.168 4.654 1.00 85.62 313 PRO A O 1
ATOM 2478 N N . LYS A 1 314 ? 4.451 -15.247 4.296 1.00 83.44 314 LYS A N 1
ATOM 2479 C CA . LYS A 1 314 ? 4.493 -15.636 5.715 1.00 83.44 314 LYS A CA 1
ATOM 2480 C C . LYS A 1 314 ? 5.693 -15.046 6.457 1.00 83.44 314 LYS A C 1
ATOM 2482 O O . LYS A 1 314 ? 5.637 -14.924 7.679 1.00 83.44 314 LYS A O 1
ATOM 2487 N N . TRP A 1 315 ? 6.790 -14.725 5.761 1.00 83.94 315 TRP A N 1
ATOM 2488 C CA . TRP A 1 315 ? 8.050 -14.356 6.421 1.00 83.94 315 TRP A CA 1
ATOM 2489 C C . TRP A 1 315 ? 8.808 -13.172 5.820 1.00 83.94 315 TRP A C 1
ATOM 2491 O O . TRP A 1 315 ? 9.535 -12.505 6.555 1.00 83.94 315 TRP A O 1
ATOM 2501 N N . ALA A 1 316 ? 8.644 -12.884 4.532 1.00 79.94 316 ALA A N 1
ATOM 2502 C CA . ALA A 1 316 ? 9.243 -11.737 3.864 1.00 79.94 316 ALA A CA 1
ATOM 2503 C C . ALA A 1 316 ? 8.268 -10.553 3.932 1.00 79.94 316 ALA A C 1
ATOM 2505 O O . ALA A 1 316 ? 7.376 -10.422 3.095 1.00 79.94 316 ALA A O 1
ATOM 2506 N N . GLY A 1 317 ? 8.420 -9.679 4.931 1.00 66.19 317 GLY A N 1
ATOM 2507 C CA . GLY A 1 317 ? 7.388 -8.702 5.308 1.00 66.19 317 GLY A CA 1
ATOM 2508 C C . GLY A 1 317 ? 7.061 -7.635 4.253 1.00 66.19 317 GLY A C 1
ATOM 2509 O O . GLY A 1 317 ? 6.057 -6.934 4.369 1.00 66.19 317 GLY A O 1
ATOM 2510 N N . SER A 1 318 ? 7.890 -7.486 3.218 1.00 72.25 318 SER A N 1
ATOM 2511 C CA . SER A 1 318 ? 7.611 -6.607 2.075 1.00 72.25 318 SER A CA 1
ATOM 2512 C C . SER A 1 318 ? 6.764 -7.268 0.985 1.00 72.25 318 SER A C 1
ATOM 2514 O O . SER A 1 318 ? 6.227 -6.563 0.129 1.00 72.25 318 SER A O 1
ATOM 2516 N N . VAL A 1 319 ? 6.636 -8.595 0.993 1.00 78.19 319 VAL A N 1
ATOM 2517 C CA . VAL A 1 319 ? 5.967 -9.368 -0.051 1.00 78.19 319 VAL A CA 1
ATOM 2518 C C . VAL A 1 319 ? 4.478 -9.488 0.260 1.00 78.19 319 VAL A C 1
ATOM 2520 O O . VAL A 1 319 ? 4.083 -10.047 1.274 1.00 78.19 319 VAL A O 1
ATOM 2523 N N . GLN A 1 320 ? 3.642 -8.939 -0.621 1.00 77.94 320 GLN A N 1
ATOM 2524 C CA . GLN A 1 320 ? 2.184 -8.893 -0.470 1.00 77.94 320 GLN A CA 1
ATOM 2525 C C . GLN A 1 320 ? 1.490 -10.017 -1.243 1.00 77.94 320 GLN A C 1
ATOM 2527 O O . GLN A 1 320 ? 0.463 -10.527 -0.808 1.00 77.94 320 GLN A O 1
ATOM 2532 N N . HIS A 1 321 ? 2.021 -10.368 -2.413 1.00 82.06 321 HIS A N 1
ATOM 2533 C CA . HIS A 1 321 ? 1.524 -11.459 -3.241 1.00 82.06 321 HIS A CA 1
ATOM 2534 C C . HIS A 1 321 ? 2.692 -12.166 -3.915 1.00 82.06 321 HIS A C 1
ATOM 2536 O O . HIS A 1 321 ? 3.655 -11.512 -4.324 1.00 82.06 321 HIS A O 1
ATOM 2542 N N . VAL A 1 322 ? 2.577 -13.484 -4.043 1.00 88.56 322 VAL A N 1
ATOM 2543 C CA . VAL A 1 322 ? 3.468 -14.312 -4.851 1.00 88.56 322 VAL A CA 1
ATOM 2544 C C . VAL A 1 322 ? 2.626 -15.327 -5.591 1.00 88.56 322 VAL A C 1
ATOM 2546 O O . VAL A 1 322 ? 1.734 -15.937 -5.000 1.00 88.56 322 VAL A O 1
ATOM 2549 N N . LYS A 1 323 ? 2.936 -15.524 -6.867 1.00 89.88 323 LYS A N 1
ATOM 2550 C CA . LYS A 1 323 ? 2.323 -16.560 -7.684 1.00 89.88 323 LYS A CA 1
ATOM 2551 C C . LYS A 1 323 ? 3.380 -17.208 -8.564 1.00 89.88 323 LYS A C 1
ATOM 2553 O O . LYS A 1 323 ? 4.004 -16.546 -9.390 1.00 89.88 323 LYS A O 1
ATOM 2558 N N . VAL A 1 324 ? 3.571 -18.513 -8.403 1.00 91.06 324 VAL A N 1
ATOM 2559 C CA . VAL A 1 324 ? 4.429 -19.293 -9.299 1.00 91.06 324 VAL A CA 1
ATOM 2560 C C . VAL A 1 324 ? 3.684 -19.482 -10.623 1.00 91.06 324 VAL A C 1
ATOM 2562 O O . VAL A 1 324 ? 2.552 -19.962 -10.645 1.00 91.06 324 VAL A O 1
ATOM 2565 N N . LEU A 1 325 ? 4.286 -19.024 -11.720 1.00 86.81 325 LEU A N 1
ATOM 2566 C CA . LEU A 1 325 ? 3.707 -19.078 -13.065 1.00 86.81 325 LEU A CA 1
ATOM 2567 C C . LEU A 1 325 ? 4.201 -20.296 -13.848 1.00 86.81 325 LEU A C 1
ATOM 2569 O O . LEU A 1 325 ? 3.445 -20.892 -14.609 1.00 86.81 325 LEU A O 1
ATOM 2573 N N . GLU A 1 326 ? 5.476 -20.639 -13.677 1.00 85.25 326 GLU A N 1
ATOM 2574 C CA . GLU A 1 326 ? 6.132 -21.761 -14.345 1.00 85.25 326 GLU A CA 1
ATOM 2575 C C . GLU A 1 326 ? 7.086 -22.423 -13.354 1.00 85.25 326 GLU A C 1
ATOM 2577 O O . GLU A 1 326 ? 7.825 -21.726 -12.658 1.00 85.25 326 GLU A O 1
ATOM 2582 N N . GLU A 1 327 ? 7.094 -23.752 -13.311 1.00 83.88 327 GLU A N 1
ATOM 2583 C CA . GLU A 1 327 ? 8.020 -24.559 -12.514 1.00 83.88 327 GLU A CA 1
ATOM 2584 C C . GLU A 1 327 ? 8.942 -25.356 -13.438 1.00 83.88 327 GLU A C 1
ATOM 2586 O O . GLU A 1 327 ? 8.498 -25.894 -14.450 1.00 83.88 327 GLU A O 1
ATOM 2591 N N . GLU A 1 328 ? 10.228 -25.435 -13.096 1.00 74.12 328 GLU A N 1
ATOM 2592 C CA . GLU A 1 328 ? 11.184 -26.325 -13.771 1.00 74.12 328 GLU A CA 1
ATOM 2593 C C . GLU A 1 328 ? 11.147 -27.737 -13.167 1.00 74.12 328 GLU A C 1
ATOM 2595 O O . GLU A 1 328 ? 11.283 -28.734 -13.872 1.00 74.12 328 GLU A O 1
ATOM 2600 N N . ALA A 1 329 ? 10.910 -27.818 -11.858 1.00 73.19 329 ALA A N 1
ATOM 2601 C CA . ALA A 1 329 ? 10.651 -29.041 -11.108 1.00 73.19 329 ALA A CA 1
ATOM 2602 C C . ALA A 1 329 ? 9.787 -28.696 -9.880 1.00 73.19 329 ALA A C 1
ATOM 2604 O O . ALA A 1 329 ? 9.745 -27.523 -9.499 1.00 73.19 329 ALA A O 1
ATOM 2605 N N . PRO A 1 330 ? 9.143 -29.674 -9.214 1.00 71.62 330 PRO A N 1
ATOM 2606 C CA . PRO A 1 330 ? 8.314 -29.401 -8.042 1.00 71.62 330 PRO A CA 1
ATOM 2607 C C . PRO A 1 330 ? 9.073 -28.608 -6.964 1.00 71.62 330 PRO A C 1
ATOM 2609 O O . PRO A 1 330 ? 10.078 -29.078 -6.416 1.00 71.62 330 PRO A O 1
ATOM 2612 N N . GLY A 1 331 ? 8.597 -27.394 -6.671 1.00 72.44 331 GLY A N 1
ATOM 2613 C CA . GLY A 1 331 ? 9.223 -26.467 -5.718 1.00 72.44 331 GLY A CA 1
ATOM 2614 C C . GLY A 1 331 ? 10.413 -25.654 -6.254 1.00 72.44 331 GLY A C 1
ATOM 2615 O O . GLY A 1 331 ? 11.048 -24.942 -5.477 1.00 72.44 331 GLY A O 1
ATOM 2616 N N . LEU A 1 332 ? 10.725 -25.739 -7.553 1.00 82.12 332 LEU A N 1
ATOM 2617 C CA . LEU A 1 332 ? 11.710 -24.908 -8.261 1.00 82.12 332 LEU A CA 1
ATOM 2618 C C . LEU A 1 332 ? 10.992 -24.058 -9.320 1.00 82.12 332 LEU A C 1
ATOM 2620 O O . LEU A 1 332 ? 10.964 -24.383 -10.509 1.00 82.12 332 LEU A O 1
ATOM 2624 N N . GLY A 1 333 ? 10.362 -22.976 -8.866 1.00 85.62 333 GLY A N 1
ATOM 2625 C CA . GLY A 1 333 ? 9.689 -22.009 -9.733 1.00 85.62 333 GLY A CA 1
ATOM 2626 C C . GLY A 1 333 ? 10.663 -21.328 -10.696 1.00 85.62 333 GLY A C 1
ATOM 2627 O O . GLY A 1 333 ? 11.556 -20.613 -10.263 1.00 85.62 333 GLY A O 1
ATOM 2628 N N . ARG A 1 334 ? 10.454 -21.498 -12.003 1.00 84.75 334 ARG A N 1
ATOM 2629 C CA . ARG A 1 334 ? 11.217 -20.852 -13.077 1.00 84.75 334 ARG A CA 1
ATOM 2630 C C . ARG A 1 334 ? 10.743 -19.431 -13.352 1.00 84.75 334 ARG A C 1
ATOM 2632 O O . ARG A 1 334 ? 11.567 -18.561 -13.615 1.00 84.75 334 ARG A O 1
ATOM 2639 N N . ARG A 1 335 ? 9.433 -19.175 -13.301 1.00 88.31 335 ARG A N 1
ATOM 2640 C CA . ARG A 1 335 ? 8.856 -17.825 -13.409 1.00 88.31 335 ARG A CA 1
ATOM 2641 C C . ARG A 1 335 ? 7.908 -17.580 -12.258 1.00 88.31 335 ARG A C 1
ATOM 2643 O O . ARG A 1 335 ? 6.987 -18.364 -12.045 1.00 88.31 335 ARG A O 1
ATOM 2650 N N . VAL A 1 336 ? 8.123 -16.488 -11.537 1.00 87.75 336 VAL A N 1
ATOM 2651 C CA . VAL A 1 336 ? 7.352 -16.162 -10.337 1.00 87.75 336 VAL A CA 1
ATOM 2652 C C . VAL A 1 336 ? 6.965 -14.691 -10.369 1.00 87.75 336 VAL A C 1
ATOM 2654 O O . VAL A 1 336 ? 7.819 -13.813 -10.500 1.00 87.75 336 VAL A O 1
ATOM 2657 N N . GLU A 1 337 ? 5.668 -14.436 -10.272 1.00 88.38 337 GLU A N 1
ATOM 2658 C CA . GLU A 1 337 ? 5.083 -13.106 -10.157 1.00 88.38 337 GLU A CA 1
ATOM 2659 C C . GLU A 1 337 ? 5.085 -12.663 -8.694 1.00 88.38 337 GLU A C 1
ATOM 2661 O O . GLU A 1 337 ? 4.760 -13.437 -7.790 1.00 88.38 337 GLU A O 1
ATOM 2666 N N . TYR A 1 338 ? 5.431 -11.400 -8.472 1.00 86.06 338 TYR A N 1
ATOM 2667 C CA . TYR A 1 338 ? 5.467 -10.761 -7.168 1.00 86.06 338 TYR A CA 1
ATOM 2668 C C . TYR A 1 338 ? 4.642 -9.486 -7.170 1.00 86.06 338 TYR A C 1
ATOM 2670 O O . TYR A 1 338 ? 4.717 -8.692 -8.105 1.00 86.06 338 TYR A O 1
ATOM 2678 N N . ALA A 1 339 ? 3.977 -9.230 -6.045 1.00 78.69 339 ALA A N 1
ATOM 2679 C CA . ALA A 1 339 ? 3.596 -7.888 -5.644 1.00 78.69 339 ALA A CA 1
ATOM 2680 C C . ALA A 1 339 ? 4.222 -7.562 -4.291 1.00 78.69 339 ALA A C 1
ATOM 2682 O O . ALA A 1 339 ? 4.011 -8.283 -3.313 1.00 78.69 339 ALA A O 1
ATOM 2683 N N . ILE A 1 340 ? 4.978 -6.470 -4.218 1.00 77.12 340 ILE A N 1
ATOM 2684 C CA . ILE A 1 340 ? 5.663 -6.044 -2.998 1.00 77.12 340 ILE A CA 1
ATOM 2685 C C . ILE A 1 340 ? 5.315 -4.602 -2.633 1.00 77.12 340 ILE A C 1
ATOM 2687 O O . ILE A 1 340 ? 5.127 -3.745 -3.496 1.00 77.12 340 ILE A O 1
ATOM 2691 N N . GLY A 1 341 ? 5.270 -4.317 -1.336 1.00 62.03 341 GLY A N 1
ATOM 2692 C CA . GLY A 1 341 ? 5.227 -2.956 -0.818 1.00 62.03 341 GLY A CA 1
ATOM 2693 C C . GLY A 1 341 ? 6.645 -2.431 -0.621 1.00 62.03 341 GLY A C 1
ATOM 2694 O O . GLY A 1 341 ? 7.346 -2.875 0.287 1.00 62.03 341 GLY A O 1
ATOM 2695 N N . ALA A 1 342 ? 7.078 -1.472 -1.436 1.00 62.53 342 ALA A N 1
ATOM 2696 C CA . ALA A 1 342 ? 8.400 -0.863 -1.318 1.00 62.53 342 ALA A CA 1
ATOM 2697 C C . ALA A 1 342 ? 8.347 0.630 -1.645 1.00 62.53 342 ALA A C 1
ATOM 2699 O O . ALA A 1 342 ? 7.600 1.065 -2.515 1.00 62.53 342 ALA A O 1
ATOM 2700 N N . PHE A 1 343 ? 9.148 1.435 -0.942 1.00 53.56 343 PHE A N 1
ATOM 2701 C CA . PHE A 1 343 ? 9.245 2.886 -1.174 1.00 53.56 343 PHE A CA 1
ATOM 2702 C C . PHE A 1 343 ? 7.905 3.647 -1.061 1.00 53.56 343 PHE A C 1
ATOM 2704 O O . PHE A 1 343 ? 7.722 4.685 -1.690 1.00 53.56 343 PHE A O 1
ATOM 2711 N N . GLY A 1 344 ? 6.965 3.139 -0.254 1.00 50.94 344 GLY A N 1
ATOM 2712 C CA . GLY A 1 344 ? 5.618 3.711 -0.127 1.00 50.94 344 GLY A CA 1
ATOM 2713 C C . GLY A 1 344 ? 4.719 3.471 -1.345 1.00 50.94 344 GLY A C 1
ATOM 2714 O O . GLY A 1 344 ? 3.686 4.120 -1.468 1.00 50.94 344 GLY A O 1
ATOM 2715 N N . GLN A 1 345 ? 5.114 2.561 -2.236 1.00 53.94 345 GLN A N 1
ATOM 2716 C CA . GLN A 1 345 ? 4.401 2.176 -3.450 1.00 53.94 345 GLN A CA 1
ATOM 2717 C C . GLN A 1 345 ? 4.207 0.657 -3.480 1.00 53.94 345 GLN A C 1
ATOM 2719 O O . GLN A 1 345 ? 4.872 -0.088 -2.753 1.00 53.94 345 GLN A O 1
ATOM 2724 N N . ARG A 1 346 ? 3.306 0.196 -4.345 1.00 73.38 346 ARG A N 1
ATOM 2725 C CA . ARG A 1 346 ? 3.181 -1.217 -4.698 1.00 73.38 346 ARG A CA 1
ATOM 2726 C C . ARG A 1 346 ? 3.942 -1.457 -6.000 1.00 73.38 346 ARG A C 1
ATOM 2728 O O . ARG A 1 346 ? 3.692 -0.771 -6.986 1.00 73.38 346 ARG A O 1
ATOM 2735 N N . LEU A 1 347 ? 4.889 -2.389 -5.982 1.00 69.00 347 LEU A N 1
ATOM 2736 C CA . LEU A 1 347 ? 5.630 -2.829 -7.161 1.00 69.00 347 LEU A CA 1
ATOM 2737 C C . LEU A 1 347 ? 5.148 -4.220 -7.547 1.00 69.00 347 LEU A C 1
ATOM 2739 O O . LEU A 1 347 ? 5.051 -5.084 -6.679 1.00 69.00 347 LEU A O 1
ATOM 2743 N N . GLU A 1 348 ? 4.870 -4.427 -8.828 1.00 76.75 348 GLU A N 1
ATOM 2744 C CA . GLU A 1 348 ? 4.421 -5.705 -9.373 1.00 76.75 348 GLU A CA 1
ATOM 2745 C C . GLU A 1 348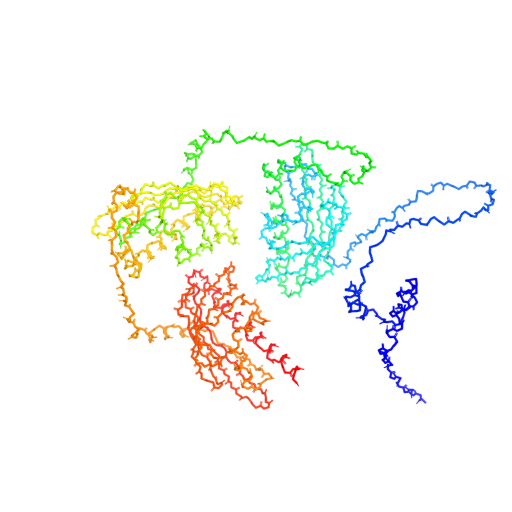 ? 5.367 -6.101 -10.496 1.00 76.75 348 GLU A C 1
ATOM 2747 O O . GLU A 1 348 ? 5.619 -5.299 -11.395 1.00 76.75 348 GLU A O 1
ATOM 2752 N N . TYR A 1 349 ? 5.958 -7.288 -10.409 1.00 79.69 349 TYR A N 1
ATOM 2753 C CA . TYR A 1 349 ? 6.948 -7.749 -11.376 1.00 79.69 349 TYR A CA 1
ATOM 2754 C C . TYR A 1 349 ? 7.092 -9.263 -11.393 1.00 79.69 349 TYR A C 1
ATOM 2756 O O . TYR A 1 349 ? 6.859 -9.936 -10.392 1.00 79.69 349 TYR A O 1
ATOM 2764 N N . THR A 1 350 ? 7.549 -9.785 -12.527 1.00 86.62 350 THR A N 1
ATOM 2765 C CA . THR A 1 350 ? 7.809 -11.211 -12.725 1.00 86.62 350 THR A CA 1
ATOM 2766 C C . THR A 1 350 ? 9.302 -11.451 -12.810 1.00 86.62 350 THR A C 1
ATOM 2768 O O . THR A 1 350 ? 10.013 -10.799 -13.582 1.00 86.62 350 THR A O 1
ATOM 2771 N N . LEU A 1 351 ? 9.781 -12.402 -12.013 1.00 87.94 351 LEU A N 1
ATOM 2772 C CA . LEU A 1 351 ? 11.170 -12.831 -11.995 1.00 87.94 351 LEU A CA 1
ATOM 2773 C C . LEU A 1 351 ? 11.318 -14.179 -12.691 1.00 87.94 351 LEU A C 1
ATOM 2775 O O . LEU A 1 351 ? 10.527 -15.092 -12.465 1.00 87.94 351 LEU A O 1
ATOM 2779 N N . GLU A 1 352 ? 12.353 -14.295 -13.513 1.00 81.25 352 GLU A N 1
ATOM 2780 C CA . GLU A 1 352 ? 12.823 -15.560 -14.066 1.00 81.25 352 GLU A CA 1
ATOM 2781 C C . GLU A 1 352 ? 14.007 -16.053 -13.232 1.00 81.25 352 GLU A C 1
ATOM 2783 O O . GLU A 1 352 ? 14.981 -15.317 -13.041 1.00 81.25 352 GLU A O 1
ATOM 2788 N N . TYR A 1 353 ? 13.901 -17.278 -12.723 1.00 87.31 353 TYR A N 1
ATOM 2789 C CA . TYR A 1 353 ? 14.862 -17.923 -11.838 1.00 87.31 353 TYR A CA 1
ATOM 2790 C C . TYR A 1 353 ? 15.700 -18.963 -12.583 1.00 87.31 353 TYR A C 1
ATOM 2792 O O . TYR A 1 353 ? 15.223 -19.659 -13.475 1.00 87.31 353 TYR A O 1
ATOM 2800 N N . ALA A 1 354 ? 16.962 -19.075 -12.178 1.00 81.00 354 ALA A N 1
ATOM 2801 C CA . ALA A 1 354 ? 17.883 -20.127 -12.582 1.00 81.00 354 ALA A CA 1
ATOM 2802 C C . ALA A 1 354 ? 18.427 -20.821 -11.327 1.00 81.00 354 ALA A C 1
ATOM 2804 O O . ALA A 1 354 ? 19.003 -20.167 -10.445 1.00 81.00 354 ALA A O 1
ATOM 2805 N N . HIS A 1 355 ? 18.238 -22.137 -11.257 1.00 85.69 355 HIS A N 1
ATOM 2806 C CA . HIS A 1 355 ? 18.513 -22.954 -10.080 1.00 85.69 355 HIS A CA 1
ATOM 2807 C C . HIS A 1 355 ? 19.784 -23.798 -10.255 1.00 85.69 355 HIS A C 1
ATOM 2809 O O . HIS A 1 355 ? 19.943 -24.512 -11.235 1.00 85.69 355 HIS A O 1
ATOM 2815 N N . GLU A 1 356 ? 20.679 -23.751 -9.268 1.00 85.94 356 GLU A N 1
ATOM 2816 C CA . GLU A 1 356 ? 21.840 -24.641 -9.119 1.00 85.94 356 GLU A CA 1
ATOM 2817 C C . GLU A 1 356 ? 21.768 -25.243 -7.710 1.00 85.94 356 GLU A C 1
ATOM 2819 O O . GLU A 1 356 ? 22.455 -24.811 -6.781 1.00 85.94 356 GLU A O 1
ATOM 2824 N N . ALA A 1 357 ? 20.821 -26.163 -7.510 1.00 84.69 357 ALA A N 1
ATOM 2825 C CA . ALA A 1 357 ? 20.501 -26.694 -6.190 1.00 84.69 357 ALA A CA 1
ATOM 2826 C C . ALA A 1 357 ? 21.645 -27.553 -5.607 1.00 84.69 357 ALA A C 1
ATOM 2828 O O . ALA A 1 357 ? 22.220 -28.360 -6.337 1.00 84.69 357 ALA A O 1
ATOM 2829 N N . PRO A 1 358 ? 21.949 -27.454 -4.294 1.00 89.94 358 PRO A N 1
ATOM 2830 C CA . PRO A 1 358 ? 21.427 -26.500 -3.305 1.00 89.94 358 PRO A CA 1
ATOM 2831 C C . PRO A 1 358 ? 22.297 -25.232 -3.151 1.00 89.94 358 PRO A C 1
ATOM 2833 O O . PRO A 1 358 ? 22.100 -24.448 -2.225 1.00 89.94 358 PRO A O 1
ATOM 2836 N N . GLU A 1 359 ? 23.304 -25.041 -4.000 1.00 87.12 359 GLU A N 1
ATOM 2837 C CA . GLU A 1 359 ? 24.380 -24.067 -3.781 1.00 87.12 359 GLU A CA 1
ATOM 2838 C C . GLU A 1 359 ? 24.010 -22.643 -4.198 1.00 87.12 359 GLU A C 1
ATOM 2840 O O . GLU A 1 359 ? 24.541 -21.670 -3.650 1.00 87.12 359 GLU A O 1
ATOM 2845 N N . ARG A 1 360 ? 23.120 -22.482 -5.182 1.00 87.50 360 ARG A N 1
ATOM 2846 C CA . ARG A 1 360 ? 22.818 -21.162 -5.734 1.00 87.50 360 ARG A CA 1
ATOM 2847 C C . ARG A 1 360 ? 21.446 -21.085 -6.385 1.00 87.50 360 ARG A C 1
ATOM 2849 O O . ARG A 1 360 ? 20.985 -22.001 -7.057 1.00 87.50 360 ARG A O 1
ATOM 2856 N N . VAL A 1 361 ? 20.821 -19.925 -6.243 1.00 88.94 361 VAL A N 1
ATOM 2857 C CA . VAL A 1 361 ? 19.680 -19.514 -7.062 1.00 88.94 361 VAL A CA 1
ATOM 2858 C C . VAL A 1 361 ? 19.912 -18.082 -7.523 1.00 88.94 361 VAL A C 1
ATOM 2860 O O . VAL A 1 361 ? 20.384 -17.238 -6.756 1.00 88.94 361 VAL A O 1
ATOM 2863 N N . ARG A 1 362 ? 19.638 -17.809 -8.796 1.00 85.25 362 ARG A N 1
ATOM 2864 C CA . ARG A 1 362 ? 19.772 -16.479 -9.402 1.00 85.25 362 ARG A CA 1
ATOM 2865 C C . ARG A 1 362 ? 18.467 -16.092 -10.051 1.00 85.25 362 ARG A C 1
ATOM 2867 O O . ARG A 1 362 ? 17.718 -16.965 -10.469 1.00 85.25 362 ARG A O 1
ATOM 2874 N N . TRP A 1 363 ? 18.234 -14.799 -10.185 1.00 88.75 363 TRP A N 1
ATOM 2875 C CA . TRP A 1 363 ? 17.047 -14.314 -10.863 1.00 88.75 363 TRP A CA 1
ATOM 2876 C C . TRP A 1 363 ? 17.274 -12.981 -11.549 1.00 88.75 363 TRP A C 1
ATOM 2878 O O . TRP A 1 363 ? 18.199 -12.224 -11.229 1.00 88.75 363 TRP A O 1
ATOM 2888 N N . ARG A 1 364 ? 16.360 -12.685 -12.468 1.00 80.94 364 ARG A N 1
ATOM 2889 C CA . ARG A 1 364 ? 16.218 -11.382 -13.107 1.00 80.94 364 ARG A CA 1
ATOM 2890 C C . ARG A 1 364 ? 14.748 -11.043 -13.303 1.00 80.94 364 ARG A C 1
ATOM 2892 O O . ARG A 1 364 ? 13.948 -11.936 -13.564 1.00 80.94 364 ARG A O 1
ATOM 2899 N N . ALA A 1 365 ? 14.402 -9.766 -13.222 1.00 79.94 365 ALA A N 1
ATOM 2900 C CA . ALA A 1 365 ? 13.107 -9.298 -13.690 1.00 79.94 365 ALA A CA 1
ATOM 2901 C C . ALA A 1 365 ? 13.015 -9.443 -15.206 1.00 79.94 365 ALA A C 1
ATOM 2903 O O . ALA A 1 365 ? 13.924 -9.035 -15.931 1.00 79.94 365 ALA A O 1
ATOM 2904 N N . VAL A 1 366 ? 11.913 -10.038 -15.652 1.00 78.06 366 VAL A N 1
ATOM 2905 C CA . VAL A 1 366 ? 11.568 -10.211 -17.068 1.00 78.06 366 VAL A CA 1
ATOM 2906 C C . VAL A 1 366 ? 10.302 -9.448 -17.452 1.00 78.06 366 VAL A C 1
ATOM 2908 O O . VAL A 1 366 ? 10.086 -9.219 -18.636 1.00 78.06 366 VAL A O 1
ATOM 2911 N N . ASP A 1 367 ? 9.497 -9.030 -16.470 1.00 66.12 367 ASP A N 1
ATOM 2912 C CA . ASP A 1 367 ? 8.284 -8.237 -16.680 1.00 66.12 367 ASP A CA 1
ATOM 2913 C C . ASP A 1 367 ? 7.939 -7.388 -15.439 1.00 66.12 367 ASP A C 1
ATOM 2915 O O . ASP A 1 367 ? 8.381 -7.694 -14.327 1.00 66.12 367 ASP A O 1
ATOM 2919 N N . GLY A 1 368 ? 7.131 -6.342 -15.626 1.00 71.81 368 GLY A N 1
ATOM 2920 C CA . GLY A 1 368 ? 6.547 -5.512 -14.570 1.00 71.81 368 GLY A CA 1
ATOM 2921 C C . GLY A 1 368 ? 7.190 -4.144 -14.328 1.00 71.81 368 GLY A C 1
ATOM 2922 O O . GLY A 1 368 ? 7.831 -3.552 -15.194 1.00 71.81 368 GLY A O 1
ATOM 2923 N N . SER A 1 369 ? 6.952 -3.587 -13.138 1.00 68.56 369 SER A N 1
ATOM 2924 C CA . SER A 1 369 ? 7.150 -2.163 -12.835 1.00 68.56 369 SER A CA 1
ATOM 2925 C C . SER A 1 369 ? 8.579 -1.762 -12.453 1.00 68.56 369 SER A C 1
ATOM 2927 O O . SER A 1 369 ? 8.877 -0.566 -12.350 1.00 68.56 369 SER A O 1
ATOM 2929 N N . VAL A 1 370 ? 9.480 -2.731 -12.264 1.00 70.00 370 VAL A N 1
ATOM 2930 C CA . VAL A 1 370 ? 10.902 -2.494 -11.972 1.00 70.00 370 VAL A CA 1
ATOM 2931 C C . VAL A 1 370 ? 11.707 -2.380 -13.263 1.00 70.00 370 VAL A C 1
ATOM 2933 O O . VAL A 1 370 ? 11.542 -3.164 -14.190 1.00 70.00 370 VAL A O 1
ATOM 2936 N N . LYS A 1 371 ? 12.619 -1.408 -13.325 1.00 70.62 371 LYS A N 1
ATOM 2937 C CA . LYS A 1 371 ? 13.480 -1.198 -14.498 1.00 70.62 371 LYS A CA 1
ATOM 2938 C C . LYS A 1 371 ? 14.665 -2.165 -14.522 1.00 70.62 371 LYS A C 1
ATOM 2940 O O . LYS A 1 371 ? 15.104 -2.580 -15.589 1.00 70.62 371 LYS A O 1
ATOM 2945 N N . LEU A 1 372 ? 15.195 -2.495 -13.349 1.00 73.75 372 LEU A N 1
ATOM 2946 C CA . LEU A 1 372 ? 16.221 -3.511 -13.157 1.00 73.75 372 LEU A CA 1
ATOM 2947 C C . LEU A 1 372 ? 15.949 -4.203 -11.828 1.00 73.75 372 LEU A C 1
ATOM 2949 O O . LEU A 1 372 ? 15.828 -3.549 -10.795 1.00 73.75 372 LEU A O 1
ATOM 2953 N N . LEU A 1 373 ? 15.917 -5.525 -11.840 1.00 81.00 373 LEU A N 1
ATOM 2954 C CA . LEU A 1 373 ? 16.020 -6.311 -10.624 1.00 81.00 373 LEU A CA 1
ATOM 2955 C C . LEU A 1 373 ? 16.798 -7.568 -10.968 1.00 81.00 373 LEU A C 1
ATOM 2957 O O . LEU A 1 373 ? 16.288 -8.433 -11.668 1.00 81.00 373 LEU A O 1
ATOM 2961 N N . VAL A 1 374 ? 18.036 -7.657 -10.506 1.00 76.75 374 VAL A N 1
ATOM 2962 C CA . VAL A 1 374 ? 18.857 -8.859 -10.663 1.00 76.75 374 VAL A CA 1
ATOM 2963 C C . VAL A 1 374 ? 19.448 -9.217 -9.317 1.00 76.75 374 VAL A C 1
ATOM 2965 O O . VAL A 1 374 ? 19.860 -8.342 -8.552 1.00 76.75 374 VAL A O 1
ATOM 2968 N N . GLY A 1 375 ? 19.481 -10.503 -9.006 1.00 82.75 375 GLY A N 1
ATOM 2969 C CA . GLY A 1 375 ? 19.980 -10.945 -7.718 1.00 82.75 375 GLY A CA 1
ATOM 2970 C C . GLY A 1 375 ? 20.358 -12.410 -7.691 1.00 82.75 375 GLY A C 1
ATOM 2971 O O . GLY A 1 375 ? 20.136 -13.164 -8.640 1.00 82.75 375 GLY A O 1
ATOM 2972 N N . SER A 1 376 ? 20.982 -12.800 -6.589 1.00 84.69 376 SER A N 1
ATOM 2973 C CA . SER A 1 376 ? 21.325 -14.190 -6.333 1.00 84.69 376 SER A CA 1
ATOM 2974 C C . SER A 1 376 ? 21.461 -14.472 -4.848 1.00 84.69 376 SER A C 1
ATOM 2976 O O . SER A 1 376 ? 22.069 -13.672 -4.129 1.00 84.69 376 SER A O 1
ATOM 2978 N N . TYR A 1 377 ? 21.019 -15.657 -4.437 1.00 89.88 377 TYR A N 1
ATOM 2979 C CA . TYR A 1 377 ? 21.468 -16.295 -3.207 1.00 89.88 377 TYR A CA 1
ATOM 2980 C C . TYR A 1 377 ? 22.563 -17.313 -3.521 1.00 89.88 377 TYR A C 1
ATOM 2982 O O . TYR A 1 377 ? 22.450 -18.084 -4.477 1.00 89.88 377 TYR A O 1
ATOM 2990 N N . ARG A 1 378 ? 23.610 -17.330 -2.697 1.00 92.25 378 ARG A N 1
ATOM 2991 C CA . ARG A 1 378 ? 24.601 -18.407 -2.626 1.00 92.25 378 ARG A CA 1
ATOM 2992 C C . ARG A 1 378 ? 24.584 -18.998 -1.224 1.00 92.25 378 ARG A C 1
ATOM 2994 O O . ARG A 1 378 ? 24.550 -18.244 -0.252 1.00 92.25 378 ARG A O 1
ATOM 3001 N N . PHE A 1 379 ? 24.642 -20.318 -1.140 1.00 93.62 379 PHE A N 1
ATOM 3002 C CA . PHE A 1 379 ? 24.645 -21.068 0.105 1.00 93.62 379 PHE A CA 1
ATOM 3003 C C . PHE A 1 379 ? 25.947 -21.862 0.205 1.00 93.62 379 PHE A C 1
ATOM 3005 O O . PHE A 1 379 ? 26.292 -22.612 -0.701 1.00 93.62 379 PHE A O 1
ATOM 3012 N N . GLU A 1 380 ? 26.681 -21.687 1.299 1.00 94.75 380 GLU A N 1
ATOM 3013 C CA . GLU A 1 380 ? 27.951 -22.369 1.553 1.00 94.75 380 GLU A CA 1
ATOM 3014 C C . GLU A 1 380 ? 27.856 -23.097 2.898 1.00 94.75 380 GLU A C 1
ATOM 3016 O O . GLU A 1 380 ? 27.598 -22.480 3.935 1.00 94.75 380 GLU A O 1
ATOM 3021 N N . ALA A 1 381 ? 28.040 -24.417 2.898 1.00 94.62 381 ALA A N 1
ATOM 3022 C CA . ALA A 1 381 ? 28.018 -25.201 4.128 1.00 94.62 381 ALA A CA 1
ATOM 3023 C C . ALA A 1 381 ? 29.247 -24.873 4.994 1.00 94.62 381 ALA A C 1
ATOM 3025 O O . ALA A 1 381 ? 30.379 -24.934 4.521 1.00 94.62 381 ALA A O 1
ATOM 3026 N N . LEU A 1 382 ? 29.026 -24.560 6.274 1.00 91.62 382 LEU A N 1
ATOM 3027 C CA . LEU A 1 382 ? 30.096 -24.286 7.245 1.00 91.62 382 LEU A CA 1
ATOM 3028 C C . LEU A 1 382 ? 30.405 -25.489 8.155 1.00 91.62 382 LEU A C 1
ATOM 3030 O O . LEU A 1 382 ? 31.359 -25.443 8.927 1.00 91.62 382 LEU A O 1
ATOM 3034 N N . GLY A 1 383 ? 29.610 -26.560 8.059 1.00 83.44 383 GLY A N 1
ATOM 3035 C CA . GLY A 1 383 ? 29.652 -27.709 8.967 1.00 83.44 383 GLY A CA 1
ATOM 3036 C C . GLY A 1 383 ? 28.677 -27.572 10.142 1.00 83.44 383 GLY A C 1
ATOM 3037 O O . GLY A 1 383 ? 28.119 -26.503 10.379 1.00 83.44 383 GLY A O 1
ATOM 3038 N N . GLU A 1 384 ? 28.428 -28.679 10.853 1.00 85.31 384 GLU A N 1
ATOM 3039 C CA . GLU A 1 384 ? 27.578 -28.727 12.064 1.00 85.31 384 GLU A CA 1
ATOM 3040 C C . GLU A 1 384 ? 26.153 -28.168 11.872 1.00 85.31 384 GLU A C 1
ATOM 3042 O O . GLU A 1 384 ? 25.587 -27.550 12.768 1.00 85.31 384 GLU A O 1
ATOM 3047 N N . GLY A 1 385 ? 25.570 -28.347 10.681 1.00 88.94 385 GLY A N 1
ATOM 3048 C CA . GLY A 1 385 ? 24.231 -27.828 10.384 1.00 88.94 385 GLY A CA 1
ATOM 3049 C C . GLY A 1 385 ? 24.164 -26.301 10.286 1.00 88.94 385 GLY A C 1
ATOM 3050 O O . GLY A 1 385 ? 23.102 -25.736 10.514 1.00 88.94 385 GLY A O 1
ATOM 3051 N N . ARG A 1 386 ? 25.276 -25.629 9.960 1.00 93.44 386 ARG A N 1
ATOM 3052 C CA . ARG A 1 386 ? 25.333 -24.184 9.699 1.00 93.44 386 ARG A CA 1
ATOM 3053 C C . ARG A 1 386 ? 25.627 -23.891 8.231 1.00 93.44 386 ARG A C 1
ATOM 3055 O O . ARG A 1 386 ? 26.415 -24.590 7.588 1.00 93.44 386 ARG A O 1
ATOM 3062 N N . THR A 1 387 ? 25.042 -22.810 7.726 1.00 96.38 387 THR A N 1
ATOM 3063 C CA . THR A 1 387 ? 25.187 -22.360 6.337 1.00 96.38 387 THR A CA 1
ATOM 3064 C C . THR A 1 387 ? 25.467 -20.865 6.293 1.00 96.38 387 THR A C 1
ATOM 3066 O O . THR A 1 387 ? 24.768 -20.069 6.922 1.00 96.38 387 THR A O 1
ATOM 3069 N N . ARG A 1 388 ? 26.468 -20.460 5.512 1.00 94.88 388 ARG A N 1
ATOM 3070 C CA . ARG A 1 388 ? 26.652 -19.067 5.114 1.00 94.88 388 ARG A CA 1
ATOM 3071 C C . ARG A 1 388 ? 25.762 -18.778 3.918 1.00 94.88 388 ARG A C 1
ATOM 3073 O O . ARG A 1 388 ? 25.876 -19.437 2.889 1.00 94.88 388 ARG A O 1
ATOM 3080 N N . VAL A 1 389 ? 24.897 -17.781 4.055 1.00 94.88 389 VAL A N 1
ATOM 3081 C CA . VAL A 1 389 ? 24.033 -17.314 2.971 1.00 94.88 389 VAL A CA 1
ATOM 3082 C C . VAL A 1 389 ? 24.506 -15.947 2.523 1.00 94.88 389 VAL A C 1
ATOM 3084 O O . VAL A 1 389 ? 24.497 -14.996 3.307 1.00 94.88 389 VAL A O 1
ATOM 3087 N N . THR A 1 390 ? 24.909 -15.850 1.261 1.00 85.00 390 THR A N 1
ATOM 3088 C CA . THR A 1 390 ? 25.274 -14.596 0.604 1.00 85.00 390 THR A CA 1
ATOM 3089 C C . THR A 1 390 ? 24.134 -14.156 -0.292 1.00 85.00 390 THR A C 1
ATOM 3091 O O . THR A 1 390 ? 23.733 -14.888 -1.194 1.00 85.00 390 THR A O 1
ATOM 3094 N N . TYR A 1 391 ? 23.633 -12.946 -0.062 1.00 89.31 391 TYR A N 1
ATOM 3095 C CA . TYR A 1 391 ? 22.626 -12.316 -0.898 1.00 89.31 391 TYR A CA 1
ATOM 3096 C C . TYR A 1 391 ? 23.229 -11.126 -1.636 1.00 89.31 391 TYR A C 1
ATOM 3098 O O . TYR A 1 391 ? 23.754 -10.196 -1.016 1.00 89.31 391 TYR A O 1
ATOM 3106 N N . LYS A 1 392 ? 23.131 -11.165 -2.965 1.00 82.69 392 LYS A N 1
ATOM 3107 C CA . LYS A 1 392 ? 23.511 -10.082 -3.867 1.00 82.69 392 LYS A CA 1
ATOM 3108 C C . LYS A 1 392 ? 22.279 -9.561 -4.591 1.00 82.69 392 LYS A C 1
ATOM 3110 O O . LYS A 1 392 ? 21.527 -10.356 -5.150 1.00 82.69 392 LYS A O 1
ATOM 3115 N N . LEU A 1 393 ? 22.092 -8.245 -4.604 1.00 85.62 393 LEU A N 1
ATOM 3116 C CA . LEU A 1 393 ? 20.954 -7.591 -5.246 1.00 85.62 393 LEU A CA 1
ATOM 3117 C C . LEU A 1 393 ? 21.383 -6.287 -5.920 1.00 85.62 393 LEU A C 1
ATOM 3119 O O . LEU A 1 393 ? 22.026 -5.443 -5.296 1.00 85.62 393 LEU A O 1
ATOM 3123 N N . ALA A 1 394 ? 20.962 -6.092 -7.164 1.00 76.56 394 ALA A N 1
ATOM 3124 C CA . ALA A 1 394 ? 20.912 -4.790 -7.814 1.00 76.56 394 ALA A CA 1
ATOM 3125 C C . ALA A 1 394 ? 19.461 -4.480 -8.185 1.00 76.56 394 ALA A C 1
ATOM 3127 O O . ALA A 1 394 ? 18.781 -5.301 -8.805 1.00 76.56 394 ALA A O 1
ATOM 3128 N N . ILE A 1 395 ? 18.998 -3.292 -7.800 1.00 78.81 395 ILE A N 1
ATOM 3129 C CA . ILE A 1 395 ? 17.639 -2.829 -8.065 1.00 78.81 395 ILE A CA 1
ATOM 3130 C C . ILE A 1 395 ? 17.650 -1.405 -8.625 1.00 78.81 395 ILE A C 1
ATOM 3132 O O . ILE A 1 395 ? 18.276 -0.496 -8.076 1.00 78.81 395 ILE A O 1
ATOM 3136 N N . ASP A 1 396 ? 16.917 -1.218 -9.715 1.00 75.31 396 ASP A N 1
ATOM 3137 C CA . ASP A 1 396 ? 16.437 0.068 -10.203 1.00 75.31 396 ASP A CA 1
ATOM 3138 C C . ASP A 1 396 ? 14.904 -0.020 -10.253 1.00 75.31 396 ASP A C 1
ATOM 3140 O O . ASP A 1 396 ? 14.348 -0.681 -11.136 1.00 75.31 396 ASP A O 1
ATOM 3144 N N . PRO A 1 397 ? 14.190 0.622 -9.315 1.00 64.50 397 PRO A N 1
ATOM 3145 C CA . PRO A 1 397 ? 12.734 0.574 -9.283 1.00 64.50 397 PRO A CA 1
ATOM 3146 C C . PRO A 1 397 ? 12.095 1.451 -10.382 1.00 64.50 397 PRO A C 1
ATOM 3148 O O . PRO A 1 397 ? 10.877 1.573 -10.472 1.00 64.50 397 PRO A O 1
ATOM 3151 N N . GLY A 1 398 ? 12.908 2.094 -11.227 1.00 61.84 398 GLY A N 1
ATOM 3152 C CA . GLY A 1 398 ? 12.480 2.867 -12.386 1.00 61.84 398 GLY A CA 1
ATOM 3153 C C . GLY A 1 398 ? 12.021 4.293 -12.072 1.00 61.84 398 GLY A C 1
ATOM 3154 O O . GLY A 1 398 ? 11.816 5.066 -13.004 1.00 61.84 398 GLY A O 1
ATOM 3155 N N . PHE A 1 399 ? 11.888 4.676 -10.799 1.00 58.91 399 PHE A N 1
ATOM 3156 C CA . PHE A 1 399 ? 11.673 6.063 -10.368 1.00 58.91 399 PHE A CA 1
ATOM 3157 C C . PHE A 1 399 ? 12.945 6.669 -9.754 1.00 58.91 399 PHE A C 1
ATOM 3159 O O . PHE A 1 399 ? 13.781 5.941 -9.214 1.00 58.91 399 PHE A O 1
ATOM 3166 N N . PRO A 1 400 ? 13.103 8.007 -9.796 1.00 48.91 400 PRO A N 1
ATOM 3167 C CA . PRO A 1 400 ? 14.255 8.674 -9.205 1.00 48.91 400 PRO A CA 1
ATOM 3168 C C . PRO A 1 400 ? 14.277 8.494 -7.682 1.00 48.91 400 PRO A C 1
ATOM 3170 O O . PRO A 1 400 ? 13.513 9.114 -6.944 1.00 48.91 400 PRO A O 1
ATOM 3173 N N . VAL A 1 401 ? 15.199 7.657 -7.210 1.00 53.88 401 VAL A N 1
ATOM 3174 C CA . VAL A 1 401 ? 15.581 7.561 -5.798 1.00 53.88 401 VAL A CA 1
ATOM 3175 C C . VAL A 1 401 ? 16.717 8.559 -5.553 1.00 53.88 401 VAL A C 1
ATOM 3177 O O . VAL A 1 401 ? 17.692 8.541 -6.308 1.00 53.88 401 VAL A O 1
ATOM 3180 N N . PRO A 1 402 ? 16.649 9.425 -4.520 1.00 53.22 402 PRO A N 1
ATOM 3181 C CA . PRO A 1 402 ? 17.764 10.305 -4.177 1.00 53.22 402 PRO A CA 1
ATOM 3182 C C . PRO A 1 402 ? 19.071 9.511 -4.054 1.00 53.22 402 PRO A C 1
ATOM 3184 O O . PRO A 1 402 ? 19.094 8.476 -3.391 1.00 53.22 402 PRO A O 1
ATOM 3187 N N . GLY A 1 403 ? 20.165 9.982 -4.665 1.00 53.28 403 GLY A N 1
ATOM 3188 C CA . GLY A 1 403 ? 21.422 9.218 -4.755 1.00 53.28 403 GLY A CA 1
ATOM 3189 C C . GLY A 1 403 ? 21.977 8.753 -3.400 1.00 53.28 403 GLY A C 1
ATOM 3190 O O . GLY A 1 403 ? 22.448 7.626 -3.283 1.00 53.28 403 GLY A O 1
ATOM 3191 N N . LEU A 1 404 ? 21.806 9.564 -2.347 1.00 52.22 404 LEU A N 1
ATOM 3192 C CA . LEU A 1 404 ? 22.159 9.215 -0.961 1.00 52.22 404 LEU A CA 1
ATOM 3193 C C . LEU A 1 404 ? 21.369 8.010 -0.409 1.00 52.22 404 LEU A C 1
ATOM 3195 O O . LEU A 1 404 ? 21.831 7.330 0.502 1.00 52.22 404 LEU A O 1
ATOM 3199 N N . LEU A 1 405 ? 20.176 7.741 -0.945 1.00 56.41 405 LEU A N 1
ATOM 3200 C CA . LEU A 1 405 ? 19.264 6.691 -0.491 1.00 56.41 405 LEU A CA 1
ATOM 3201 C C . LEU A 1 405 ? 19.302 5.433 -1.365 1.00 56.41 405 LEU A C 1
ATOM 3203 O O . LEU A 1 405 ? 18.861 4.388 -0.897 1.00 56.41 405 LEU A O 1
ATOM 3207 N N . LYS A 1 406 ? 19.827 5.476 -2.597 1.00 64.38 406 LYS A N 1
ATOM 3208 C CA . LYS A 1 406 ? 19.797 4.327 -3.527 1.00 64.38 406 LYS A CA 1
ATOM 3209 C C . LYS A 1 406 ? 20.552 3.112 -2.972 1.00 64.38 406 LYS A C 1
ATOM 3211 O O . LYS A 1 406 ? 19.973 2.041 -2.797 1.00 64.38 406 LYS A O 1
ATOM 3216 N N . GLN A 1 407 ? 21.820 3.288 -2.602 1.00 67.31 407 GLN A N 1
ATOM 3217 C CA . GLN A 1 407 ? 22.590 2.202 -1.987 1.00 67.31 407 GLN A CA 1
ATOM 3218 C C . GLN A 1 407 ? 22.131 1.885 -0.561 1.00 67.31 407 GLN A C 1
ATOM 3220 O O . GLN A 1 407 ? 22.086 0.718 -0.182 1.00 67.31 407 GLN A O 1
ATOM 3225 N N . ALA A 1 408 ? 21.748 2.894 0.227 1.00 62.78 408 ALA A N 1
ATOM 3226 C CA . ALA A 1 408 ? 21.281 2.682 1.596 1.00 62.78 408 ALA A CA 1
ATOM 3227 C C . ALA A 1 408 ? 19.985 1.850 1.648 1.00 62.78 408 ALA A C 1
ATOM 3229 O O . ALA A 1 408 ? 19.879 0.931 2.457 1.00 62.78 408 ALA A O 1
ATOM 3230 N N . SER A 1 409 ? 19.030 2.121 0.754 1.00 64.25 409 SER A N 1
ATOM 3231 C CA . SER A 1 409 ? 17.782 1.359 0.632 1.00 64.25 409 SER A CA 1
ATOM 3232 C C . SER A 1 409 ? 18.015 -0.050 0.091 1.00 64.25 409 SER A C 1
ATOM 3234 O O . SER A 1 409 ? 17.493 -1.000 0.664 1.00 64.25 409 SER A O 1
ATOM 3236 N N . THR A 1 410 ? 18.867 -0.217 -0.925 1.00 69.44 410 THR A N 1
ATOM 3237 C CA . THR A 1 410 ? 19.242 -1.551 -1.433 1.00 69.44 410 THR A CA 1
ATOM 3238 C C . THR A 1 410 ? 19.924 -2.384 -0.345 1.00 69.44 410 THR A C 1
ATOM 3240 O O . THR A 1 410 ? 19.585 -3.546 -0.136 1.00 69.44 410 THR A O 1
ATOM 3243 N N . LYS A 1 411 ? 20.826 -1.776 0.434 1.00 71.75 411 LYS A N 1
ATOM 3244 C CA . LYS A 1 411 ? 21.469 -2.418 1.586 1.00 71.75 411 LYS A CA 1
ATOM 3245 C C . LYS A 1 411 ? 20.476 -2.782 2.682 1.00 71.75 411 LYS A C 1
ATOM 3247 O O . LYS A 1 411 ? 20.618 -3.849 3.279 1.00 71.75 411 LYS A O 1
ATOM 3252 N N . LEU A 1 412 ? 19.480 -1.930 2.930 1.00 69.31 412 LEU A N 1
ATOM 3253 C CA . LEU A 1 412 ? 18.401 -2.229 3.863 1.00 69.31 412 LEU A CA 1
ATOM 3254 C C . LEU A 1 412 ? 17.613 -3.455 3.390 1.00 69.31 412 LEU A C 1
ATOM 3256 O O . LEU A 1 412 ? 17.508 -4.401 4.159 1.00 69.31 412 LEU A O 1
ATOM 3260 N N . ILE A 1 413 ? 17.177 -3.489 2.125 1.00 76.19 413 ILE A N 1
ATOM 3261 C CA . ILE A 1 413 ? 16.468 -4.632 1.521 1.00 76.19 413 ILE A CA 1
ATOM 3262 C C . ILE A 1 413 ? 17.284 -5.920 1.674 1.00 76.19 413 ILE A C 1
ATOM 3264 O O . ILE A 1 413 ? 16.774 -6.904 2.204 1.00 76.19 413 ILE A O 1
ATOM 3268 N N . VAL A 1 414 ? 18.564 -5.901 1.282 1.00 74.25 414 VAL A N 1
ATOM 3269 C CA . VAL A 1 414 ? 19.460 -7.063 1.404 1.00 74.25 414 VAL A CA 1
ATOM 3270 C C . VAL A 1 414 ? 19.571 -7.519 2.858 1.00 74.25 414 VAL A C 1
ATOM 3272 O O . VAL A 1 414 ? 19.471 -8.708 3.150 1.00 74.25 414 VAL A O 1
ATOM 3275 N N . SER A 1 415 ? 19.755 -6.584 3.792 1.00 69.50 415 SER A N 1
ATOM 3276 C CA . SER A 1 415 ? 19.889 -6.925 5.208 1.00 69.50 415 SER A CA 1
ATOM 3277 C C . SER A 1 415 ? 18.600 -7.460 5.829 1.00 69.50 415 SER A C 1
ATOM 3279 O O . SER A 1 415 ? 18.666 -8.407 6.607 1.00 69.50 415 SER A O 1
ATOM 3281 N N . THR A 1 416 ? 17.449 -6.890 5.473 1.00 73.44 416 THR A N 1
ATOM 3282 C CA . THR A 1 416 ? 16.139 -7.317 5.965 1.00 73.44 416 THR A CA 1
ATOM 3283 C C . THR A 1 416 ? 15.815 -8.708 5.445 1.00 73.44 416 THR A C 1
ATOM 3285 O O . THR A 1 416 ? 15.569 -9.590 6.257 1.00 73.44 416 THR A O 1
ATOM 3288 N N . ALA A 1 417 ? 15.944 -8.942 4.136 1.00 78.88 417 ALA A N 1
ATOM 3289 C CA . ALA A 1 417 ? 15.667 -10.243 3.533 1.00 78.88 417 ALA A CA 1
ATOM 3290 C C . ALA A 1 417 ? 16.548 -11.357 4.121 1.00 78.88 417 ALA A C 1
ATOM 3292 O O . ALA A 1 417 ? 16.058 -12.443 4.408 1.00 78.88 417 ALA A O 1
ATOM 3293 N N . LEU A 1 418 ? 17.840 -11.090 4.354 1.00 85.12 418 LEU A N 1
ATOM 3294 C CA . LEU A 1 418 ? 18.729 -12.048 5.020 1.00 85.12 418 LEU A CA 1
ATOM 3295 C C . LEU A 1 418 ? 18.290 -12.337 6.463 1.00 85.12 418 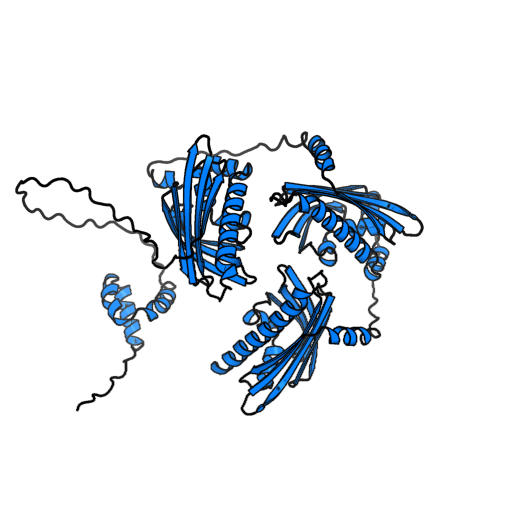LEU A C 1
ATOM 3297 O O . LEU A 1 418 ? 18.255 -13.493 6.878 1.00 85.12 418 LEU A O 1
ATOM 3301 N N . ASN A 1 419 ? 17.939 -11.305 7.231 1.00 82.56 419 ASN A N 1
ATOM 3302 C CA . ASN A 1 419 ? 17.505 -11.475 8.618 1.00 82.56 419 ASN A CA 1
ATOM 3303 C C . ASN A 1 419 ? 16.159 -12.211 8.723 1.00 82.56 419 ASN A C 1
ATOM 3305 O O . ASN A 1 419 ? 15.992 -13.048 9.607 1.00 82.56 419 ASN A O 1
ATOM 3309 N N . GLU A 1 420 ? 15.213 -11.913 7.833 1.00 83.19 420 GLU A N 1
ATOM 3310 C CA . GLU A 1 420 ? 13.914 -12.586 7.751 1.00 83.19 420 GLU A CA 1
ATOM 3311 C C . GLU A 1 420 ? 14.077 -14.053 7.330 1.00 83.19 420 GLU A C 1
ATOM 3313 O O . GLU A 1 420 ? 13.539 -14.935 8.002 1.00 83.19 420 GLU A O 1
ATOM 3318 N N . LEU A 1 421 ? 14.916 -14.326 6.321 1.00 89.06 421 LEU A N 1
ATOM 3319 C CA . LEU A 1 421 ? 15.270 -15.684 5.897 1.00 89.06 421 LEU A CA 1
ATOM 3320 C C . LEU A 1 421 ? 15.876 -16.485 7.056 1.00 89.06 421 LEU A C 1
ATOM 3322 O O . LEU A 1 421 ? 15.435 -17.602 7.323 1.00 89.06 421 LEU A O 1
ATOM 3326 N N . LYS A 1 422 ? 16.848 -15.913 7.783 1.00 90.62 422 LYS A N 1
ATOM 3327 C CA . LYS A 1 422 ? 17.443 -16.542 8.975 1.00 90.62 422 LYS A CA 1
ATOM 3328 C C . LYS A 1 422 ? 16.384 -16.861 10.017 1.00 90.62 422 LYS A C 1
ATOM 3330 O O . LYS A 1 422 ? 16.274 -18.006 10.446 1.00 90.62 422 LYS A O 1
ATOM 3335 N N . ARG A 1 423 ? 15.588 -15.857 10.394 1.00 87.75 423 ARG A N 1
ATOM 3336 C CA . ARG A 1 423 ? 14.578 -15.994 11.442 1.00 87.75 423 ARG A CA 1
ATOM 3337 C C . ARG A 1 423 ? 13.566 -17.081 11.103 1.00 87.75 423 ARG A C 1
ATOM 3339 O O . ARG A 1 423 ? 13.253 -17.871 11.982 1.00 87.75 423 ARG A O 1
ATOM 3346 N N . TYR A 1 424 ? 13.071 -17.124 9.866 1.00 91.06 424 TYR A N 1
ATOM 3347 C CA . TYR A 1 424 ? 12.092 -18.123 9.443 1.00 91.06 424 TYR A CA 1
ATOM 3348 C C . TYR A 1 424 ? 12.696 -19.523 9.329 1.00 91.06 424 TYR A C 1
ATOM 3350 O O . TYR A 1 424 ? 12.087 -20.484 9.793 1.00 91.06 424 TYR A O 1
ATOM 3358 N N . THR A 1 425 ? 13.910 -19.642 8.782 1.00 91.12 425 THR A N 1
ATOM 3359 C CA . THR A 1 425 ? 14.608 -20.933 8.646 1.00 91.12 425 THR A CA 1
ATOM 3360 C C . THR A 1 425 ? 14.923 -21.560 10.010 1.00 91.12 425 THR A C 1
ATOM 3362 O O . THR A 1 425 ? 14.900 -22.779 10.158 1.00 91.12 425 THR A O 1
ATOM 3365 N N . GLU A 1 426 ? 15.189 -20.741 11.030 1.00 90.75 426 GLU A N 1
ATOM 3366 C CA . GLU A 1 426 ? 15.531 -21.199 12.385 1.00 90.75 426 GLU A CA 1
ATOM 3367 C C . GLU A 1 426 ? 14.315 -21.487 13.276 1.00 90.75 426 GLU A C 1
ATOM 3369 O O . GLU A 1 426 ? 14.485 -21.986 14.392 1.00 90.75 426 GLU A O 1
ATOM 3374 N N . LEU A 1 427 ? 13.088 -21.220 12.809 1.00 88.69 427 LEU A N 1
ATOM 3375 C CA . LEU A 1 427 ? 11.885 -21.557 13.569 1.00 88.69 427 LEU A CA 1
ATOM 3376 C C . LEU A 1 427 ? 11.792 -23.076 13.786 1.00 88.69 427 LEU A C 1
ATOM 3378 O O . LEU A 1 427 ? 11.923 -23.835 12.823 1.00 88.69 427 LEU A O 1
ATOM 3382 N N . PRO A 1 428 ? 11.476 -23.546 15.010 1.00 85.38 428 PRO A N 1
ATOM 3383 C CA . PRO A 1 428 ? 11.294 -24.973 15.273 1.00 85.38 428 PRO A CA 1
ATOM 3384 C C . PRO A 1 428 ? 10.225 -25.621 14.385 1.00 85.38 428 PRO A C 1
ATOM 3386 O O . PRO A 1 428 ? 10.407 -26.748 13.936 1.00 85.38 428 PRO A O 1
ATOM 3389 N N . SER A 1 429 ? 9.134 -24.903 14.099 1.00 83.94 429 SER A N 1
ATOM 3390 C CA . SER A 1 429 ? 8.066 -25.357 13.200 1.00 83.94 429 SER A CA 1
ATOM 3391 C C . SER A 1 429 ? 8.556 -25.522 11.761 1.00 83.94 429 SER A C 1
ATOM 3393 O O . SER A 1 429 ? 8.299 -26.555 11.149 1.00 83.94 429 SER A O 1
ATOM 3395 N N . THR A 1 430 ? 9.300 -24.544 11.240 1.00 86.00 430 THR A N 1
ATOM 3396 C CA . THR A 1 430 ? 9.885 -24.607 9.895 1.00 86.00 430 THR A CA 1
ATOM 3397 C C . THR A 1 430 ? 10.912 -25.729 9.798 1.00 86.00 430 THR A C 1
ATOM 3399 O O . THR A 1 430 ? 10.867 -26.513 8.855 1.00 86.00 430 THR A O 1
ATOM 3402 N N . ARG A 1 431 ? 11.795 -25.878 10.795 1.00 83.81 431 ARG A N 1
ATOM 3403 C CA . ARG A 1 431 ? 12.760 -26.988 10.848 1.00 83.81 431 ARG A CA 1
ATOM 3404 C C . ARG A 1 431 ? 12.062 -28.347 10.839 1.00 83.81 431 ARG A C 1
ATOM 3406 O O . ARG A 1 431 ? 12.393 -29.178 10.001 1.00 83.81 431 ARG A O 1
ATOM 3413 N N . ALA A 1 432 ? 11.056 -28.536 11.692 1.00 79.44 432 ALA A N 1
ATOM 3414 C CA . ALA A 1 432 ? 10.284 -29.775 11.743 1.00 79.44 432 ALA A CA 1
ATOM 3415 C C . ALA A 1 432 ? 9.568 -30.071 10.411 1.00 79.44 432 ALA A C 1
ATOM 3417 O O . ALA A 1 432 ? 9.574 -31.209 9.948 1.00 79.44 432 ALA A O 1
ATOM 3418 N N . ALA A 1 433 ? 8.997 -29.053 9.757 1.00 82.12 433 ALA A N 1
ATOM 3419 C CA . ALA A 1 433 ? 8.360 -29.204 8.448 1.00 82.12 433 ALA A CA 1
ATOM 3420 C C . ALA A 1 433 ? 9.366 -29.583 7.345 1.00 82.12 433 ALA A C 1
ATOM 3422 O O . ALA A 1 433 ? 9.088 -30.453 6.519 1.00 82.12 433 ALA A O 1
ATOM 3423 N N . LEU A 1 434 ? 10.554 -28.970 7.346 1.00 81.56 434 LEU A N 1
ATOM 3424 C CA . LEU A 1 434 ? 11.621 -29.270 6.388 1.00 81.56 434 LEU A CA 1
ATOM 3425 C C . LEU A 1 434 ? 12.243 -30.654 6.615 1.00 81.56 434 LEU A C 1
ATOM 3427 O O . LEU A 1 434 ? 12.647 -31.286 5.643 1.00 81.56 434 LEU A O 1
ATOM 3431 N N . GLU A 1 435 ? 12.319 -31.124 7.860 1.00 78.50 435 GLU A N 1
ATOM 3432 C CA . GLU A 1 435 ? 12.762 -32.482 8.202 1.00 78.50 435 GLU A CA 1
ATOM 3433 C C . GLU A 1 435 ? 11.728 -33.541 7.798 1.00 78.50 435 GLU A C 1
ATOM 3435 O O . GLU A 1 435 ? 12.099 -34.598 7.292 1.00 78.50 435 GLU A O 1
ATOM 3440 N N . ALA A 1 436 ? 10.435 -33.246 7.968 1.00 73.62 436 ALA A N 1
ATOM 3441 C CA . ALA A 1 436 ? 9.349 -34.150 7.591 1.00 73.62 436 ALA A CA 1
ATOM 3442 C C . ALA A 1 436 ? 9.173 -34.281 6.067 1.00 73.62 436 ALA A C 1
ATOM 3444 O O . ALA A 1 436 ? 8.784 -35.340 5.577 1.00 73.62 436 ALA A O 1
ATOM 3445 N N . ALA A 1 437 ? 9.455 -33.219 5.308 1.00 67.12 437 ALA A N 1
ATOM 3446 C CA . ALA A 1 437 ? 9.324 -33.203 3.855 1.00 67.12 437 ALA A CA 1
ATOM 3447 C C . ALA A 1 437 ? 10.687 -33.419 3.175 1.00 67.12 437 ALA A C 1
ATOM 3449 O O . ALA A 1 437 ? 11.536 -32.531 3.219 1.00 67.12 437 ALA A O 1
ATOM 3450 N N . GLN A 1 438 ? 10.897 -34.548 2.493 1.00 61.47 438 GLN A N 1
ATOM 3451 C CA . GLN A 1 438 ? 12.076 -34.747 1.637 1.00 61.47 438 GLN A CA 1
ATOM 3452 C C . GLN A 1 438 ? 12.001 -33.872 0.364 1.00 61.47 438 GLN A C 1
ATOM 3454 O O . GLN A 1 438 ? 10.906 -33.583 -0.118 1.00 61.47 438 GLN A O 1
ATOM 3459 N N . PRO A 1 439 ? 13.138 -33.407 -0.194 1.00 61.84 439 PRO A N 1
ATOM 3460 C CA . PRO A 1 439 ? 13.136 -32.551 -1.381 1.00 61.84 439 PRO A CA 1
ATOM 3461 C C . PRO A 1 439 ? 12.722 -33.311 -2.653 1.00 61.84 439 PRO A C 1
ATOM 3463 O O . PRO A 1 439 ? 13.413 -34.231 -3.086 1.00 61.84 439 PRO A O 1
ATOM 3466 N N . ALA A 1 440 ? 11.643 -32.861 -3.299 1.00 55.88 440 ALA A N 1
ATOM 3467 C CA . ALA A 1 440 ? 11.076 -33.470 -4.507 1.00 55.88 440 ALA A CA 1
ATOM 3468 C C . ALA A 1 440 ? 12.017 -33.462 -5.734 1.00 55.88 440 ALA A C 1
ATOM 3470 O O . ALA A 1 440 ? 11.931 -34.334 -6.592 1.00 55.88 440 ALA A O 1
ATOM 3471 N N . TRP A 1 441 ? 12.979 -32.538 -5.813 1.00 61.41 441 TRP A N 1
ATOM 3472 C CA . TRP A 1 441 ? 13.954 -32.497 -6.915 1.00 61.41 441 TRP A CA 1
ATOM 3473 C C . TRP A 1 441 ? 15.041 -33.587 -6.825 1.00 61.41 441 TRP A C 1
ATOM 3475 O O . TRP A 1 441 ? 15.754 -33.812 -7.801 1.00 61.41 441 TRP A O 1
ATOM 3485 N N . ARG A 1 442 ? 15.148 -34.319 -5.700 1.00 51.41 442 ARG A N 1
ATOM 3486 C CA . ARG A 1 442 ? 15.935 -35.567 -5.642 1.00 51.41 442 ARG A CA 1
ATOM 3487 C C . ARG A 1 442 ? 15.223 -36.744 -6.313 1.00 51.41 442 ARG A C 1
ATOM 3489 O O . ARG A 1 442 ? 15.909 -37.637 -6.797 1.00 51.41 442 ARG A O 1
ATOM 3496 N N . GLU A 1 443 ? 13.890 -36.733 -6.353 1.00 46.62 443 GLU A N 1
ATOM 3497 C CA . GLU A 1 443 ? 13.075 -37.753 -7.028 1.00 46.62 443 GLU A CA 1
ATOM 3498 C C . GLU A 1 443 ? 13.115 -37.542 -8.547 1.00 46.62 443 GLU A C 1
ATOM 3500 O O . GLU A 1 443 ? 13.384 -38.482 -9.283 1.00 46.62 443 GLU A O 1
ATOM 3505 N N . ALA A 1 444 ? 13.004 -36.294 -9.023 1.00 43.91 444 ALA A N 1
ATOM 3506 C CA . ALA A 1 444 ? 13.088 -35.966 -10.453 1.00 43.91 444 ALA A CA 1
ATOM 3507 C C . ALA A 1 444 ? 14.447 -36.321 -11.100 1.00 43.91 444 ALA A C 1
ATOM 3509 O O . ALA A 1 444 ? 14.514 -36.567 -12.300 1.00 43.91 444 ALA A O 1
ATOM 3510 N N . ALA A 1 445 ? 15.525 -36.390 -10.308 1.00 42.91 445 ALA A N 1
ATOM 3511 C CA . ALA A 1 445 ? 16.839 -36.870 -10.751 1.00 42.91 445 ALA A CA 1
ATOM 3512 C C . ALA A 1 445 ? 16.993 -38.406 -10.691 1.00 42.91 445 ALA A C 1
ATOM 3514 O O . ALA A 1 445 ? 18.038 -38.928 -11.080 1.00 42.91 445 ALA A O 1
ATOM 3515 N N . LYS A 1 446 ? 15.997 -39.129 -10.164 1.00 44.31 446 LYS A N 1
ATOM 3516 C CA . LYS A 1 446 ? 16.071 -40.568 -9.878 1.00 44.31 446 LYS A CA 1
ATOM 3517 C C . LYS A 1 446 ? 14.920 -41.418 -10.405 1.00 44.31 446 LYS A C 1
ATOM 3519 O O . LYS A 1 446 ? 15.016 -42.631 -10.280 1.00 44.31 446 LYS A O 1
ATOM 3524 N N . THR A 1 447 ? 13.881 -40.865 -11.022 1.00 33.59 447 THR A N 1
ATOM 3525 C CA . THR A 1 447 ? 12.795 -41.695 -11.566 1.00 33.59 447 THR A CA 1
ATOM 3526 C C . THR A 1 447 ? 13.101 -42.193 -12.987 1.00 33.59 447 THR A C 1
ATOM 3528 O O . THR A 1 447 ? 12.549 -41.707 -13.968 1.00 33.59 447 THR A O 1
ATOM 3531 N N . GLU A 1 448 ? 13.960 -43.210 -13.084 1.00 35.97 448 GLU A N 1
ATOM 3532 C CA . GLU A 1 448 ? 13.533 -44.462 -13.714 1.00 35.97 448 GLU A CA 1
ATOM 3533 C C . GLU A 1 448 ? 13.136 -45.401 -12.561 1.00 35.97 448 GLU A C 1
ATOM 3535 O O . GLU A 1 448 ? 13.911 -45.606 -11.631 1.00 35.97 448 GLU A O 1
ATOM 3540 N N . GLU A 1 449 ? 11.915 -45.931 -12.657 1.00 32.03 449 GLU A N 1
ATOM 3541 C CA . GLU A 1 449 ? 11.305 -47.014 -11.864 1.00 32.03 449 GLU A CA 1
ATOM 3542 C C . GLU A 1 449 ? 10.590 -46.679 -10.523 1.00 32.03 449 GLU A C 1
ATOM 3544 O O . GLU A 1 449 ? 11.169 -46.404 -9.475 1.00 32.03 449 GLU A O 1
ATOM 3549 N N . GLU A 1 450 ? 9.256 -46.766 -10.621 1.00 28.64 450 GLU A N 1
ATOM 3550 C CA . GLU A 1 450 ? 8.168 -46.881 -9.623 1.00 28.64 450 GLU A CA 1
ATOM 3551 C C . GLU A 1 450 ? 8.197 -48.220 -8.813 1.00 28.64 450 GLU A C 1
ATOM 3553 O O . GLU A 1 450 ? 9.038 -49.065 -9.124 1.00 28.64 450 GLU A O 1
ATOM 3558 N N . PRO A 1 451 ? 7.227 -48.573 -7.910 1.00 37.28 451 PRO A N 1
ATOM 3559 C CA . PRO A 1 451 ? 6.162 -47.794 -7.237 1.00 37.28 451 PRO A CA 1
ATOM 3560 C C . PRO A 1 451 ? 5.918 -48.087 -5.712 1.00 37.28 451 PRO A C 1
ATOM 3562 O O . PRO A 1 451 ? 6.172 -49.171 -5.195 1.00 37.28 451 PRO A O 1
ATOM 3565 N N . VAL A 1 452 ? 5.274 -47.107 -5.048 1.00 27.31 452 VAL A N 1
ATOM 3566 C CA . VAL A 1 452 ? 4.132 -47.145 -4.079 1.00 27.31 452 VAL A CA 1
ATOM 3567 C C . VAL A 1 452 ? 4.130 -48.080 -2.838 1.00 27.31 452 VAL A C 1
ATOM 3569 O O . VAL A 1 452 ? 4.054 -49.300 -2.968 1.00 27.31 452 VAL A O 1
ATOM 3572 N N . LYS A 1 453 ? 3.932 -47.485 -1.633 1.00 22.75 453 LYS A N 1
ATOM 3573 C CA . LYS A 1 453 ? 2.833 -47.815 -0.672 1.00 22.75 453 LYS A CA 1
ATOM 3574 C C . LYS A 1 453 ? 2.663 -46.832 0.519 1.00 22.75 453 LYS A C 1
ATOM 3576 O O . LYS A 1 453 ? 3.599 -46.517 1.239 1.00 22.75 453 LYS A O 1
ATOM 3581 N N . THR A 1 454 ? 1.402 -46.418 0.664 1.00 22.23 454 THR A N 1
ATOM 3582 C CA . THR A 1 454 ? 0.537 -45.933 1.767 1.00 22.23 454 THR A CA 1
ATOM 3583 C C . THR A 1 454 ? 1.006 -46.049 3.237 1.00 22.23 454 THR A C 1
ATOM 3585 O O . THR A 1 454 ? 1.410 -47.128 3.646 1.00 22.23 454 THR A O 1
ATOM 3588 N N . GLU A 1 455 ? 0.806 -45.014 4.079 1.00 23.05 455 GLU A N 1
ATOM 3589 C CA . GLU A 1 455 ? -0.259 -44.921 5.119 1.00 23.05 455 GLU A CA 1
ATOM 3590 C C . GLU A 1 455 ? -0.123 -43.711 6.075 1.00 23.05 455 GLU A C 1
ATOM 3592 O O . GLU A 1 455 ? 0.899 -43.039 6.144 1.00 23.05 455 GLU A O 1
ATOM 3597 N N . ALA A 1 456 ? -1.236 -43.399 6.748 1.00 22.06 456 ALA A N 1
ATOM 3598 C CA . ALA A 1 456 ? -1.556 -42.158 7.448 1.00 22.06 456 ALA A CA 1
ATOM 3599 C C . ALA A 1 456 ? -1.109 -42.094 8.928 1.00 22.06 456 ALA A C 1
ATOM 3601 O O . ALA A 1 456 ? -0.928 -43.123 9.569 1.00 22.06 456 ALA A O 1
ATOM 3602 N N . LYS A 1 457 ? -1.132 -40.859 9.471 1.00 21.42 457 LYS A N 1
ATOM 3603 C CA . LYS A 1 457 ? -1.845 -40.379 10.691 1.00 21.42 457 LYS A CA 1
ATOM 3604 C C . LYS A 1 457 ? -1.023 -39.656 11.782 1.00 21.42 457 LYS A C 1
ATOM 3606 O O . LYS A 1 457 ? -0.159 -40.225 12.430 1.00 21.42 457 LYS A O 1
ATOM 3611 N N . SER A 1 458 ? -1.520 -38.438 12.054 1.00 24.84 458 SER A N 1
ATOM 3612 C CA . SER A 1 458 ? -1.740 -37.751 13.345 1.00 24.84 458 SER A CA 1
ATOM 3613 C C . SER A 1 458 ? -0.569 -37.374 14.256 1.00 24.84 458 SER A C 1
ATOM 3615 O O . SER A 1 458 ? 0.138 -38.247 14.742 1.00 24.84 458 SER A O 1
ATOM 3617 N N . ALA A 1 459 ? -0.545 -36.097 14.666 1.00 23.19 459 ALA A N 1
ATOM 3618 C CA . ALA A 1 459 ? -0.343 -35.708 16.068 1.00 23.19 459 ALA A CA 1
ATOM 3619 C C . ALA A 1 459 ? -0.737 -34.233 16.310 1.00 23.19 459 ALA A C 1
ATOM 3621 O O . ALA A 1 459 ? 0.072 -33.320 16.167 1.00 23.19 459 ALA A O 1
ATOM 3622 N N . GLU A 1 460 ? -1.985 -34.013 16.725 1.00 24.33 460 GLU A N 1
ATOM 3623 C CA . GLU A 1 460 ? -2.361 -32.869 17.558 1.00 24.33 460 GLU A CA 1
ATOM 3624 C C . GLU A 1 460 ? -1.933 -33.169 19.002 1.00 24.33 460 GLU A C 1
ATOM 3626 O O . GLU A 1 460 ? -2.259 -34.239 19.511 1.00 24.33 460 GLU A O 1
ATOM 3631 N N . ALA A 1 461 ? -1.202 -32.249 19.643 1.00 27.73 461 ALA A N 1
ATOM 3632 C CA . ALA A 1 461 ? -1.239 -31.941 21.083 1.00 27.73 461 ALA A CA 1
ATOM 3633 C C . ALA A 1 461 ? 0.061 -31.249 21.520 1.00 27.73 461 ALA A C 1
ATOM 3635 O O . ALA A 1 461 ? 1.108 -31.890 21.610 1.00 27.73 461 ALA A O 1
ATOM 3636 N N . LYS A 1 462 ? -0.033 -29.958 21.867 1.00 26.06 462 LYS A N 1
ATOM 3637 C CA . LYS A 1 462 ? 0.653 -29.318 23.011 1.00 26.06 462 LYS A CA 1
ATOM 3638 C C . LYS A 1 462 ? 0.282 -27.833 23.056 1.00 26.06 462 LYS A C 1
ATOM 3640 O O . LYS A 1 462 ? 0.976 -26.980 22.517 1.00 26.06 462 LYS A O 1
ATOM 3645 N N . LEU A 1 463 ? -0.825 -27.547 23.735 1.00 29.44 463 LEU A N 1
ATOM 3646 C CA . LEU A 1 463 ? -1.179 -26.219 24.231 1.00 29.44 463 LEU A CA 1
ATOM 3647 C C . LEU A 1 463 ? -1.176 -26.266 25.768 1.00 29.44 463 LEU A C 1
ATOM 3649 O O . LEU A 1 463 ? -1.416 -27.321 26.349 1.00 29.44 463 LEU A O 1
ATOM 3653 N N . HIS A 1 464 ? -0.935 -25.106 26.382 1.00 35.97 464 HIS A N 1
ATOM 3654 C CA . HIS A 1 464 ? -0.959 -24.787 27.817 1.00 35.97 464 HIS A CA 1
ATOM 3655 C C . HIS A 1 464 ? 0.358 -24.896 28.591 1.00 35.97 464 HIS A C 1
ATOM 3657 O O . HIS A 1 464 ? 0.539 -25.783 29.422 1.00 35.97 464 HIS A O 1
ATOM 3663 N N . ARG A 1 465 ? 1.217 -23.872 28.428 1.00 28.28 465 ARG A N 1
ATOM 3664 C CA . ARG A 1 465 ? 1.887 -23.240 29.591 1.00 28.28 465 ARG A CA 1
ATOM 3665 C C . ARG A 1 465 ? 2.544 -21.862 29.389 1.00 28.28 465 ARG A C 1
ATOM 3667 O O . ARG A 1 465 ? 3.257 -21.434 30.289 1.00 28.28 465 ARG A O 1
ATOM 3674 N N . GLN A 1 466 ? 2.352 -21.166 28.264 1.00 29.30 466 GLN A N 1
ATOM 3675 C CA . GLN A 1 466 ? 3.089 -19.916 27.974 1.00 29.30 466 GLN A CA 1
ATOM 3676 C C . GLN A 1 466 ? 2.258 -18.619 28.018 1.00 29.30 466 GLN A C 1
ATOM 3678 O O . GLN A 1 466 ? 2.815 -17.543 27.830 1.00 29.30 466 GLN A O 1
ATOM 3683 N N . ASP A 1 467 ? 0.960 -18.678 28.328 1.00 43.12 467 ASP A N 1
ATOM 3684 C CA . ASP A 1 467 ? 0.059 -17.531 28.119 1.00 43.12 467 ASP A CA 1
ATOM 3685 C C . ASP A 1 467 ? 0.170 -16.386 29.148 1.00 43.12 467 ASP A C 1
ATOM 3687 O O . ASP A 1 467 ? -0.260 -15.274 28.856 1.00 43.12 467 ASP A O 1
ATOM 3691 N N . THR A 1 468 ? 0.755 -16.587 30.332 1.00 32.91 468 THR A N 1
ATOM 3692 C CA . THR A 1 468 ? 0.619 -15.596 31.421 1.00 32.91 468 THR A CA 1
ATOM 3693 C C . THR A 1 468 ? 1.656 -14.464 31.380 1.00 32.91 468 THR A C 1
ATOM 3695 O O . THR A 1 468 ? 1.350 -13.343 31.771 1.00 32.91 468 THR A O 1
ATOM 3698 N N . THR A 1 469 ? 2.867 -14.701 30.867 1.00 38.69 469 THR A N 1
ATOM 3699 C CA . THR A 1 469 ? 3.978 -13.725 30.954 1.00 38.69 469 THR A CA 1
ATOM 3700 C C . THR A 1 469 ? 3.924 -12.641 29.866 1.00 38.69 469 THR A C 1
ATOM 3702 O O . THR A 1 469 ? 4.380 -11.519 30.078 1.00 38.69 469 THR A O 1
ATOM 3705 N N . THR A 1 470 ? 3.320 -12.928 28.709 1.00 44.69 470 THR A N 1
ATOM 3706 C CA . THR A 1 470 ? 3.216 -11.971 27.588 1.00 44.69 470 THR A CA 1
ATOM 3707 C C . THR A 1 470 ? 2.080 -10.953 27.785 1.00 44.69 470 THR A C 1
ATOM 3709 O O . THR A 1 470 ? 2.151 -9.837 27.270 1.00 44.69 470 THR A O 1
ATOM 3712 N N . LEU A 1 471 ? 1.060 -11.292 28.584 1.00 45.69 471 LEU A N 1
ATOM 3713 C CA . LEU A 1 471 ? -0.074 -10.411 28.895 1.00 45.69 471 LEU A CA 1
ATOM 3714 C C . LEU A 1 471 ? 0.313 -9.234 29.810 1.00 45.69 471 LEU A C 1
ATOM 3716 O O . LEU A 1 471 ? -0.195 -8.129 29.625 1.00 45.69 471 LEU A O 1
ATOM 3720 N N . GLU A 1 472 ? 1.240 -9.434 30.751 1.00 41.19 472 GLU A N 1
ATOM 3721 C CA . GLU A 1 472 ? 1.679 -8.378 31.679 1.00 41.19 472 GLU A CA 1
ATOM 3722 C C . GLU A 1 472 ? 2.598 -7.346 31.006 1.00 41.19 472 GLU A C 1
ATOM 3724 O O . GLU A 1 472 ? 2.490 -6.152 31.279 1.00 41.19 472 GLU A O 1
ATOM 3729 N N . ALA A 1 473 ? 3.436 -7.764 30.051 1.00 41.69 473 ALA A N 1
ATOM 3730 C CA . ALA A 1 473 ? 4.303 -6.853 29.298 1.00 41.69 473 ALA A CA 1
ATOM 3731 C C . ALA A 1 473 ? 3.531 -5.978 28.284 1.00 41.69 473 ALA A C 1
ATOM 3733 O O . ALA A 1 473 ? 3.922 -4.840 28.023 1.00 41.69 473 ALA A O 1
ATOM 3734 N N . ALA A 1 474 ? 2.411 -6.473 27.741 1.00 50.28 474 ALA A N 1
ATOM 3735 C CA . ALA A 1 474 ? 1.538 -5.721 26.834 1.00 50.28 474 ALA A CA 1
ATOM 3736 C C . ALA A 1 474 ? 0.728 -4.612 27.538 1.00 50.28 474 ALA A C 1
ATOM 3738 O O . ALA A 1 474 ? 0.273 -3.666 26.889 1.00 50.28 474 ALA A O 1
ATOM 3739 N N . ALA A 1 475 ? 0.554 -4.698 28.862 1.00 50.09 475 ALA A N 1
ATOM 3740 C CA . ALA A 1 475 ? -0.238 -3.742 29.632 1.00 50.09 475 ALA A CA 1
ATOM 3741 C C . ALA A 1 475 ? 0.387 -2.332 29.675 1.00 50.09 475 ALA A C 1
ATOM 3743 O O . ALA A 1 475 ? -0.350 -1.343 29.676 1.00 50.09 475 ALA A O 1
ATOM 3744 N N . THR A 1 476 ? 1.719 -2.229 29.643 1.00 53.16 476 THR A N 1
ATOM 3745 C CA . THR A 1 476 ? 2.462 -0.967 29.827 1.00 53.16 476 THR A CA 1
ATOM 3746 C C . THR A 1 476 ? 2.420 -0.037 28.605 1.00 53.16 476 THR A C 1
ATOM 3748 O O . THR A 1 476 ? 2.609 1.166 28.753 1.00 53.16 476 THR A O 1
ATOM 3751 N N . ASP A 1 477 ? 2.116 -0.560 27.411 1.00 67.56 477 ASP A N 1
ATOM 3752 C CA . ASP A 1 477 ? 2.134 0.186 26.134 1.00 67.56 477 ASP A CA 1
ATOM 3753 C C . ASP A 1 477 ? 0.729 0.297 25.490 1.00 67.56 477 ASP A C 1
ATOM 3755 O O . ASP A 1 477 ? 0.578 0.561 24.293 1.00 67.56 477 ASP A O 1
ATOM 3759 N N . SER A 1 478 ? -0.317 0.063 26.292 1.00 80.38 478 SER A N 1
ATOM 3760 C CA . SER A 1 478 ? -1.721 0.086 25.870 1.00 80.38 478 SER A CA 1
ATOM 3761 C C . SER A 1 478 ? -2.324 1.497 25.883 1.00 80.38 478 SER A C 1
ATOM 3763 O O . SER A 1 478 ? -2.003 2.330 26.729 1.00 80.38 478 SER A O 1
ATOM 3765 N N . VAL A 1 479 ? -3.229 1.773 24.942 1.00 84.69 479 VAL A N 1
ATOM 3766 C CA . VAL A 1 479 ? -4.030 3.003 24.900 1.00 84.69 479 VAL A CA 1
ATOM 3767 C C . VAL A 1 479 ? -5.455 2.681 25.314 1.00 84.69 479 VAL A C 1
ATOM 3769 O O . VAL A 1 479 ? -6.057 1.744 24.794 1.00 84.69 479 VAL A O 1
ATOM 3772 N N . GLU A 1 480 ? -6.006 3.493 26.210 1.00 91.56 480 GLU A N 1
ATOM 3773 C CA . GLU A 1 480 ? -7.374 3.373 26.702 1.00 91.56 480 GLU A CA 1
ATOM 3774 C C . GLU A 1 480 ? -8.133 4.684 26.482 1.00 91.56 480 GLU A C 1
ATOM 3776 O O . GLU A 1 480 ? -7.584 5.776 26.664 1.00 91.56 480 GLU A O 1
ATOM 3781 N N . LYS A 1 481 ? -9.394 4.583 26.058 1.00 90.69 481 LYS A N 1
ATOM 3782 C CA . LYS A 1 481 ? -10.302 5.725 25.928 1.00 90.69 481 LYS A CA 1
ATOM 3783 C C . LYS A 1 481 ? -11.738 5.283 26.163 1.00 90.69 481 LYS A C 1
ATOM 3785 O O . LYS A 1 481 ? -12.102 4.161 25.818 1.00 90.69 481 LYS A O 1
ATOM 3790 N N . SER A 1 482 ? -12.557 6.196 26.667 1.00 94.00 482 SER A N 1
ATOM 3791 C CA . SER A 1 482 ? -13.984 5.967 26.874 1.00 94.00 482 SER A CA 1
ATOM 3792 C C . SER A 1 482 ? -14.821 7.012 26.150 1.00 94.00 482 SER A C 1
ATOM 3794 O O . SER A 1 482 ? -14.404 8.163 26.003 1.00 94.00 482 SER A O 1
ATOM 3796 N N . ILE A 1 483 ? -16.008 6.606 25.712 1.00 95.50 483 ILE A N 1
ATOM 3797 C CA . ILE A 1 483 ? -17.065 7.488 25.212 1.00 95.50 483 ILE A CA 1
ATOM 3798 C C . ILE A 1 483 ? -18.410 7.061 25.799 1.00 95.50 483 ILE A C 1
ATOM 3800 O O . ILE A 1 483 ? -18.557 5.938 26.281 1.00 95.50 483 ILE A O 1
ATOM 3804 N N . GLU A 1 484 ? -19.397 7.943 25.727 1.00 96.75 484 GLU A N 1
ATOM 3805 C CA . GLU A 1 484 ? -20.784 7.631 26.071 1.00 96.75 484 GLU A CA 1
ATOM 3806 C C . GLU A 1 484 ? -21.579 7.439 24.778 1.00 96.75 484 GLU A C 1
ATOM 3808 O O . GLU A 1 484 ? -21.442 8.225 23.834 1.00 96.75 484 GLU A O 1
ATOM 3813 N N . ILE A 1 485 ? -22.365 6.370 24.716 1.00 95.38 485 ILE A N 1
ATOM 3814 C CA . ILE A 1 485 ? -23.246 6.024 23.600 1.00 95.38 485 ILE A CA 1
ATOM 3815 C C . ILE A 1 485 ? -24.682 6.062 24.120 1.00 95.38 485 ILE A C 1
ATOM 3817 O O . ILE A 1 485 ? -24.973 5.492 25.175 1.00 95.38 485 ILE A O 1
ATOM 3821 N N . GLU A 1 486 ? -25.571 6.715 23.373 1.00 94.62 486 GLU A N 1
ATOM 3822 C CA . GLU A 1 486 ? -27.006 6.809 23.664 1.00 94.62 486 GLU A CA 1
ATOM 3823 C 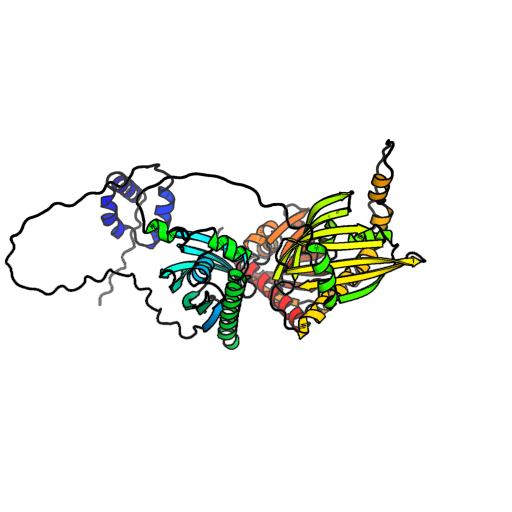C . GLU A 1 486 ? -27.716 5.492 23.307 1.00 94.62 486 GLU A C 1
ATOM 3825 O O . GLU A 1 486 ? -28.603 5.442 22.462 1.00 94.62 486 GLU A O 1
ATOM 3830 N N . ALA A 1 487 ? -27.265 4.380 23.889 1.00 94.25 487 ALA A N 1
ATOM 3831 C CA . ALA A 1 487 ? -27.875 3.069 23.728 1.00 94.25 487 ALA A CA 1
ATOM 3832 C C . ALA A 1 487 ? -27.701 2.169 24.949 1.00 94.25 487 ALA A C 1
ATOM 3834 O O . ALA A 1 487 ? -26.746 2.300 25.717 1.00 94.25 487 ALA A O 1
ATOM 3835 N N . GLY A 1 488 ? -28.630 1.220 25.105 1.00 94.25 488 GLY A N 1
ATOM 3836 C CA . GLY A 1 488 ? -28.573 0.213 26.160 1.00 94.25 488 GLY A CA 1
ATOM 3837 C C . GLY A 1 488 ? -27.337 -0.683 26.037 1.00 94.25 488 GLY A C 1
ATOM 3838 O O . GLY A 1 488 ? -26.835 -0.926 24.935 1.00 94.25 488 GLY A O 1
ATOM 3839 N N . ILE A 1 489 ? -26.873 -1.200 27.176 1.00 95.69 489 ILE A N 1
ATOM 3840 C CA . ILE A 1 489 ? -25.643 -2.001 27.268 1.00 95.69 489 ILE A CA 1
ATOM 3841 C C . ILE A 1 489 ? -25.679 -3.223 26.340 1.00 95.69 489 ILE A C 1
ATOM 3843 O O . ILE A 1 489 ? -24.737 -3.454 25.588 1.00 95.69 489 ILE A O 1
ATOM 3847 N N . GLU A 1 490 ? -26.819 -3.915 26.288 1.00 93.44 490 GLU A N 1
ATOM 3848 C CA . GLU A 1 490 ? -27.066 -5.066 25.410 1.00 93.44 490 GLU A CA 1
ATOM 3849 C C . GLU A 1 490 ? -26.923 -4.729 23.924 1.00 93.44 490 GLU A C 1
ATOM 3851 O O . GLU A 1 490 ? -26.431 -5.531 23.132 1.00 93.44 490 GLU A O 1
ATOM 3856 N N . GLN A 1 491 ? -27.353 -3.533 23.519 1.00 92.50 491 GLN A N 1
ATOM 3857 C CA . GLN A 1 491 ? -27.254 -3.096 22.130 1.00 92.50 491 GLN A CA 1
ATOM 3858 C C . GLN A 1 491 ? -25.799 -2.792 21.766 1.00 92.50 491 GLN A C 1
ATOM 3860 O O . GLN A 1 491 ? -25.330 -3.214 20.709 1.00 92.50 491 GLN A O 1
ATOM 3865 N N . CYS A 1 492 ? -25.078 -2.098 22.651 1.00 94.38 492 CYS A N 1
ATOM 3866 C CA . CYS A 1 492 ? -23.663 -1.794 22.453 1.00 94.38 492 CYS A CA 1
ATOM 3867 C C . CYS A 1 492 ? -22.829 -3.077 22.378 1.00 94.38 492 CYS A C 1
ATOM 3869 O O . CYS A 1 492 ? -22.022 -3.228 21.461 1.00 94.38 492 CYS A O 1
ATOM 3871 N N . TYR A 1 493 ? -23.072 -4.014 23.299 1.00 94.56 493 TYR A N 1
ATOM 3872 C CA . TYR A 1 493 ? -22.408 -5.313 23.332 1.00 94.56 493 TYR A CA 1
ATOM 3873 C C . TYR A 1 493 ? -22.674 -6.119 22.057 1.00 94.56 493 TYR A C 1
ATOM 3875 O O . TYR A 1 493 ? -21.740 -6.607 21.424 1.00 94.56 493 TYR A O 1
ATOM 3883 N N . ARG A 1 494 ? -23.941 -6.203 21.633 1.00 92.31 494 ARG A N 1
ATOM 3884 C CA . ARG A 1 494 ? -24.343 -6.949 20.434 1.00 92.31 494 ARG A CA 1
ATOM 3885 C C . ARG A 1 494 ? -23.704 -6.405 19.166 1.00 92.31 494 ARG A C 1
ATOM 3887 O O . ARG A 1 494 ? -23.215 -7.187 18.366 1.00 92.31 494 ARG A O 1
ATOM 3894 N N . VAL A 1 495 ? -23.674 -5.084 18.984 1.00 93.69 495 VAL A N 1
ATOM 3895 C CA . VAL A 1 495 ? -23.010 -4.476 17.821 1.00 93.69 495 VAL A CA 1
ATOM 3896 C C . VAL A 1 495 ? -21.503 -4.737 17.855 1.00 93.69 495 VAL A C 1
ATOM 3898 O O . VAL A 1 495 ? -20.923 -5.080 16.829 1.00 93.69 495 VAL A O 1
ATOM 3901 N N . ALA A 1 496 ? -20.874 -4.632 19.027 1.00 92.81 496 ALA A N 1
ATOM 3902 C CA . ALA A 1 496 ? -19.451 -4.918 19.191 1.00 92.81 496 ALA A CA 1
ATOM 3903 C C . ALA A 1 496 ? -19.089 -6.411 19.053 1.00 92.81 496 ALA A C 1
ATOM 3905 O O . ALA A 1 496 ? -17.917 -6.732 18.903 1.00 92.81 496 ALA A O 1
ATOM 3906 N N . CYS A 1 497 ? -20.060 -7.325 19.112 1.00 92.44 497 CYS A N 1
ATOM 3907 C CA . CYS A 1 497 ? -19.859 -8.751 18.824 1.00 92.44 497 CYS A CA 1
ATOM 3908 C C . CYS A 1 497 ? -20.444 -9.165 17.460 1.00 92.44 497 CYS A C 1
ATOM 3910 O O . CYS A 1 497 ? -20.299 -10.310 17.047 1.00 92.44 497 CYS A O 1
ATOM 3912 N N . GLY A 1 498 ? -21.083 -8.240 16.734 1.00 90.88 498 GLY A N 1
ATOM 3913 C CA . GLY A 1 498 ? -21.657 -8.453 15.405 1.00 90.88 498 GLY A CA 1
ATOM 3914 C C . GLY A 1 498 ? -20.591 -8.386 14.315 1.00 90.88 498 GLY A C 1
ATOM 3915 O O . GLY A 1 498 ? -20.614 -7.488 13.475 1.00 90.88 498 GLY A O 1
ATOM 3916 N N . PHE A 1 499 ? -19.624 -9.303 14.363 1.00 92.44 499 PHE A N 1
ATOM 3917 C CA . PHE A 1 499 ? -18.384 -9.230 13.586 1.00 92.44 499 PHE A CA 1
ATOM 3918 C C . PHE A 1 499 ? -18.599 -9.134 12.069 1.00 92.44 499 PHE A C 1
ATOM 3920 O O . PHE A 1 499 ? -17.928 -8.346 11.406 1.00 92.44 499 PHE A O 1
ATOM 3927 N N . GLU A 1 500 ? -19.568 -9.865 11.516 1.00 89.00 500 GLU A N 1
ATOM 3928 C CA . GLU A 1 500 ? -19.867 -9.857 10.074 1.00 89.00 500 GLU A CA 1
ATOM 3929 C C . GLU A 1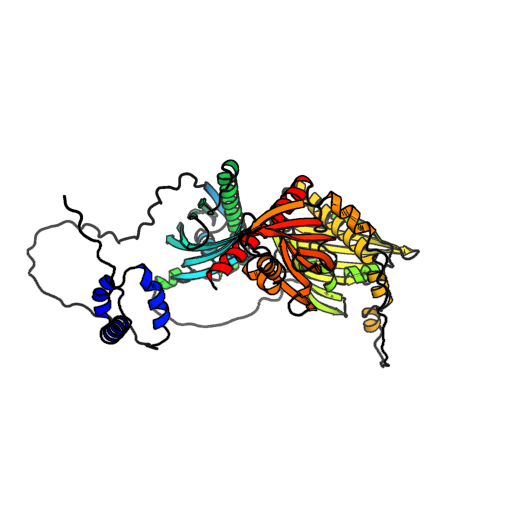 500 ? -20.341 -8.491 9.554 1.00 89.00 500 GLU A C 1
ATOM 3931 O O . GLU A 1 500 ? -20.197 -8.182 8.370 1.00 89.00 500 GLU A O 1
ATOM 3936 N N . ASP A 1 501 ? -20.870 -7.639 10.435 1.00 90.94 501 ASP A N 1
ATOM 3937 C CA . ASP A 1 501 ? -21.314 -6.294 10.078 1.00 90.94 501 ASP A CA 1
ATOM 3938 C C . ASP A 1 501 ? -20.180 -5.265 10.098 1.00 90.94 501 ASP A C 1
ATOM 3940 O O . ASP A 1 501 ? -20.381 -4.144 9.632 1.00 90.94 501 ASP A O 1
ATOM 3944 N N . TYR A 1 502 ? -18.986 -5.608 10.591 1.00 90.19 502 TYR A N 1
ATOM 3945 C CA . TYR A 1 502 ? -17.877 -4.657 10.718 1.00 90.19 502 TYR A CA 1
ATOM 3946 C C . TYR A 1 502 ? -17.521 -3.957 9.397 1.00 90.19 502 TYR A C 1
ATOM 3948 O O . TYR A 1 502 ? -17.400 -2.733 9.425 1.00 90.19 502 TYR A O 1
ATOM 3956 N N . PRO A 1 503 ? -17.444 -4.632 8.228 1.00 90.50 503 PRO A N 1
ATOM 3957 C CA . PRO A 1 503 ? -17.188 -3.951 6.954 1.00 90.50 503 PRO A CA 1
ATOM 3958 C C . PRO A 1 503 ? -18.232 -2.883 6.584 1.00 90.50 503 PRO A C 1
ATOM 3960 O O . PRO A 1 503 ? -17.968 -2.023 5.747 1.00 90.50 503 PRO A O 1
ATOM 3963 N N . LYS A 1 504 ? -19.431 -2.914 7.187 1.00 87.25 504 LYS A N 1
ATOM 3964 C CA . LYS A 1 504 ? -20.496 -1.931 6.931 1.00 87.25 504 LYS A CA 1
ATOM 3965 C C . LYS A 1 504 ? -20.294 -0.624 7.696 1.00 87.25 504 LYS A C 1
ATOM 3967 O O . LYS A 1 504 ? -20.883 0.386 7.308 1.00 87.25 504 LYS A O 1
ATOM 3972 N N . TRP A 1 505 ? -19.534 -0.630 8.794 1.00 87.69 505 TRP A N 1
ATOM 3973 C CA . TRP A 1 505 ? -19.456 0.525 9.697 1.00 87.69 505 TRP A CA 1
ATOM 3974 C C . TRP A 1 505 ? -18.064 0.869 10.229 1.00 87.69 505 TRP A C 1
ATOM 3976 O O . TRP A 1 505 ? -17.848 2.026 10.585 1.00 87.69 505 TRP A O 1
ATOM 3986 N N . ALA A 1 506 ? -17.127 -0.077 10.254 1.00 84.56 506 ALA A N 1
ATOM 3987 C CA . ALA A 1 506 ? -15.740 0.143 10.642 1.00 84.56 506 ALA A CA 1
ATOM 3988 C C . ALA A 1 506 ? -14.883 0.354 9.384 1.00 84.56 506 ALA A C 1
ATOM 3990 O O . ALA A 1 506 ? -14.511 -0.605 8.708 1.00 84.56 506 ALA A O 1
ATOM 3991 N N . GLY A 1 507 ? -14.564 1.609 9.048 1.00 72.19 507 GLY A N 1
ATOM 3992 C CA . GLY A 1 507 ? -14.019 1.977 7.734 1.00 72.19 507 GLY A CA 1
ATOM 3993 C C . GLY A 1 507 ? -12.632 1.407 7.405 1.00 72.19 507 GLY A C 1
ATOM 3994 O O . GLY A 1 507 ? -12.224 1.414 6.245 1.00 72.19 507 GLY A O 1
ATOM 3995 N N . SER A 1 508 ? -11.897 0.907 8.401 1.00 74.94 508 SER A N 1
ATOM 3996 C CA . SER A 1 508 ? -10.599 0.244 8.211 1.00 74.94 508 SER A CA 1
ATOM 3997 C C . SER A 1 508 ? -10.703 -1.258 7.922 1.00 74.94 508 SER A C 1
ATOM 3999 O O . SER A 1 508 ? -9.718 -1.863 7.485 1.00 74.94 508 SER A O 1
ATOM 4001 N N . VAL A 1 509 ? -11.867 -1.864 8.164 1.00 82.00 509 VAL A N 1
ATOM 4002 C CA . VAL A 1 509 ? -12.087 -3.306 8.051 1.00 82.00 509 VAL A CA 1
ATOM 4003 C C . VAL A 1 509 ? -12.540 -3.646 6.636 1.00 82.00 509 VAL A C 1
ATOM 4005 O O . VAL A 1 509 ? -13.608 -3.236 6.196 1.00 82.00 509 VAL A O 1
ATOM 4008 N N . GLN A 1 510 ? -11.714 -4.403 5.914 1.00 83.69 510 GLN A N 1
ATOM 4009 C CA . GLN A 1 510 ? -11.967 -4.783 4.521 1.00 83.69 510 GLN A CA 1
ATOM 4010 C C . GLN A 1 510 ? -12.666 -6.141 4.419 1.00 83.69 510 GLN A C 1
ATOM 4012 O O . GLN A 1 510 ? -13.518 -6.336 3.557 1.00 83.69 510 GLN A O 1
ATOM 4017 N N . HIS A 1 511 ? -12.291 -7.086 5.283 1.00 85.06 511 HIS A N 1
ATOM 4018 C CA . HIS A 1 511 ? -12.880 -8.421 5.340 1.00 85.06 511 HIS A CA 1
ATOM 4019 C C . HIS A 1 511 ? -12.980 -8.898 6.786 1.00 85.06 511 HIS A C 1
ATOM 4021 O O . HIS A 1 511 ? -12.095 -8.606 7.594 1.00 85.06 511 HIS A O 1
ATOM 4027 N N . VAL A 1 512 ? -14.043 -9.645 7.082 1.00 92.00 512 VAL A N 1
ATOM 4028 C CA . VAL A 1 512 ? -14.230 -10.362 8.344 1.00 92.00 512 VAL A CA 1
ATOM 4029 C C . VAL A 1 512 ? -14.829 -11.721 8.045 1.00 92.00 512 VAL A C 1
ATOM 4031 O O . VAL A 1 512 ? -15.767 -11.815 7.252 1.00 92.00 512 VAL A O 1
ATOM 4034 N N . LYS A 1 513 ? -14.314 -12.749 8.712 1.00 92.12 513 LYS A N 1
ATOM 4035 C CA . LYS A 1 513 ? -14.854 -14.101 8.650 1.00 92.12 513 LYS A CA 1
ATOM 4036 C C . LYS A 1 513 ? -14.828 -14.735 10.035 1.00 92.12 513 LYS A C 1
ATOM 4038 O O . LYS A 1 513 ? -13.770 -14.868 10.647 1.00 92.12 513 LYS A O 1
ATOM 4043 N N . VAL A 1 514 ? -15.993 -15.139 10.534 1.00 93.25 514 VAL A N 1
ATOM 4044 C CA . VAL A 1 514 ? -16.086 -15.913 11.778 1.00 93.25 514 VAL A CA 1
ATOM 4045 C C . VAL A 1 514 ? -15.654 -17.348 11.474 1.00 93.25 514 VAL A C 1
ATOM 4047 O O . VAL A 1 514 ? -16.213 -17.997 10.592 1.00 93.25 514 VAL A O 1
ATOM 4050 N N . LEU A 1 515 ? -14.608 -17.818 12.154 1.00 90.69 515 LEU A N 1
ATOM 4051 C CA . LEU A 1 515 ? -14.034 -19.154 11.964 1.00 90.69 515 LEU A CA 1
ATOM 4052 C C . LEU A 1 515 ? -14.604 -20.165 12.959 1.00 90.69 515 LEU A C 1
ATOM 4054 O O . LEU A 1 515 ? -14.806 -21.326 12.618 1.00 90.69 515 LEU A O 1
ATOM 4058 N N . GLU A 1 516 ? -14.838 -19.721 14.192 1.00 90.00 516 GLU A N 1
ATOM 4059 C CA . GLU A 1 516 ? -15.363 -20.543 15.278 1.00 90.00 516 GLU A CA 1
ATOM 4060 C C . GLU A 1 516 ? -16.329 -19.705 16.112 1.00 90.00 516 GLU A C 1
ATOM 4062 O O . GLU A 1 516 ? -16.029 -18.553 16.431 1.00 90.00 516 GLU A O 1
ATOM 4067 N N . GLU A 1 517 ? -17.463 -20.287 16.491 1.00 88.19 517 GLU A N 1
ATOM 4068 C CA . GLU A 1 517 ? -18.446 -19.687 17.395 1.00 88.19 517 GLU A CA 1
ATOM 4069 C C . GLU A 1 517 ? -18.442 -20.425 18.739 1.00 88.19 517 GLU A C 1
ATOM 4071 O O . GLU A 1 517 ? -18.385 -21.652 18.777 1.00 88.19 517 GLU A O 1
ATOM 4076 N N . GLU A 1 518 ? -18.515 -19.684 19.846 1.00 79.56 518 GLU A N 1
ATOM 4077 C CA . GLU A 1 518 ? -18.723 -20.253 21.188 1.00 79.56 518 GLU A CA 1
ATOM 4078 C C . GLU A 1 518 ? -20.217 -20.492 21.464 1.00 79.56 518 GLU A C 1
ATOM 4080 O O . GLU A 1 518 ? -20.602 -21.454 22.126 1.00 79.56 518 GLU A O 1
ATOM 4085 N N . ALA A 1 519 ? -21.068 -19.629 20.909 1.00 78.00 519 ALA A N 1
ATOM 4086 C CA . ALA A 1 519 ? -22.522 -19.746 20.879 1.00 78.00 519 ALA A CA 1
ATOM 4087 C C . ALA A 1 519 ? -23.052 -18.993 19.642 1.00 78.00 519 ALA A C 1
ATOM 4089 O O . ALA A 1 519 ? -22.309 -18.185 19.084 1.00 78.00 519 ALA A O 1
ATOM 4090 N N . PRO A 1 520 ? -24.317 -19.194 19.220 1.00 74.69 520 PRO A N 1
ATOM 4091 C CA . PRO A 1 520 ? -24.863 -18.524 18.040 1.00 74.69 520 PRO A CA 1
ATOM 4092 C C . PRO A 1 520 ? -24.659 -17.001 18.083 1.00 74.69 520 PRO A C 1
ATOM 4094 O O . PRO A 1 520 ? -25.191 -16.323 18.966 1.00 74.69 520 PRO A O 1
ATOM 4097 N N . GLY A 1 521 ? -23.881 -16.468 17.135 1.00 74.00 521 GLY A N 1
ATOM 4098 C CA . GLY A 1 521 ? -23.555 -15.038 17.049 1.00 74.00 521 GLY A CA 1
ATOM 4099 C C . GLY A 1 521 ? -22.476 -14.532 18.021 1.00 74.00 521 GLY A C 1
ATOM 4100 O O . GLY A 1 521 ? -22.228 -13.328 18.065 1.00 74.00 521 GLY A O 1
ATOM 4101 N N . LEU A 1 522 ? -21.824 -15.413 18.788 1.00 84.38 522 LEU A N 1
ATOM 4102 C CA . LEU A 1 522 ? -20.657 -15.111 19.625 1.00 84.38 522 LEU A CA 1
ATOM 4103 C C . LEU A 1 522 ? -19.417 -15.792 19.036 1.00 84.38 522 LEU A C 1
ATOM 4105 O O . LEU A 1 522 ? -19.087 -16.932 19.366 1.00 84.38 522 LEU A O 1
ATOM 4109 N N . GLY A 1 523 ? -18.745 -15.088 18.125 1.00 87.38 523 GLY A N 1
ATOM 4110 C CA . GLY A 1 523 ? -17.525 -15.569 17.479 1.00 87.38 523 GLY A CA 1
ATOM 4111 C C . GLY A 1 523 ? -16.371 -15.724 18.470 1.00 87.38 523 GLY A C 1
ATOM 4112 O O . GLY A 1 523 ? -15.895 -14.740 19.022 1.00 87.38 523 GLY A O 1
ATOM 4113 N N . ARG A 1 524 ? -15.875 -16.951 18.638 1.00 89.56 524 ARG A N 1
ATOM 4114 C CA . ARG A 1 524 ? -14.688 -17.280 19.436 1.00 89.56 524 ARG A CA 1
ATOM 4115 C C . ARG A 1 524 ? -13.398 -16.995 18.682 1.00 89.56 524 ARG A C 1
ATOM 4117 O O . ARG A 1 524 ? -12.450 -16.486 19.271 1.00 89.56 524 ARG A O 1
ATOM 4124 N N . ARG A 1 525 ? -13.343 -17.325 17.388 1.00 91.56 525 ARG A N 1
ATOM 4125 C CA . ARG A 1 525 ? -12.207 -17.022 16.505 1.00 91.56 525 ARG A CA 1
ATOM 4126 C C . ARG A 1 525 ? -12.695 -16.314 15.265 1.00 91.56 525 ARG A C 1
ATOM 4128 O O . ARG A 1 525 ? -13.583 -16.813 14.576 1.00 91.56 525 ARG A O 1
ATOM 4135 N N . VAL A 1 526 ? -12.105 -15.162 14.981 1.00 92.44 526 VAL A N 1
ATOM 4136 C CA . VAL A 1 526 ? -12.531 -14.303 13.879 1.00 92.44 526 VAL A CA 1
ATOM 4137 C C . VAL A 1 526 ? -11.307 -13.821 13.117 1.00 92.44 526 VAL A C 1
ATOM 4139 O O . VAL A 1 526 ? -10.388 -13.238 13.695 1.00 92.44 526 VAL A O 1
ATOM 4142 N N . GLU A 1 527 ? -11.305 -14.089 11.819 1.00 91.81 527 GLU A N 1
ATOM 4143 C CA . GLU A 1 527 ? -10.305 -13.624 10.869 1.00 91.81 527 GLU A CA 1
ATOM 4144 C C . GLU A 1 527 ? -10.672 -12.223 10.380 1.00 91.81 527 GLU A C 1
ATOM 4146 O O . GLU A 1 527 ? -11.827 -11.937 10.050 1.00 91.81 527 GLU A O 1
ATOM 4151 N N . TYR A 1 528 ? -9.668 -11.356 10.317 1.00 90.19 528 TYR A N 1
ATOM 4152 C CA . TYR A 1 528 ? -9.779 -9.988 9.838 1.00 90.19 528 TYR A CA 1
ATOM 4153 C C . TYR A 1 528 ? -8.779 -9.735 8.723 1.00 90.19 528 TYR A C 1
ATOM 4155 O O . TYR A 1 528 ? -7.619 -10.130 8.824 1.00 90.19 528 TYR A O 1
ATOM 4163 N N . ALA A 1 529 ? -9.203 -8.951 7.733 1.00 84.00 529 ALA A N 1
ATOM 4164 C CA . ALA A 1 529 ? -8.294 -8.209 6.876 1.00 84.00 529 ALA A CA 1
ATOM 4165 C C . ALA A 1 529 ? -8.573 -6.712 6.996 1.00 84.00 529 ALA A C 1
ATOM 4167 O O . ALA A 1 529 ? -9.691 -6.250 6.740 1.00 84.00 529 ALA A O 1
ATOM 4168 N N . ILE A 1 530 ? -7.551 -5.945 7.369 1.00 81.62 530 ILE A N 1
ATOM 4169 C CA . ILE A 1 530 ? -7.650 -4.495 7.541 1.00 81.62 530 ILE A CA 1
ATOM 4170 C C . ILE A 1 530 ? -6.612 -3.765 6.693 1.00 81.62 530 ILE A C 1
ATOM 4172 O O . ILE A 1 530 ? -5.512 -4.262 6.453 1.00 81.62 530 ILE A O 1
ATOM 4176 N N . GLY A 1 531 ? -6.947 -2.546 6.276 1.00 68.44 531 GLY A N 1
ATOM 4177 C CA . GLY A 1 531 ? -5.974 -1.614 5.713 1.00 68.44 531 GLY A CA 1
ATOM 4178 C C . GLY A 1 531 ? -5.375 -0.750 6.820 1.00 68.44 531 GLY A C 1
ATOM 4179 O O . GLY A 1 531 ? -6.084 0.065 7.408 1.00 68.44 531 GLY A O 1
ATOM 4180 N N . ALA A 1 532 ? -4.081 -0.891 7.105 1.00 65.12 532 ALA A N 1
ATOM 4181 C CA . ALA A 1 532 ? -3.391 -0.082 8.108 1.00 65.12 532 ALA A CA 1
ATOM 4182 C C . ALA A 1 532 ? -1.943 0.200 7.693 1.00 65.12 532 ALA A C 1
ATOM 4184 O O . ALA A 1 532 ? -1.275 -0.646 7.112 1.00 65.12 532 ALA A O 1
ATOM 4185 N N . PHE A 1 533 ? -1.443 1.402 7.996 1.00 57.56 533 PHE A N 1
ATOM 4186 C CA . PHE A 1 533 ? -0.052 1.799 7.713 1.00 57.56 533 PHE A CA 1
ATOM 4187 C C . PHE A 1 533 ? 0.372 1.673 6.234 1.00 57.56 533 PHE A C 1
ATOM 4189 O O . PHE A 1 533 ? 1.544 1.458 5.939 1.00 57.56 533 PHE A O 1
ATOM 4196 N N . GLY A 1 534 ? -0.570 1.807 5.293 1.00 54.56 534 GLY A N 1
ATOM 4197 C CA . GLY A 1 534 ? -0.300 1.614 3.861 1.00 54.56 534 GLY A CA 1
ATOM 4198 C C . GLY A 1 534 ? -0.071 0.150 3.462 1.00 54.56 534 GLY A C 1
ATOM 4199 O O . GLY A 1 534 ? 0.395 -0.115 2.359 1.00 54.56 534 GLY A O 1
ATOM 4200 N N . GLN A 1 535 ? -0.393 -0.789 4.351 1.00 58.50 535 GLN A N 1
ATOM 4201 C CA . GLN A 1 535 ? -0.312 -2.229 4.145 1.00 58.50 535 GLN A CA 1
ATOM 4202 C C . GLN A 1 535 ? -1.680 -2.870 4.401 1.00 58.50 535 GLN A C 1
ATOM 4204 O O . GLN A 1 535 ? -2.566 -2.279 5.028 1.00 58.50 535 GLN A O 1
ATOM 4209 N N . ARG A 1 536 ? -1.845 -4.098 3.915 1.00 75.94 536 ARG A N 1
ATOM 4210 C CA . ARG A 1 536 ? -2.946 -4.973 4.307 1.00 75.94 536 ARG A CA 1
ATOM 4211 C C . ARG A 1 536 ? -2.439 -5.879 5.424 1.00 75.94 536 ARG A C 1
ATOM 4213 O O . ARG A 1 536 ? -1.421 -6.537 5.245 1.00 75.94 536 ARG A O 1
ATOM 4220 N N . LEU A 1 537 ? -3.115 -5.859 6.568 1.00 75.56 537 LEU A N 1
ATOM 4221 C CA . LEU A 1 537 ? -2.827 -6.743 7.694 1.00 75.56 537 LEU A CA 1
ATOM 4222 C C . LEU A 1 537 ? -3.922 -7.797 7.767 1.00 75.56 537 LEU A C 1
ATOM 4224 O O . LEU A 1 537 ? -5.103 -7.448 7.732 1.00 75.56 537 LEU A O 1
ATOM 4228 N N . GLU A 1 538 ? -3.521 -9.055 7.890 1.00 83.06 538 GLU A N 1
ATOM 4229 C CA . GLU A 1 538 ? -4.427 -10.194 8.016 1.00 83.06 538 GLU A CA 1
ATOM 4230 C C . GLU A 1 538 ? -4.104 -10.929 9.308 1.00 83.06 538 GLU A C 1
ATOM 4232 O O . GLU A 1 538 ? -2.947 -11.266 9.558 1.00 83.06 538 GLU A O 1
ATOM 4237 N N . TYR A 1 539 ? -5.097 -11.106 10.173 1.00 85.88 539 TYR A N 1
ATOM 4238 C CA . TYR A 1 539 ? -4.894 -11.728 11.476 1.00 85.88 539 TYR A CA 1
ATOM 4239 C C . TYR A 1 539 ? -6.166 -12.351 12.028 1.00 85.88 539 TYR A C 1
ATOM 4241 O O . TYR A 1 539 ? -7.275 -11.895 11.751 1.00 85.88 539 TYR A O 1
ATOM 4249 N N . THR A 1 540 ? -5.984 -13.358 12.877 1.00 90.69 540 THR A N 1
ATOM 4250 C CA . THR A 1 540 ? -7.072 -14.027 13.590 1.00 90.69 540 THR A CA 1
ATOM 4251 C C . THR A 1 540 ? -7.042 -13.631 15.054 1.00 90.69 540 THR A C 1
ATOM 4253 O O . THR A 1 540 ? -6.022 -13.763 15.738 1.00 90.69 540 THR A O 1
ATOM 4256 N N . LEU A 1 541 ? -8.179 -13.145 15.541 1.00 93.12 541 LEU A N 1
ATOM 4257 C CA . LEU A 1 541 ? -8.398 -12.824 16.943 1.00 93.12 541 LEU A CA 1
ATOM 4258 C C . LEU A 1 541 ? -9.161 -13.956 17.624 1.00 93.12 541 LEU A C 1
ATOM 4260 O O . LEU A 1 541 ? -10.163 -14.436 17.096 1.00 93.12 541 LEU A O 1
ATOM 4264 N N . GLU A 1 542 ? -8.704 -14.346 18.810 1.00 90.06 542 GLU A N 1
ATOM 4265 C CA . GLU A 1 542 ? -9.465 -15.183 19.734 1.00 90.06 542 GLU A CA 1
ATOM 4266 C C . GLU A 1 542 ? -10.135 -14.289 20.778 1.00 90.06 542 GLU A C 1
ATOM 4268 O O . GLU A 1 542 ? -9.470 -13.461 21.412 1.00 90.06 542 GLU A O 1
ATOM 4273 N N . TYR A 1 543 ? -11.447 -14.446 20.924 1.00 91.69 543 TYR A N 1
ATOM 4274 C CA . TYR A 1 543 ? -12.310 -13.648 21.781 1.0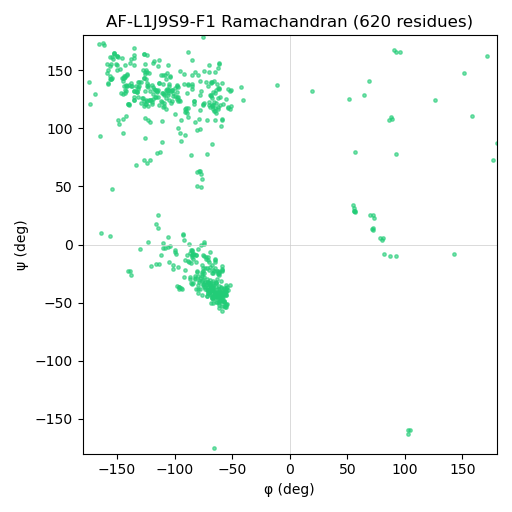0 91.69 543 TYR A CA 1
ATOM 4275 C C . TYR A 1 543 ? -12.687 -14.403 23.055 1.00 91.69 543 TYR A C 1
ATOM 4277 O O . TYR A 1 543 ? -12.895 -15.613 23.055 1.00 91.69 543 TYR A O 1
ATOM 4285 N N . ALA A 1 544 ? -12.793 -13.652 24.148 1.00 90.00 544 ALA A N 1
ATOM 4286 C CA . ALA A 1 544 ? -13.338 -14.096 25.421 1.00 90.00 544 ALA A CA 1
ATOM 4287 C C . ALA A 1 544 ? -14.495 -13.170 25.812 1.00 90.00 544 ALA A C 1
ATOM 4289 O O . ALA A 1 544 ? -14.308 -11.955 25.981 1.00 90.00 544 ALA A O 1
ATOM 4290 N N . HIS A 1 545 ? -15.683 -13.752 25.946 1.00 89.81 545 HIS A N 1
ATOM 4291 C CA . HIS A 1 545 ? -16.936 -13.040 26.164 1.00 89.81 545 HIS A CA 1
ATOM 4292 C C . HIS A 1 545 ? -17.345 -13.060 27.647 1.00 89.81 545 HIS A C 1
ATOM 4294 O O . HIS A 1 545 ? -17.445 -14.112 28.264 1.00 89.81 545 HIS A O 1
ATOM 4300 N N . GLU A 1 546 ? -17.627 -11.886 28.214 1.00 91.19 546 GLU A N 1
ATOM 4301 C CA . GLU A 1 546 ? -18.285 -11.699 29.517 1.00 91.19 546 GLU A CA 1
ATOM 4302 C C . GLU A 1 546 ? -19.530 -10.830 29.272 1.00 91.19 546 GLU A C 1
ATOM 4304 O O . GLU A 1 546 ? -19.551 -9.633 29.566 1.00 91.19 546 GLU A O 1
ATOM 4309 N N . ALA A 1 547 ? -20.534 -11.401 28.601 1.00 87.94 547 ALA A N 1
ATOM 4310 C CA . ALA A 1 547 ? -21.717 -10.660 28.172 1.00 87.94 547 ALA A CA 1
ATOM 4311 C C . ALA A 1 547 ? -22.557 -10.155 29.365 1.00 87.94 547 ALA A C 1
ATOM 4313 O O . ALA A 1 547 ? -22.745 -10.911 30.320 1.00 87.94 547 ALA A O 1
ATOM 4314 N N . PRO A 1 548 ? -23.113 -8.925 29.313 1.00 92.25 548 PRO A N 1
ATOM 4315 C CA . PRO A 1 548 ? -22.915 -7.869 28.305 1.00 92.25 548 PRO A CA 1
ATOM 4316 C C . PRO A 1 548 ? -21.782 -6.883 28.665 1.00 92.25 548 PRO A C 1
ATOM 4318 O O . PRO A 1 548 ? -21.576 -5.877 27.989 1.00 92.25 548 PRO A O 1
ATOM 4321 N N . GLU A 1 549 ? -21.072 -7.116 29.767 1.00 91.81 549 GLU A N 1
ATOM 4322 C CA . GLU A 1 549 ? -20.194 -6.130 30.404 1.00 91.81 549 GLU A CA 1
ATOM 4323 C C . GLU A 1 549 ? -18.837 -5.993 29.715 1.00 91.81 549 GLU A C 1
ATOM 4325 O O . GLU A 1 549 ? -18.190 -4.941 29.793 1.00 91.81 549 GLU A O 1
ATOM 4330 N N . ARG A 1 550 ? -18.361 -7.049 29.049 1.00 92.94 550 ARG A N 1
ATOM 4331 C CA . ARG A 1 550 ? -17.025 -7.041 28.464 1.00 92.94 550 ARG A CA 1
ATOM 4332 C C . ARG A 1 550 ? -16.837 -8.063 27.356 1.00 92.94 550 ARG A C 1
ATOM 4334 O O . ARG A 1 550 ? -17.336 -9.181 27.393 1.00 92.94 550 ARG A O 1
ATOM 4341 N N . VAL A 1 551 ? -15.998 -7.693 26.400 1.00 93.50 551 VAL A N 1
ATOM 4342 C CA . VAL A 1 551 ? -15.367 -8.629 25.473 1.00 93.50 551 VAL A CA 1
ATOM 4343 C C . VAL A 1 551 ? -13.873 -8.319 25.411 1.00 93.50 551 VAL A C 1
ATOM 4345 O O . VAL A 1 551 ? -13.475 -7.152 25.348 1.00 93.50 551 VAL A O 1
ATOM 4348 N N . ARG A 1 552 ? -13.033 -9.351 25.494 1.00 91.56 552 ARG A N 1
ATOM 4349 C CA . ARG A 1 552 ? -11.573 -9.244 25.346 1.00 91.56 552 ARG A CA 1
ATOM 4350 C C . ARG A 1 552 ? -11.120 -10.073 24.163 1.00 91.56 552 ARG A C 1
ATOM 4352 O O . ARG A 1 552 ? -11.783 -11.040 23.810 1.00 91.56 552 ARG A O 1
ATOM 4359 N N . TRP A 1 553 ? -9.979 -9.721 23.596 1.00 94.06 553 TRP A N 1
ATOM 4360 C CA . TRP A 1 553 ? -9.383 -10.506 22.529 1.00 94.06 553 TRP A CA 1
ATOM 4361 C C . TRP A 1 553 ? -7.868 -10.433 22.535 1.00 94.06 553 TRP A C 1
ATOM 4363 O O . TRP A 1 553 ? -7.257 -9.507 23.084 1.00 94.06 553 TRP A O 1
ATOM 4373 N N . ARG A 1 554 ? -7.277 -11.409 21.854 1.00 87.50 554 ARG A N 1
ATOM 4374 C CA . ARG A 1 554 ? -5.858 -11.439 21.517 1.00 87.50 554 ARG A CA 1
ATOM 4375 C C . ARG A 1 554 ? -5.668 -11.995 20.111 1.00 87.50 554 ARG A C 1
ATOM 4377 O O . ARG A 1 554 ? -6.405 -12.891 19.708 1.00 87.50 554 ARG A O 1
ATOM 4384 N N . ALA A 1 555 ? -4.674 -11.499 19.385 1.00 87.81 555 ALA A N 1
ATOM 4385 C CA . ALA A 1 555 ? -4.221 -12.160 18.170 1.00 87.81 555 ALA A CA 1
ATOM 4386 C C . ALA A 1 555 ? -3.632 -13.524 18.522 1.00 87.81 555 ALA A C 1
ATOM 4388 O O . ALA A 1 555 ? -2.806 -13.638 19.430 1.00 87.81 555 ALA A O 1
ATOM 4389 N N . VAL A 1 556 ? -4.095 -14.539 17.803 1.00 86.56 556 VAL A N 1
ATOM 4390 C CA . VAL A 1 556 ? -3.602 -15.917 17.893 1.00 86.56 556 VAL A CA 1
ATOM 4391 C C . VAL A 1 556 ? -2.909 -16.363 16.610 1.00 86.56 556 VAL A C 1
ATOM 4393 O O . VAL A 1 556 ? -2.162 -17.334 16.652 1.00 86.56 556 VAL A O 1
ATOM 4396 N N . ASP A 1 557 ? -3.121 -15.646 15.502 1.00 75.88 557 ASP A N 1
ATOM 4397 C CA . ASP A 1 557 ? -2.485 -15.918 14.213 1.00 75.88 557 ASP A CA 1
ATOM 4398 C C . ASP A 1 557 ? -2.426 -14.658 13.328 1.00 75.88 557 ASP A C 1
ATOM 4400 O O . ASP A 1 557 ? -3.181 -13.701 13.539 1.00 75.88 557 ASP A O 1
ATOM 4404 N N . GLY A 1 558 ? -1.551 -14.680 12.322 1.00 79.31 558 GLY A N 1
ATOM 4405 C CA . GLY A 1 558 ? -1.440 -13.685 11.257 1.00 79.31 558 GLY A CA 1
ATOM 4406 C C . GLY A 1 558 ? -0.289 -12.685 11.381 1.00 79.31 558 GLY A C 1
ATOM 4407 O O . GLY A 1 558 ? 0.688 -12.884 12.098 1.00 79.31 558 GLY A O 1
ATOM 4408 N N . SER A 1 559 ? -0.396 -11.590 10.629 1.00 74.38 559 SER A N 1
ATOM 4409 C CA . SER A 1 559 ? 0.704 -10.669 10.325 1.00 74.38 559 SER A CA 1
ATOM 4410 C C . SER A 1 559 ? 1.043 -9.675 11.443 1.00 74.38 559 SER A C 1
ATOM 4412 O O . SER A 1 559 ? 1.972 -8.883 11.295 1.00 74.38 559 SER A O 1
ATOM 4414 N N . VAL A 1 560 ? 0.296 -9.663 12.552 1.00 77.19 560 VAL A N 1
ATOM 4415 C CA . VAL A 1 560 ? 0.522 -8.755 13.690 1.00 77.19 560 VAL A CA 1
ATOM 4416 C C . VAL A 1 560 ? 1.305 -9.457 14.794 1.00 77.19 560 VAL A C 1
ATOM 4418 O O . VAL A 1 560 ? 0.959 -10.550 15.229 1.00 77.19 560 VAL A O 1
ATOM 4421 N N . LYS A 1 561 ? 2.357 -8.810 15.300 1.00 78.31 561 LYS A N 1
ATOM 4422 C CA . LYS A 1 561 ? 3.204 -9.379 16.358 1.00 78.31 561 LYS A CA 1
ATOM 4423 C C . LYS A 1 561 ? 2.534 -9.344 17.733 1.00 78.31 561 LYS A C 1
ATOM 4425 O O . LYS A 1 561 ? 2.765 -10.228 18.553 1.00 78.31 561 LYS A O 1
ATOM 4430 N N . LEU A 1 562 ? 1.742 -8.311 18.004 1.00 82.06 562 LEU A N 1
ATOM 4431 C CA . LEU A 1 562 ? 0.911 -8.200 19.197 1.00 82.06 562 LEU A CA 1
ATOM 4432 C C . LEU A 1 562 ? -0.358 -7.448 18.826 1.00 82.06 562 LEU A C 1
ATOM 4434 O O . LEU A 1 562 ? -0.296 -6.352 18.273 1.00 82.06 562 LEU A O 1
ATOM 4438 N N . LEU A 1 563 ? -1.502 -7.996 19.198 1.00 86.12 563 LEU A N 1
ATOM 4439 C CA . LEU A 1 563 ? -2.762 -7.276 19.150 1.00 86.12 563 LEU A CA 1
ATOM 4440 C C . LEU A 1 563 ? -3.627 -7.794 20.287 1.00 86.12 563 LEU A C 1
ATOM 4442 O O . LEU A 1 563 ? -4.142 -8.904 20.223 1.00 86.12 563 LEU A O 1
ATOM 4446 N N . VAL A 1 564 ? -3.741 -7.013 21.353 1.00 85.94 564 VAL A N 1
ATOM 4447 C CA . VAL A 1 564 ? -4.577 -7.347 22.510 1.00 85.94 564 VAL A CA 1
ATOM 4448 C C . VAL A 1 564 ? -5.472 -6.169 22.825 1.00 85.94 564 VAL A C 1
ATOM 4450 O O . VAL A 1 564 ? -5.050 -5.012 22.752 1.00 85.94 564 VAL A O 1
ATOM 4453 N N . GLY A 1 565 ? -6.721 -6.447 23.169 1.00 91.75 565 GLY A N 1
ATOM 4454 C CA . GLY A 1 565 ? -7.671 -5.386 23.438 1.00 91.75 565 GLY A CA 1
ATOM 4455 C C . GLY A 1 565 ? -8.892 -5.847 24.206 1.00 91.75 565 GLY A C 1
ATOM 4456 O O . GLY A 1 565 ? -9.085 -7.031 24.488 1.00 91.75 565 GLY A O 1
ATOM 4457 N N . SER A 1 566 ? -9.703 -4.871 24.590 1.00 91.81 566 SER A N 1
ATOM 4458 C CA . SER A 1 566 ? -10.978 -5.124 25.243 1.00 91.81 566 SER A CA 1
ATOM 4459 C C . SER A 1 566 ? -11.948 -3.971 25.061 1.00 91.81 566 SER A C 1
ATOM 4461 O O . SER A 1 566 ? -11.549 -2.812 25.210 1.00 91.81 566 SER A O 1
ATOM 4463 N N . TYR A 1 567 ? -13.223 -4.303 24.889 1.00 95.12 567 TYR A N 1
ATOM 4464 C CA . TYR A 1 567 ? -14.329 -3.401 25.182 1.00 95.12 567 TYR A CA 1
ATOM 4465 C C . TYR A 1 567 ? -14.877 -3.702 26.575 1.00 95.12 567 TYR A C 1
ATOM 4467 O O . TYR A 1 567 ? -15.079 -4.863 26.932 1.00 95.12 567 TYR A O 1
ATOM 4475 N N . ARG A 1 568 ? -15.126 -2.653 27.358 1.00 96.81 568 ARG A N 1
ATOM 4476 C CA . ARG A 1 568 ? -15.909 -2.696 28.597 1.00 96.81 568 ARG A CA 1
ATOM 4477 C C . ARG A 1 568 ? -17.127 -1.798 28.418 1.00 96.81 568 ARG A C 1
ATOM 4479 O O . ARG A 1 568 ? -16.975 -0.664 27.965 1.00 96.81 568 ARG A O 1
ATOM 4486 N N . PHE A 1 569 ? -18.291 -2.296 28.797 1.00 96.69 569 PHE A N 1
ATOM 4487 C CA . PHE A 1 569 ? -19.560 -1.593 28.714 1.00 96.69 569 PHE A CA 1
ATOM 4488 C C . PHE A 1 569 ? -20.105 -1.382 30.126 1.00 96.69 569 PHE A C 1
ATOM 4490 O O . PHE A 1 569 ? -20.206 -2.325 30.905 1.00 96.69 569 PHE A O 1
ATOM 4497 N N . GLU A 1 570 ? -20.435 -0.141 30.468 1.00 97.06 570 GLU A N 1
ATOM 4498 C CA . GLU A 1 570 ? -20.971 0.231 31.779 1.00 97.06 570 GLU A CA 1
ATOM 4499 C C . GLU A 1 570 ? -22.287 0.981 31.578 1.00 97.06 570 GLU A C 1
ATOM 4501 O O . GLU A 1 570 ? -22.327 2.019 30.913 1.00 97.06 570 GLU A O 1
ATOM 4506 N N . ALA A 1 571 ? -23.379 0.458 32.136 1.00 95.44 571 ALA A N 1
ATOM 4507 C CA . ALA A 1 571 ? -24.673 1.124 32.070 1.00 95.44 571 ALA A CA 1
ATOM 4508 C C . ALA A 1 571 ? -24.649 2.415 32.906 1.00 95.44 571 ALA A C 1
ATOM 4510 O O . ALA A 1 571 ? -24.294 2.391 34.083 1.00 95.44 571 ALA A O 1
ATOM 4511 N N . LEU A 1 572 ? -25.056 3.537 32.306 1.00 93.44 572 LEU A N 1
ATOM 4512 C CA . LEU A 1 572 ? -25.149 4.839 32.984 1.00 93.44 572 LEU A CA 1
ATOM 4513 C C . LEU A 1 572 ? -26.583 5.189 33.419 1.00 93.44 572 LEU A C 1
ATOM 4515 O O . LEU A 1 572 ? -26.792 6.202 34.082 1.00 93.44 572 LEU A O 1
ATOM 4519 N N . GLY A 1 573 ? -27.564 4.354 33.063 1.00 84.94 573 GLY A N 1
ATOM 4520 C CA . GLY A 1 573 ? -28.994 4.641 33.221 1.00 84.94 573 GLY A CA 1
ATOM 4521 C C . GLY A 1 573 ? -29.596 5.327 31.988 1.00 84.94 573 GLY A C 1
ATOM 4522 O O . GLY A 1 573 ? -28.876 5.737 31.083 1.00 84.94 573 GLY A O 1
ATOM 4523 N N . GLU A 1 574 ? -30.931 5.398 31.924 1.00 85.31 574 GLU A N 1
ATOM 4524 C CA . GLU A 1 574 ? -31.685 6.097 30.857 1.00 85.31 574 GLU A CA 1
ATOM 4525 C C . GLU A 1 574 ? -31.368 5.634 29.421 1.00 85.31 574 GLU A C 1
ATOM 4527 O O . GLU A 1 574 ? -31.469 6.404 28.474 1.00 85.31 574 GLU A O 1
ATOM 4532 N N . GLY A 1 575 ? -30.971 4.369 29.243 1.00 89.94 575 GLY A N 1
ATOM 4533 C CA . GLY A 1 575 ? -30.597 3.852 27.925 1.00 89.94 575 GLY A CA 1
ATOM 4534 C C . GLY A 1 575 ? -29.250 4.368 27.416 1.00 89.94 575 GLY A C 1
ATOM 4535 O O . GLY A 1 575 ? -29.036 4.345 26.212 1.00 89.94 575 GLY A O 1
ATOM 4536 N N . ARG A 1 576 ? -28.347 4.806 28.304 1.00 94.62 576 ARG A N 1
ATOM 4537 C CA . ARG A 1 576 ? -26.975 5.226 27.982 1.00 94.62 576 ARG A CA 1
ATOM 4538 C C . ARG A 1 576 ? -25.937 4.225 28.480 1.00 94.62 576 ARG A C 1
ATOM 4540 O O . ARG A 1 576 ? -26.082 3.645 29.560 1.00 94.62 576 ARG A O 1
ATOM 4547 N N . THR A 1 577 ? -24.852 4.080 27.725 1.00 97.69 577 THR A N 1
ATOM 4548 C CA . THR A 1 577 ? -23.736 3.179 28.047 1.00 97.69 577 THR A CA 1
ATOM 4549 C C . THR A 1 577 ? -22.403 3.896 27.884 1.00 97.69 577 THR A C 1
ATOM 4551 O O . THR A 1 577 ? -22.132 4.498 26.844 1.00 97.69 577 THR A O 1
ATOM 4554 N N . ARG A 1 578 ? -21.526 3.792 28.885 1.00 97.00 578 ARG A N 1
ATOM 4555 C CA . ARG A 1 578 ? -20.112 4.136 28.740 1.00 97.00 578 ARG A CA 1
ATOM 4556 C C . ARG A 1 578 ? -19.376 2.954 28.130 1.00 97.00 578 ARG A C 1
ATOM 4558 O O . ARG A 1 578 ? -19.366 1.866 28.698 1.00 97.00 578 ARG A O 1
ATOM 4565 N N . VAL A 1 579 ? -18.746 3.182 26.984 1.00 97.44 579 VAL A N 1
ATOM 4566 C CA . VAL A 1 579 ? -17.915 2.189 26.304 1.00 97.44 579 VAL A CA 1
ATOM 4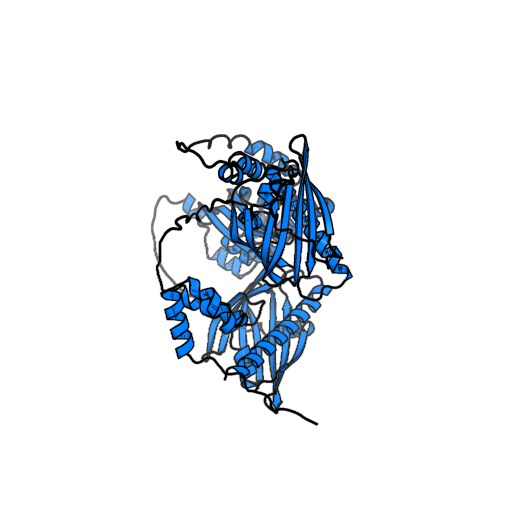567 C C . VAL A 1 579 ? -16.461 2.587 26.455 1.00 97.44 579 VAL A C 1
ATOM 4569 O O . VAL A 1 579 ? -16.044 3.634 25.959 1.00 97.44 579 VAL A O 1
ATOM 4572 N N . THR A 1 580 ? -15.692 1.741 27.128 1.00 94.25 580 THR A N 1
ATOM 4573 C CA . THR A 1 580 ? -14.245 1.884 27.279 1.00 94.25 580 THR A CA 1
ATOM 4574 C C . THR A 1 580 ? -13.555 0.908 26.345 1.00 94.25 580 THR A C 1
ATOM 4576 O O . THR A 1 580 ? -13.767 -0.300 26.438 1.00 94.25 580 THR A O 1
ATOM 4579 N N . TYR A 1 581 ? -12.718 1.434 25.455 1.00 94.00 581 TYR A N 1
ATOM 4580 C CA . TYR A 1 581 ? -11.910 0.650 24.537 1.00 94.00 581 TYR A CA 1
ATOM 4581 C C . TYR A 1 581 ? -10.435 0.754 24.912 1.00 94.00 581 TYR A C 1
ATOM 4583 O O . TYR A 1 581 ? -9.870 1.850 24.963 1.00 94.00 581 TYR A O 1
ATOM 4591 N N . LYS A 1 582 ? -9.821 -0.403 25.164 1.00 89.88 582 LYS A N 1
ATOM 4592 C CA . LYS A 1 582 ? -8.393 -0.554 25.435 1.00 89.88 582 LYS A CA 1
ATOM 4593 C C . LYS A 1 582 ? -7.742 -1.375 24.331 1.00 89.88 582 LYS A C 1
ATOM 4595 O O . LYS A 1 582 ? -8.252 -2.442 23.996 1.00 89.88 582 LYS A O 1
ATOM 4600 N N . LEU A 1 583 ? -6.619 -0.901 23.798 1.00 90.75 583 LEU A N 1
ATOM 4601 C CA . LEU A 1 583 ? -5.890 -1.560 22.718 1.00 90.75 583 LEU A CA 1
ATOM 4602 C C . LEU A 1 583 ? -4.376 -1.415 22.900 1.00 90.75 583 LEU A C 1
ATOM 4604 O O . LEU A 1 583 ? -3.874 -0.310 23.110 1.00 90.75 583 LEU A O 1
ATOM 4608 N N . ALA A 1 584 ? -3.646 -2.515 22.747 1.00 83.31 584 ALA A N 1
ATOM 4609 C CA . ALA A 1 584 ? -2.206 -2.521 22.517 1.00 83.31 584 ALA A CA 1
ATOM 4610 C C . ALA A 1 584 ? -1.914 -3.244 21.200 1.00 83.31 584 ALA A C 1
ATOM 4612 O O . ALA A 1 584 ? -2.432 -4.335 20.955 1.00 83.31 584 ALA A O 1
ATOM 4613 N N . ILE A 1 585 ? -1.085 -2.624 20.360 1.00 84.06 585 ILE A N 1
ATOM 4614 C CA . ILE A 1 585 ? -0.729 -3.145 19.041 1.00 84.06 585 ILE A CA 1
ATOM 4615 C C . ILE A 1 585 ? 0.779 -3.017 18.786 1.00 84.06 585 ILE A C 1
ATOM 4617 O O . ILE A 1 585 ? 1.382 -1.961 18.995 1.00 84.06 585 ILE A O 1
ATOM 4621 N N . ASP A 1 586 ? 1.375 -4.109 18.317 1.00 81.88 586 ASP A N 1
ATOM 4622 C CA . ASP A 1 586 ? 2.684 -4.178 17.671 1.00 81.88 586 ASP A CA 1
ATOM 4623 C C . ASP A 1 586 ? 2.462 -4.804 16.285 1.00 81.88 586 ASP A C 1
ATOM 4625 O O . ASP A 1 586 ? 2.191 -6.005 16.191 1.00 81.88 586 ASP A O 1
ATOM 4629 N N . PRO A 1 587 ? 2.540 -4.017 15.202 1.00 70.06 587 PRO A N 1
ATOM 4630 C CA . PRO A 1 587 ? 2.273 -4.519 13.863 1.00 70.06 587 PRO A CA 1
ATOM 4631 C C . PRO A 1 587 ? 3.415 -5.389 13.309 1.00 70.06 587 PRO A C 1
ATOM 4633 O O . PRO A 1 587 ? 3.315 -5.867 12.190 1.00 70.06 587 PRO A O 1
ATOM 4636 N N . GLY A 1 588 ? 4.501 -5.613 14.061 1.00 70.56 588 GLY A N 1
ATOM 4637 C CA . GLY A 1 588 ? 5.579 -6.530 13.675 1.00 70.56 588 GLY A CA 1
ATOM 4638 C C . GLY A 1 588 ? 6.678 -5.916 12.806 1.00 70.56 588 GLY A C 1
ATOM 4639 O O . GLY A 1 588 ? 7.736 -6.527 12.665 1.00 70.56 588 GLY A O 1
ATOM 4640 N N . PHE A 1 589 ? 6.488 -4.690 12.313 1.00 71.19 589 PHE A N 1
ATOM 4641 C CA . PHE A 1 589 ? 7.498 -3.903 11.599 1.00 71.19 589 PHE A CA 1
ATOM 4642 C C . PHE A 1 589 ? 7.919 -2.644 12.381 1.00 71.19 589 PHE A C 1
ATOM 4644 O O . PHE A 1 589 ? 7.180 -2.172 13.251 1.00 71.19 589 PHE A O 1
ATOM 4651 N N . PRO A 1 590 ? 9.105 -2.064 12.096 1.00 62.59 590 PRO A N 1
ATOM 4652 C CA . PRO A 1 590 ? 9.591 -0.885 12.805 1.00 62.59 590 PRO A CA 1
ATOM 4653 C C . PRO A 1 590 ? 8.685 0.329 12.562 1.00 62.59 590 PRO A C 1
ATOM 4655 O O . PRO A 1 590 ? 8.635 0.874 11.461 1.00 62.59 590 PRO A O 1
ATOM 4658 N N . VAL A 1 591 ? 8.007 0.790 13.612 1.00 61.31 591 VAL A N 1
ATOM 4659 C CA . VAL A 1 591 ? 7.261 2.055 13.615 1.00 61.31 591 VAL A CA 1
ATOM 4660 C C . VAL A 1 591 ? 8.056 3.081 14.427 1.00 61.31 591 VAL A C 1
ATOM 4662 O O . VAL A 1 591 ? 8.416 2.783 15.569 1.00 61.31 591 VAL A O 1
ATOM 4665 N N . PRO A 1 592 ? 8.327 4.294 13.903 1.00 63.50 592 PRO A N 1
ATOM 4666 C CA . PRO A 1 592 ? 8.944 5.358 14.692 1.00 63.50 592 PRO A CA 1
ATOM 4667 C C . PRO A 1 592 ? 8.173 5.594 16.000 1.00 63.50 592 PRO A C 1
ATOM 4669 O O . PRO A 1 592 ? 6.949 5.726 15.979 1.00 63.50 592 PRO A O 1
ATOM 4672 N N . GLY A 1 593 ? 8.869 5.674 17.140 1.00 61.97 593 GLY A N 1
ATOM 4673 C CA . GLY A 1 593 ? 8.230 5.697 18.468 1.00 61.97 593 GLY A CA 1
ATOM 4674 C C . GLY A 1 593 ? 7.174 6.798 18.653 1.00 61.97 593 GLY A C 1
ATOM 4675 O O . GLY A 1 593 ? 6.118 6.546 19.229 1.00 61.97 593 GLY A O 1
ATOM 4676 N N . LEU A 1 594 ? 7.398 7.984 18.071 1.00 60.44 594 LEU A N 1
ATOM 4677 C CA . LEU A 1 594 ? 6.434 9.096 18.069 1.00 60.44 594 LEU A CA 1
ATOM 4678 C C . LEU A 1 594 ? 5.128 8.766 17.316 1.00 60.44 594 LEU A C 1
ATOM 4680 O O . LEU A 1 594 ? 4.067 9.276 17.669 1.00 60.44 594 LEU A O 1
ATOM 4684 N N . LEU A 1 595 ? 5.188 7.903 16.297 1.00 62.75 595 LEU A N 1
ATOM 4685 C CA . LEU A 1 595 ? 4.037 7.507 15.484 1.00 62.75 595 LEU A CA 1
ATOM 4686 C C . LEU A 1 595 ? 3.268 6.328 16.086 1.00 62.75 595 LEU A C 1
ATOM 4688 O O . LEU A 1 595 ? 2.059 6.250 15.875 1.00 62.75 595 LEU A O 1
ATOM 4692 N N . LYS A 1 596 ? 3.918 5.441 16.856 1.00 66.81 596 LYS A N 1
ATOM 4693 C CA . LYS A 1 596 ? 3.275 4.250 17.443 1.00 66.81 596 LYS A CA 1
ATOM 4694 C C . LYS A 1 596 ? 2.095 4.641 18.339 1.00 66.81 596 LYS A C 1
ATOM 4696 O O . LYS A 1 596 ? 0.960 4.269 18.058 1.00 66.81 596 LYS A O 1
ATOM 4701 N N . GLN A 1 597 ? 2.331 5.475 19.355 1.00 72.19 597 GLN A N 1
ATOM 4702 C CA . GLN A 1 597 ? 1.258 5.908 20.260 1.00 72.19 597 GLN A CA 1
ATOM 4703 C C . GLN A 1 597 ? 0.203 6.783 19.573 1.00 72.19 597 GLN A C 1
ATOM 4705 O O . GLN A 1 597 ? -0.983 6.664 19.882 1.00 72.19 597 GLN A O 1
ATOM 4710 N N . ALA A 1 598 ? 0.609 7.664 18.653 1.00 65.88 598 ALA A N 1
ATOM 4711 C CA . ALA A 1 598 ? -0.325 8.515 17.917 1.00 65.88 598 ALA A CA 1
ATOM 4712 C C . ALA A 1 598 ? -1.277 7.681 17.042 1.00 65.88 598 ALA A C 1
ATOM 4714 O O . ALA A 1 598 ? -2.483 7.927 17.035 1.00 65.88 598 ALA A O 1
ATOM 4715 N N . SER A 1 599 ? -0.750 6.648 16.381 1.00 68.19 599 SER A N 1
ATOM 4716 C CA . SER A 1 599 ? -1.527 5.734 15.540 1.00 68.19 599 SER A CA 1
ATOM 4717 C C . SER A 1 599 ? -2.488 4.887 16.372 1.00 68.19 599 SER A C 1
ATOM 4719 O O . SER A 1 599 ? -3.671 4.830 16.051 1.00 68.19 599 SER A O 1
ATOM 4721 N N . THR A 1 600 ? -2.040 4.313 17.496 1.00 76.62 600 THR A N 1
ATOM 4722 C CA . THR A 1 600 ? -2.925 3.550 18.395 1.00 76.62 600 THR A CA 1
ATOM 4723 C C . THR A 1 600 ? -4.044 4.429 18.966 1.00 76.62 600 THR A C 1
ATOM 4725 O O . THR A 1 600 ? -5.204 4.022 18.977 1.00 76.62 600 THR A O 1
ATOM 4728 N N . LYS A 1 601 ? -3.745 5.675 19.367 1.00 76.75 601 LYS A N 1
ATOM 4729 C CA . LYS A 1 601 ? -4.761 6.650 19.817 1.00 76.75 601 LYS A CA 1
ATOM 4730 C C . LYS A 1 601 ? -5.774 6.995 18.728 1.00 76.75 601 LYS A C 1
ATOM 4732 O O . LYS A 1 601 ? -6.962 7.154 19.035 1.00 76.75 601 LYS A O 1
ATOM 4737 N N . LEU A 1 602 ? -5.321 7.115 17.482 1.00 72.88 602 LEU A N 1
ATOM 4738 C CA . LEU A 1 602 ? -6.187 7.368 16.336 1.00 72.88 602 LEU A CA 1
ATOM 4739 C C . LEU A 1 602 ? -7.105 6.171 16.060 1.00 72.88 602 LEU A C 1
ATOM 4741 O O . LEU A 1 602 ? -8.306 6.378 15.900 1.00 72.88 602 LEU A O 1
ATOM 4745 N N . ILE A 1 603 ? -6.575 4.944 16.083 1.00 80.94 603 ILE A N 1
ATOM 4746 C CA . ILE A 1 603 ? -7.353 3.705 15.913 1.00 80.94 603 ILE A CA 1
ATOM 4747 C C . ILE A 1 603 ? -8.437 3.609 16.990 1.00 80.94 603 ILE A C 1
ATOM 4749 O O . ILE A 1 603 ? -9.616 3.490 16.663 1.00 80.94 603 ILE A O 1
ATOM 4753 N N . VAL A 1 604 ? -8.060 3.744 18.267 1.00 82.44 604 VAL A N 1
ATOM 4754 C CA . VAL A 1 604 ? -9.002 3.682 19.397 1.00 82.44 604 VAL A CA 1
ATOM 4755 C C . VAL A 1 604 ? -10.092 4.748 19.269 1.00 82.44 604 VAL A C 1
ATOM 4757 O O . VAL A 1 604 ? -11.273 4.456 19.437 1.00 82.44 604 VAL A O 1
ATOM 4760 N N . SER A 1 605 ? -9.716 5.985 18.933 1.00 77.50 605 SER A N 1
ATOM 4761 C CA . SER A 1 605 ? -10.684 7.079 18.784 1.00 77.50 605 SER A CA 1
ATOM 4762 C C . SER A 1 605 ? -11.627 6.871 17.600 1.00 77.50 605 SER A C 1
ATOM 4764 O O . SER A 1 605 ? -12.810 7.181 17.710 1.00 77.50 605 SER A O 1
ATOM 4766 N N . THR A 1 606 ? -11.116 6.361 16.480 1.00 79.62 606 THR A N 1
ATOM 4767 C CA . THR A 1 606 ? -11.907 6.121 15.267 1.00 79.62 606 THR A CA 1
ATOM 4768 C C . THR A 1 606 ? -12.909 5.000 15.501 1.00 79.62 606 THR A C 1
ATOM 4770 O O . THR A 1 606 ? -14.101 5.231 15.327 1.00 79.62 606 THR A O 1
ATOM 4773 N N . ALA A 1 607 ? -12.456 3.857 16.025 1.00 84.31 607 ALA A N 1
ATOM 4774 C CA . ALA A 1 607 ? -13.315 2.712 16.315 1.00 84.31 607 ALA A CA 1
ATOM 4775 C C . ALA A 1 607 ? -14.452 3.065 17.288 1.00 84.31 607 ALA A C 1
ATOM 4777 O O . ALA A 1 607 ? -15.600 2.695 17.060 1.00 84.31 607 ALA A O 1
ATOM 4778 N N . LEU A 1 608 ? -14.162 3.832 18.349 1.00 91.00 608 LEU A N 1
ATOM 4779 C CA . LEU A 1 608 ? -15.191 4.307 19.279 1.00 91.00 608 LEU A CA 1
ATOM 4780 C C . LEU A 1 608 ? -16.213 5.227 18.592 1.00 91.00 608 LEU A C 1
ATOM 4782 O O . LEU A 1 608 ? -17.416 5.078 18.794 1.00 91.00 608 LEU A O 1
ATOM 4786 N N . ASN A 1 609 ? -15.753 6.165 17.761 1.00 87.31 609 ASN A N 1
ATOM 4787 C CA . ASN A 1 609 ? -16.640 7.086 17.050 1.00 87.31 609 ASN A CA 1
ATOM 4788 C C . ASN A 1 609 ? -17.513 6.378 16.002 1.00 87.31 609 ASN A C 1
ATOM 4790 O O . ASN A 1 609 ? -18.678 6.738 15.838 1.00 87.31 609 ASN A O 1
ATOM 4794 N N . GLU A 1 610 ? -16.962 5.402 15.283 1.00 88.12 610 GLU A N 1
ATOM 4795 C CA . GLU A 1 610 ? -17.693 4.591 14.305 1.00 88.12 610 GLU A CA 1
ATOM 4796 C C . GLU A 1 610 ? -18.734 3.699 14.991 1.00 88.12 610 GLU A C 1
ATOM 4798 O O . GLU A 1 610 ? -19.899 3.717 14.587 1.00 88.12 610 GLU A O 1
ATOM 4803 N N . LEU A 1 611 ? -18.360 3.037 16.095 1.00 91.44 611 LEU A N 1
ATOM 4804 C CA . LEU A 1 611 ? -19.279 2.249 16.918 1.00 91.44 611 LEU A CA 1
ATOM 4805 C C . LEU A 1 611 ? -20.447 3.108 17.420 1.00 91.44 611 LEU A C 1
ATOM 4807 O O . LEU A 1 611 ? -21.603 2.739 17.225 1.00 91.44 611 LEU A O 1
ATOM 4811 N N . LYS A 1 612 ? -20.169 4.289 17.996 1.00 92.62 612 LYS A N 1
ATOM 4812 C CA . LYS A 1 612 ? -21.210 5.228 18.454 1.00 92.62 612 LYS A CA 1
ATOM 4813 C C . LYS A 1 612 ? -22.179 5.585 17.333 1.00 92.62 612 LYS A C 1
ATOM 4815 O O . LYS A 1 612 ? -23.386 5.427 17.494 1.00 92.62 612 LYS A O 1
ATOM 4820 N N . LYS A 1 613 ? -21.654 6.023 16.183 1.00 91.25 613 LYS A N 1
ATOM 4821 C CA . LYS A 1 613 ? -22.476 6.408 15.026 1.00 91.25 613 LYS A CA 1
ATOM 4822 C C . LYS A 1 613 ? -23.369 5.266 14.551 1.00 91.25 613 LYS A C 1
ATOM 4824 O O . LYS A 1 613 ? -24.523 5.509 14.207 1.00 91.25 613 LYS A O 1
ATOM 4829 N N . TYR A 1 614 ? -22.845 4.044 14.500 1.00 92.81 614 TYR A N 1
ATOM 4830 C CA . TYR A 1 614 ? -23.600 2.891 14.019 1.00 92.81 614 TYR A CA 1
ATOM 4831 C C . TYR A 1 614 ? -24.680 2.447 15.012 1.00 92.81 614 TYR A C 1
ATOM 4833 O O . TYR A 1 614 ? -25.831 2.236 14.619 1.00 92.81 614 TYR A O 1
ATOM 4841 N N . VAL A 1 615 ? -24.341 2.376 16.302 1.00 93.38 615 VAL A N 1
ATOM 4842 C CA . VAL A 1 615 ? -25.280 2.005 17.370 1.00 93.38 615 VAL A CA 1
ATOM 4843 C C . VAL A 1 615 ? -26.443 3.001 17.449 1.00 93.38 615 VAL A C 1
ATOM 4845 O O . VAL A 1 615 ? -27.602 2.590 17.417 1.00 93.38 615 VAL A O 1
ATOM 4848 N N . GLU A 1 616 ? -26.155 4.305 17.468 1.00 91.00 616 GLU A N 1
ATOM 4849 C CA . GLU A 1 616 ? -27.180 5.356 17.597 1.00 91.00 616 GLU A CA 1
ATOM 4850 C C . GLU A 1 616 ? -28.065 5.467 16.352 1.00 91.00 616 GLU A C 1
ATOM 4852 O O . GLU A 1 616 ? -29.263 5.724 16.449 1.00 91.00 616 GLU A O 1
ATOM 4857 N N . ARG A 1 617 ? -27.518 5.205 15.160 1.00 87.25 617 ARG A N 1
ATOM 4858 C CA . ARG A 1 617 ? -28.315 5.171 13.926 1.00 87.25 617 ARG A CA 1
ATOM 4859 C C . ARG A 1 617 ? -29.285 3.993 13.898 1.00 87.25 617 ARG A C 1
ATOM 4861 O O . ARG A 1 617 ? -30.399 4.134 13.395 1.00 87.25 617 ARG A O 1
ATOM 4868 N N . SER A 1 618 ? -28.870 2.851 14.441 1.00 76.69 618 SER A N 1
ATOM 4869 C CA . SER A 1 618 ? -29.672 1.624 14.468 1.00 76.69 618 SER A CA 1
ATOM 4870 C C . SER A 1 618 ? -30.908 1.744 15.370 1.00 76.69 618 SER A C 1
ATOM 4872 O O . SER A 1 618 ? -31.857 0.985 15.199 1.00 76.69 618 SER A O 1
ATOM 4874 N N . GLN A 1 619 ? -30.950 2.732 16.273 1.00 61.16 619 GLN A N 1
ATOM 4875 C CA . GLN A 1 619 ? -32.132 3.027 17.091 1.00 61.16 619 GLN A CA 1
ATOM 4876 C C . GLN A 1 619 ? -33.269 3.720 16.336 1.00 61.16 619 GLN A C 1
ATOM 4878 O O . GLN A 1 619 ? -34.418 3.596 16.734 1.00 61.16 619 GLN A O 1
ATOM 4883 N N . VAL A 1 620 ? -32.983 4.436 15.245 1.00 52.06 620 VAL A N 1
ATOM 4884 C CA . VAL A 1 620 ? -34.004 5.212 14.508 1.00 52.06 620 VAL A CA 1
ATOM 4885 C C . VAL A 1 620 ? -34.826 4.324 13.554 1.00 52.06 620 VAL A C 1
ATOM 4887 O O . VAL A 1 620 ? -35.812 4.773 12.977 1.00 52.06 620 VAL A O 1
ATOM 4890 N N . SER A 1 621 ? -34.416 3.065 13.365 1.00 41.75 621 SER A N 1
ATOM 4891 C CA . SER A 1 621 ? -35.022 2.119 12.415 1.00 41.75 621 SER A CA 1
ATOM 4892 C C . SER A 1 621 ? -35.882 1.023 13.066 1.00 41.75 621 SER A C 1
ATOM 4894 O O . SER A 1 621 ? -36.312 0.114 12.353 1.00 41.75 621 SER A O 1
ATOM 4896 N N . THR A 1 622 ? -36.120 1.090 14.379 1.00 35.47 622 THR A N 1
ATOM 4897 C CA . THR A 1 622 ? -37.062 0.217 15.108 1.00 35.47 622 THR A CA 1
ATOM 4898 C C . THR A 1 622 ? -38.200 1.076 15.632 1.00 35.47 622 THR A C 1
ATOM 4900 O O . THR A 1 622 ? -39.362 0.619 15.558 1.00 35.47 622 THR A O 1
#

Mean predicted aligned error: 22.62 Å

Nearest PDB structures (foldseek):
  5z8o-assembly1_A  TM=9.255E-01  e=4.947E-10  Mycolicibacterium smegmatis MC2 155
  4xrt-assembly2_B  TM=4.113E-01  e=1.508E-13  Streptomyces steffisburgensis
  3oqu-assembly1_B  TM=7.988E-01  e=3.025E-06  Arabidopsis thaliana
  7tmu-assembly4_D  TM=8.019E-01  e=6.939E-06  Yersinia pestis CO92
  5zch-assembly2_D  TM=7.958E-01  e=1.677E-05  Oryza sativa Japonica Group

InterPro domains:
  IPR019587 Polyketide cyclase/dehydrase [PF10604] (98-234)
  IPR019587 Polyketide cyclase/dehydrase [PF10604] (288-424)
  IPR019587 Polyketide cyclase/dehydrase [PF10604] (478-616)
  IPR023393 START-like domain superfamily [G3DSA:3.30.530.20] (97-241)
  IPR023393 START-like domain superfamily [G3DSA:3.30.530.20] (286-431)
  IPR023393 START-like domain superfamily [G3DSA:3.30.530.20] (476-622)

Organism: Guillardia theta (strain CCMP2712) (NCBI:txid905079)

pLDDT: mean 70.42, std 22.31, range [21.42, 97.69]

Foldseek 3Di:
DDDDDDDDDDDDDPVVVVVVVVCCVVPVVCPVVCVVVQDDPCVVVVVVVPVPPDDDDDDDDDDDDDDDDDDDDDDDDDDDDPDDPDPDPPDDDPQPQKDKDKDKALAALQLLQLLVLQQQCCVVQVQFWDDKDQPAAPFVSRRQKMWTWGCDPNDIWIFIKGWDDPPSAKIWIWTPDTQWPTWTKMWGWDDPDPRMIMIMIMIDGGRNDDDPPVVRNVVSNVSRVSVNVSSRLQSPDPVSVVVPVVDDDRVVVVVDPDDDDDDDDDDDDPDDPDPPPPVVVVVLQVQKDKDKDKAQAALQLLQLLVLQQCCCVVQVVFWDDKDQPAAPFVSRRQKMWTWGCDPLGIWTFIKGWDDDPSAKIWIWTPDTQWPTWTKMWGWDDPDPRMIMIMIMIGTGSSDDDPPVCRSVVSNVSRVSVNVSSRVQSPDPVSVVVPVVDDDRVVVVVPPPDDDDDDDDDDDDDDDDDDPPPVVVVLVVQKDKDKDKALAALQLLQLLVLQQQCCVVQVVFWDDKDQPDAPDVSRRQKMWTWGDDPSDIWIFIWGWDDPPSAKIWIWTPDTQWPTWTKMWGWDDPDPRMIMIMIMIGGHRPDDDDPVVRSVRNVVSRVSVNVSSRVVSNVVVVVD

Secondary structure (DSSP, 8-state):
---PPPPP-----HHHHHHHHHHHHH-GGGHHHHHHHH-TTSHHHHHHHHTTS----------PPPP----------------------PPPTT-TT-EEEEEEESS-HHHHHHHHH-GGGHHHH-TTEEEEEEEEEEETTEEEEEEEEEEETTEEEEEEEEEEEETTTEEEEEEEEES-SEEEEEEEEEEEETTEEEEEEEEEEE-SS---HHHHHHHHHHHHHHHHHHHHHHHH-HHHHHHHHHS--GGGTTT------------------TTSHHHHHHHGGGG-EEEEEEESS-HHHHHHHHH-GGGHHHH-TTEEEEEEEEEEETTEEEEEEEEEEETTEEEEEEEEEEEETTTEEEEEEEEES-SEEEEEEEEEEEETTEEEEEEEEEEE-SS---HHHHHHHHHHHHHHHHHHHHHHHT-HHHHHHHHHS--THHHHTT-SS---------------SSHHHHHHHHGGG-EEEEEEESS-HHHHHHHHH-GGGHHHH-TTEEEEEEEEEEETTEEEEEEEEEEETTEEEEEEEEEEEETTTEEEEEEEEES-SEEEEEEEEEEEETTEEEEEEEEEEE-SS---HHHHHHHHHHHHHHHHHHHHHHHHHHGGG-

Radius of gyration: 32.81 Å; Cα contacts (8 Å, |Δi|>4): 964; chains: 1; bounding box: 84×96×83 Å